Protein 3GAZ (pdb70)

Foldseek 3Di:
DWWFFWLAAAVRGGHIDIGHQDDAAAQWFKWQFFKWFDDLVLNCVSNVNNVVQQAHDRAGATWTWGFTQGHHHNDDPDDGGFTKTFDFDRGQNAHHRLDRMHIGRCLGIAGFQPPDDLFRRLCHPLLVQLCCFCPVPANQAAAFEEEEEACQDSNNVNNQLVNVVRHYQAEYEHDDVCQVVSVVLVHHYDHNVDALQVVLCVPVVSQAGQEYEYADEDVSQVSNLVRHGQQHEYEYAHHPDDDDCVSCVVSVYYYDYTHVCCCVNVVPPSNVNNCVVVQSVCVVVVSDTFFEAPDEAESVRVVVQVCQCVVHPVHDHGRTTGMYGHD/DWFFWLAAAVRGRHTDDDDQDDAAAQKFKWQFFKWFDDLVLNCVSNVNNVVQAAHDGAGATWTWGFGQGHHHNDDPDDGGFTKTFDFDRGLNAHHRLDRMHIGRCLRIAGFQPPDDLFRRLQHPLLVQLCCFCPVPQNQAAAFEEEEEACQDSNNVNNLLVNVVRHYQYEYEHDDVCQVVSVVLVHHYDHNVDQLQVVLCVPVVSQAGQEYEYADEDVVQVSNLVRHGQQHEYEYAHHPDDDDCVSCVVRVYYYDYTDVCCCVNVVPPSNVSNCVVVQSVCVVVVSDTAFEAPDEAESVRVVVQVCQCVVHPPDDHGRTTGMYRDD

Structure (mmCIF, N/CA/C/O backbone):
data_3GAZ
#
_entry.id   3GAZ
#
_cell.length_a   69.328
_cell.length_b   80.694
_cell.length_c   110.962
_cell.angle_alpha   90.00
_cell.angle_beta   90.00
_cell.angle_gamma   90.00
#
_symmetry.space_group_name_H-M   'P 21 21 21'
#
loop_
_entity.id
_entity.type
_entity.pdbx_description
1 polymer 'Alcohol dehydrogenase superfamily protein'
2 non-polymer 'CALCIUM ION'
3 water water
#
loop_
_atom_site.group_PDB
_atom_site.id
_atom_site.type_symbol
_atom_site.label_atom_id
_atom_site.label_alt_id
_atom_site.label_comp_id
_atom_site.label_asym_id
_atom_site.label_entity_id
_atom_site.label_seq_id
_atom_site.pdbx_PDB_ins_code
_atom_site.Cartn_x
_atom_site.Cartn_y
_atom_site.Cartn_z
_atom_site.occupancy
_atom_site.B_iso_or_equiv
_atom_site.auth_seq_id
_atom_site.auth_comp_id
_atom_site.auth_asym_id
_atom_site.auth_atom_id
_atom_site.pdbx_PDB_model_num
ATOM 1 N N . PRO A 1 6 ? 69.249 -46.691 -22.219 1.00 31.47 6 PRO A N 1
ATOM 2 C CA . PRO A 1 6 ? 70.643 -46.435 -22.645 1.00 30.15 6 PRO A CA 1
ATOM 3 C C . PRO A 1 6 ? 70.723 -45.391 -23.757 1.00 27.92 6 PRO A C 1
ATOM 4 O O . PRO A 1 6 ? 69.789 -45.219 -24.542 1.00 27.08 6 PRO A O 1
ATOM 8 N N . THR A 1 7 ? 71.855 -44.702 -23.818 1.00 25.79 7 THR A N 1
ATOM 9 C CA . THR A 1 7 ? 72.064 -43.656 -24.805 1.00 24.21 7 THR A CA 1
ATOM 10 C C . THR A 1 7 ? 73.221 -43.981 -25.739 1.00 20.67 7 THR A C 1
ATOM 11 O O . THR A 1 7 ? 73.820 -45.052 -25.661 1.00 19.90 7 THR A O 1
ATOM 23 N N . ILE A 1 9 ? 76.282 -41.712 -28.540 1.00 14.58 9 ILE A N 1
ATOM 24 C CA . ILE A 1 9 ? 76.817 -40.442 -29.005 1.00 14.53 9 ILE A CA 1
ATOM 25 C C . ILE A 1 9 ? 76.610 -40.415 -30.518 1.00 14.66 9 ILE A C 1
ATOM 26 O O . ILE A 1 9 ? 76.851 -41.411 -31.202 1.00 14.09 9 ILE A O 1
ATOM 31 N N . ALA A 1 10 ? 76.161 -39.280 -31.035 1.00 12.81 10 ALA A N 1
ATOM 32 C CA . ALA A 1 10 ? 75.948 -39.136 -32.465 1.00 14.81 10 ALA A CA 1
ATOM 33 C C . ALA A 1 10 ? 76.233 -37.700 -32.868 1.00 15.17 10 ALA A C 1
ATOM 34 O O . ALA A 1 10 ? 76.141 -36.781 -32.050 1.00 15.54 10 ALA A O 1
ATOM 36 N N . ALA A 1 11 ? 76.594 -37.513 -34.130 1.00 15.54 11 ALA A N 1
ATOM 37 C CA . ALA A 1 11 ? 76.867 -36.184 -34.649 1.00 15.41 11 ALA A CA 1
ATOM 38 C C . ALA A 1 11 ? 75.599 -35.752 -35.369 1.00 15.89 11 ALA A C 1
ATOM 39 O O . ALA A 1 11 ? 75.093 -36.459 -36.245 1.00 14.79 11 ALA A O 1
ATOM 41 N N . VAL A 1 12 ? 75.079 -34.595 -34.989 1.00 13.82 12 VAL A N 1
ATOM 42 C CA . VAL A 1 12 ? 73.864 -34.089 -35.594 1.00 13.60 12 VAL A CA 1
ATOM 43 C C . VAL A 1 12 ? 74.080 -32.763 -36.300 1.00 13.35 12 VAL A C 1
ATOM 44 O O . VAL A 1 12 ? 74.708 -31.857 -35.750 1.00 14.25 12 VAL A O 1
ATOM 48 N N . VAL A 1 13 ? 73.577 -32.656 -37.527 1.00 11.56 13 VAL A N 1
ATOM 49 C CA . VAL A 1 13 ? 73.661 -31.409 -38.263 1.00 13.48 13 VAL A CA 1
ATOM 50 C C . VAL A 1 13 ? 72.300 -30.797 -37.959 1.00 17.93 13 VAL A C 1
ATOM 51 O O . VAL A 1 13 ? 71.266 -31.326 -38.370 1.00 17.84 13 VAL A O 1
ATOM 55 N N . GLU A 1 14 ? 72.305 -29.703 -37.206 1.00 18.67 14 GLU A N 1
ATOM 56 C CA . GLU A 1 14 ? 71.074 -29.051 -36.782 1.00 20.92 14 GLU A CA 1
ATOM 57 C C . GLU A 1 14 ? 70.398 -28.174 -37.826 1.00 22.29 14 GLU A C 1
ATOM 58 O O . GLU A 1 14 ? 69.170 -28.152 -37.921 1.00 23.13 14 GLU A O 1
ATOM 64 N N . GLU A 1 15 ? 71.196 -27.449 -38.600 1.00 23.21 15 GLU A N 1
ATOM 65 C CA . GLU A 1 15 ? 70.663 -26.580 -39.638 1.00 25.01 15 GLU A CA 1
ATOM 66 C C . GLU A 1 15 ? 71.604 -26.525 -40.833 1.00 23.30 15 GLU A C 1
ATOM 67 O O . GLU A 1 15 ? 72.763 -26.933 -40.741 1.00 22.02 15 GLU A O 1
ATOM 73 N N . ALA A 1 16 ? 71.098 -26.017 -41.952 1.00 22.82 16 ALA A N 1
ATOM 74 C CA . ALA A 1 16 ? 71.889 -25.909 -43.170 1.00 22.89 16 ALA A CA 1
ATOM 75 C C . ALA A 1 16 ? 73.260 -25.305 -42.890 1.00 23.43 16 ALA A C 1
ATOM 76 O O . ALA A 1 16 ? 73.369 -24.264 -42.240 1.00 22.58 16 ALA A O 1
ATOM 78 N N . ASN A 1 17 ? 74.298 -25.977 -43.376 1.00 21.07 17 ASN A N 1
ATOM 79 C CA . ASN A 1 17 ? 75.677 -25.535 -43.213 1.00 21.43 17 ASN A CA 1
ATOM 80 C C . ASN A 1 17 ? 76.148 -25.457 -41.773 1.00 20.57 17 ASN A C 1
ATOM 81 O O . ASN A 1 17 ? 77.217 -24.917 -41.495 1.00 20.42 17 ASN A O 1
ATOM 86 N N . GLY A 1 18 ? 75.353 -25.995 -40.858 1.00 20.69 18 GLY A N 1
ATOM 87 C CA . GLY A 1 18 ? 75.730 -25.966 -39.459 1.00 20.05 18 GLY A CA 1
ATOM 88 C C . GLY A 1 18 ? 76.831 -26.964 -39.148 1.00 19.62 18 GLY A C 1
ATOM 89 O O . GLY A 1 18 ? 77.136 -27.834 -39.965 1.00 18.32 18 GLY A O 1
ATOM 90 N N . PRO A 1 19 ? 77.459 -26.855 -37.970 1.00 18.17 19 PRO A N 1
ATOM 91 C CA . PRO A 1 19 ? 78.530 -27.774 -37.583 1.00 17.82 19 PRO A CA 1
ATOM 92 C C . PRO A 1 19 ? 77.988 -29.147 -37.200 1.00 17.87 19 PRO A C 1
ATOM 93 O O . PRO A 1 19 ? 76.797 -29.305 -36.945 1.00 17.50 19 PRO A O 1
ATOM 97 N N . PHE A 1 20 ? 78.867 -30.139 -37.174 1.00 15.88 20 PHE A N 1
ATOM 98 C CA . PHE A 1 20 ? 78.473 -31.478 -36.771 1.00 16.11 20 PHE A CA 1
ATOM 99 C C . PHE A 1 20 ? 78.484 -31.433 -35.248 1.00 17.86 20 PHE A C 1
ATOM 100 O O . PHE A 1 20 ? 79.542 -31.371 -34.623 1.00 19.10 20 PHE A O 1
ATOM 108 N N . VAL A 1 21 ? 77.298 -31.439 -34.653 1.00 15.74 21 VAL A N 1
ATOM 109 C CA . VAL A 1 21 ? 77.179 -31.353 -33.205 1.00 15.46 21 VAL A CA 1
ATOM 110 C C . VAL A 1 21 ? 77.076 -32.702 -32.510 1.00 16.07 21 VAL A C 1
ATOM 111 O O . VAL A 1 21 ? 76.142 -33.460 -32.756 1.00 16.24 21 VAL A O 1
ATOM 115 N N . LEU A 1 22 ? 78.045 -33.000 -31.646 1.00 13.92 22 LEU A N 1
ATOM 116 C CA . LEU A 1 22 ? 78.023 -34.253 -30.906 1.00 15.58 22 LEU A CA 1
ATOM 117 C C . LEU A 1 22 ? 76.936 -34.152 -29.836 1.00 16.19 22 LEU A C 1
ATOM 118 O O . LEU A 1 22 ? 76.916 -33.204 -29.047 1.00 15.16 22 LEU A O 1
ATOM 123 N N . ARG A 1 23 ? 76.047 -35.137 -29.811 1.00 15.84 23 ARG A N 1
ATOM 124 C CA . ARG A 1 23 ? 74.931 -35.163 -28.864 1.00 17.65 23 ARG A CA 1
ATOM 125 C C . ARG A 1 23 ? 74.752 -36.549 -28.238 1.00 17.40 23 ARG A C 1
ATOM 126 O O . ARG A 1 23 ? 75.056 -37.561 -28.872 1.00 16.34 23 ARG A O 1
ATOM 134 N N . LYS A 1 24 ? 74.266 -36.596 -26.998 1.00 15.87 24 LYS A N 1
ATOM 135 C CA . LYS A 1 24 ? 73.995 -37.880 -26.358 1.00 15.85 24 LYS A CA 1
ATOM 136 C C . LYS A 1 24 ? 72.495 -38.069 -26.555 1.00 16.22 24 LYS A C 1
ATOM 137 O O . LYS A 1 24 ? 71.693 -37.306 -26.020 1.00 15.45 24 LYS A O 1
ATOM 143 N N . LEU A 1 25 ? 72.123 -39.076 -27.338 1.00 16.63 25 LEU A N 1
ATOM 144 C CA . LEU A 1 25 ? 70.719 -39.336 -27.647 1.00 17.55 25 LEU A CA 1
ATOM 145 C C . LEU A 1 25 ? 70.300 -40.748 -27.288 1.00 16.76 25 LEU A C 1
ATOM 146 O O . LEU A 1 25 ? 71.130 -41.599 -26.973 1.00 15.33 25 LEU A O 1
ATOM 151 N N . ALA A 1 26 ? 68.998 -40.993 -27.359 1.00 17.84 26 ALA A N 1
ATOM 152 C CA . ALA A 1 26 ? 68.463 -42.313 -27.065 1.00 19.57 26 ALA A CA 1
ATOM 153 C C . ALA A 1 26 ? 69.088 -43.317 -28.028 1.00 20.87 26 ALA A C 1
ATOM 154 O O . ALA A 1 26 ? 69.217 -43.051 -29.226 1.00 20.97 26 ALA A O 1
ATOM 156 N N . ARG A 1 27 ? 69.495 -44.465 -27.502 1.00 22.42 27 ARG A N 1
ATOM 157 C CA . ARG A 1 27 ? 70.083 -45.497 -28.341 1.00 24.23 27 ARG A CA 1
ATOM 158 C C . ARG A 1 27 ? 68.936 -46.218 -29.045 1.00 24.05 27 ARG A C 1
ATOM 159 O O . ARG A 1 27 ? 67.968 -46.619 -28.408 1.00 23.12 27 ARG A O 1
ATOM 167 N N . PRO A 1 28 ? 69.028 -46.379 -30.374 1.00 24.17 28 PRO A N 1
ATOM 168 C CA . PRO A 1 28 ? 67.986 -47.055 -31.149 1.00 24.43 28 PRO A CA 1
ATOM 169 C C . PRO A 1 28 ? 67.765 -48.487 -30.687 1.00 24.66 28 PRO A C 1
ATOM 170 O O . PRO A 1 28 ? 68.676 -49.134 -30.165 1.00 24.87 28 PRO A O 1
ATOM 174 N N . GLN A 1 29 ? 66.543 -48.968 -30.879 1.00 25.14 29 GLN A N 1
ATOM 175 C CA . GLN A 1 29 ? 66.175 -50.328 -30.515 1.00 26.56 29 GLN A CA 1
ATOM 176 C C . GLN A 1 29 ? 65.717 -51.027 -31.783 1.00 24.67 29 GLN A C 1
ATOM 177 O O . GLN A 1 29 ? 64.910 -50.487 -32.534 1.00 24.81 29 GLN A O 1
ATOM 183 N N . PRO A 1 30 ? 66.224 -52.244 -32.034 1.00 24.58 30 PRO A N 1
ATOM 184 C CA . PRO A 1 30 ? 65.869 -53.019 -33.224 1.00 24.66 30 PRO A CA 1
ATOM 185 C C . PRO A 1 30 ? 64.445 -53.560 -33.256 1.00 24.86 30 PRO A C 1
ATOM 186 O O . PRO A 1 30 ? 64.010 -54.257 -32.339 1.00 24.91 30 PRO A O 1
ATOM 190 N N . ALA A 1 31 ? 63.726 -53.230 -34.323 1.00 25.06 31 ALA A N 1
ATOM 191 C CA . ALA A 1 31 ? 62.357 -53.699 -34.513 1.00 26.02 31 ALA A CA 1
ATOM 192 C C . ALA A 1 31 ? 62.464 -55.055 -35.197 1.00 24.91 31 ALA A C 1
ATOM 193 O O . ALA A 1 31 ? 63.557 -55.475 -35.576 1.00 24.66 31 ALA A O 1
ATOM 195 N N . PRO A 1 32 ? 61.338 -55.767 -35.355 1.00 24.99 32 PRO A N 1
ATOM 196 C CA . PRO A 1 32 ? 61.435 -57.070 -36.018 1.00 24.14 32 PRO A CA 1
ATOM 197 C C . PRO A 1 32 ? 62.063 -56.881 -37.397 1.00 23.06 32 PRO A C 1
ATOM 198 O O . PRO A 1 32 ? 61.750 -55.921 -38.098 1.00 23.44 32 PRO A O 1
ATOM 202 N N . GLY A 1 33 ? 62.953 -57.785 -37.782 1.00 22.29 33 GLY A N 1
ATOM 203 C CA . GLY A 1 33 ? 63.586 -57.663 -39.081 1.00 22.36 33 GLY A CA 1
ATOM 204 C C . GLY A 1 33 ? 64.846 -56.813 -39.068 1.00 21.41 33 GLY A C 1
ATOM 205 O O . GLY A 1 33 ? 65.569 -56.778 -40.062 1.00 23.51 33 GLY A O 1
ATOM 206 N N . GLN A 1 34 ? 65.114 -56.132 -37.955 1.00 19.68 34 GLN A N 1
ATOM 207 C CA . GLN A 1 34 ? 66.307 -55.286 -37.833 1.00 19.97 34 GLN A CA 1
ATOM 208 C C . GLN A 1 34 ? 67.332 -55.860 -36.857 1.00 19.64 34 GLN A C 1
ATOM 209 O O . GLN A 1 34 ? 67.020 -56.724 -36.035 1.00 16.25 34 GLN A O 1
ATOM 215 N N . VAL A 1 35 ? 68.558 -55.353 -36.950 1.00 18.65 35 VAL A N 1
ATOM 216 C CA . VAL A 1 35 ? 69.628 -55.737 -36.038 1.00 19.18 35 VAL A CA 1
ATOM 217 C C . VAL A 1 35 ? 70.226 -54.417 -35.577 1.00 19.24 35 VAL A C 1
ATOM 218 O O . VAL A 1 35 ? 70.179 -53.427 -36.311 1.00 18.96 35 VAL A O 1
ATOM 222 N N . LEU A 1 36 ? 70.753 -54.385 -34.358 1.00 17.34 36 LEU A N 1
ATOM 223 C CA . LEU A 1 36 ? 71.364 -53.168 -33.848 1.00 16.52 36 LEU A CA 1
ATOM 224 C C . LEU A 1 36 ? 72.844 -53.266 -34.150 1.00 16.67 36 LEU A C 1
ATOM 225 O O . LEU A 1 36 ? 73.516 -54.195 -33.706 1.00 17.10 36 LEU A O 1
ATOM 230 N N . VAL A 1 37 ? 73.352 -52.310 -34.917 1.00 15.51 37 VAL A N 1
ATOM 231 C CA . VAL A 1 37 ? 74.754 -52.322 -35.277 1.00 13.99 37 VAL A CA 1
ATOM 232 C C . VAL A 1 37 ? 75.568 -51.341 -34.465 1.00 15.21 37 VAL A C 1
ATOM 233 O O . VAL A 1 37 ? 75.216 -50.168 -34.355 1.00 14.01 37 VAL A O 1
ATOM 237 N N . GLN A 1 38 ? 76.648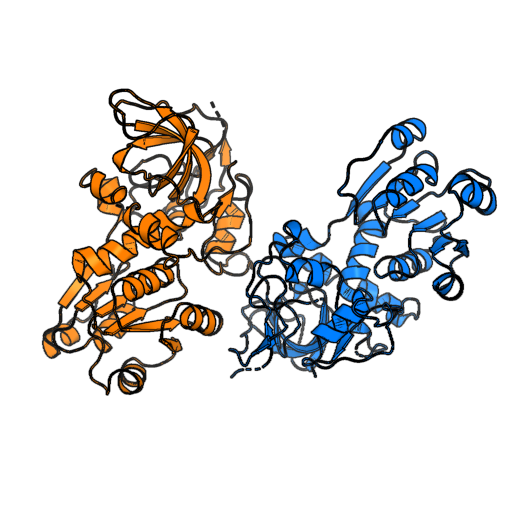 -51.833 -33.876 1.00 14.14 38 GLN A N 1
ATOM 238 C CA . GLN A 1 38 ? 77.542 -50.970 -33.129 1.00 16.55 38 GLN A CA 1
ATOM 239 C C . GLN A 1 38 ? 78.496 -50.544 -34.232 1.00 15.59 38 GLN A C 1
ATOM 240 O O . GLN A 1 38 ? 79.286 -51.351 -34.725 1.00 15.54 38 GLN A O 1
ATOM 246 N N . ILE A 1 39 ? 78.391 -49.285 -34.637 1.00 14.49 39 ILE A N 1
ATOM 247 C CA . ILE A 1 39 ? 79.201 -48.751 -35.722 1.00 14.44 39 ILE A CA 1
ATOM 248 C C . ILE A 1 39 ? 80.643 -48.460 -35.332 1.00 15.62 39 ILE A C 1
ATOM 249 O O . ILE A 1 39 ? 80.904 -47.694 -34.404 1.00 15.54 39 ILE A O 1
ATOM 254 N N . GLU A 1 40 ? 81.577 -49.073 -36.053 1.00 13.80 40 GLU A N 1
ATOM 255 C CA . GLU A 1 40 ? 82.996 -48.870 -35.785 1.00 15.74 40 GLU A CA 1
ATOM 256 C C . GLU A 1 40 ? 83.629 -47.907 -36.793 1.00 15.29 40 GLU A C 1
ATOM 257 O O . GLU A 1 40 ? 84.573 -47.188 -36.466 1.00 15.17 40 GLU A O 1
ATOM 263 N N . ALA A 1 41 ? 83.089 -47.881 -38.007 1.00 14.37 41 ALA A N 1
ATOM 264 C CA . ALA A 1 41 ? 83.580 -46.994 -39.055 1.00 14.65 41 ALA A CA 1
ATOM 265 C C . ALA A 1 41 ? 82.410 -46.506 -39.907 1.00 13.55 41 ALA A C 1
ATOM 266 O O . ALA A 1 41 ? 81.517 -47.283 -40.265 1.00 11.35 41 ALA A O 1
ATOM 268 N N . SER A 1 42 ? 82.422 -45.211 -40.215 1.00 11.11 42 SER A N 1
ATOM 269 C CA . SER A 1 42 ? 81.380 -44.580 -41.016 1.00 11.54 42 SER A CA 1
ATOM 270 C C . SER A 1 42 ? 82.013 -44.070 -42.315 1.00 11.67 42 SER A C 1
ATOM 271 O O . SER A 1 42 ? 82.953 -43.273 -42.286 1.00 11.00 42 SER A O 1
ATOM 274 N N . GLY A 1 43 ? 81.503 -44.539 -43.449 1.00 11.91 43 GLY A N 1
ATOM 275 C CA . GLY A 1 43 ? 82.044 -44.120 -44.732 1.00 12.54 43 GLY A CA 1
ATOM 276 C C . GLY A 1 43 ? 81.381 -42.854 -45.236 1.00 12.65 43 GLY A C 1
ATOM 277 O O . GLY A 1 43 ? 80.156 -42.771 -45.278 1.00 10.65 43 GLY A O 1
ATOM 278 N N . THR A 1 44 ? 82.186 -41.867 -45.625 1.00 12.27 44 THR A N 1
ATOM 279 C CA . THR A 1 44 ? 81.649 -40.605 -46.116 1.00 12.38 44 THR A CA 1
ATOM 280 C C . THR A 1 44 ? 81.396 -40.625 -47.615 1.00 13.27 44 THR A C 1
ATOM 281 O O . THR A 1 44 ? 81.902 -41.481 -48.336 1.00 13.01 44 THR A O 1
ATOM 285 N N . ASN A 1 45 ? 80.591 -39.675 -48.074 1.00 13.79 45 ASN A N 1
ATOM 286 C CA . ASN A 1 45 ? 80.294 -39.536 -49.494 1.00 14.49 45 ASN A CA 1
ATOM 287 C C . ASN A 1 45 ? 79.973 -38.073 -49.760 1.00 14.76 45 ASN A C 1
ATOM 288 O O . ASN A 1 45 ? 79.400 -37.391 -48.910 1.00 14.83 45 ASN A O 1
ATOM 293 N N . PRO A 1 46 ? 80.356 -37.565 -50.940 1.00 15.15 46 PRO A N 1
ATOM 294 C CA . PRO A 1 46 ? 80.097 -36.170 -51.299 1.00 15.57 46 PRO A CA 1
ATOM 295 C C . PRO A 1 46 ? 78.649 -35.738 -51.053 1.00 16.18 46 PRO A C 1
ATOM 296 O O . PRO A 1 46 ? 78.404 -34.618 -50.606 1.00 17.19 46 PRO A O 1
ATOM 300 N N . LEU A 1 47 ? 77.692 -36.621 -51.340 1.00 15.80 47 LEU A N 1
ATOM 301 C CA . LEU A 1 47 ? 76.281 -36.280 -51.146 1.00 14.34 47 LEU A CA 1
ATOM 302 C C . LEU A 1 47 ? 75.979 -35.795 -49.727 1.00 13.46 47 LEU A C 1
ATOM 303 O O . LEU A 1 47 ? 75.147 -34.910 -49.539 1.00 14.80 47 LEU A O 1
ATOM 308 N N . ASP A 1 48 ? 76.652 -36.372 -48.732 1.00 12.77 48 ASP A N 1
ATOM 309 C CA . ASP A 1 48 ? 76.441 -35.978 -47.337 1.00 12.49 48 ASP A CA 1
ATOM 310 C C . ASP A 1 48 ? 76.629 -34.467 -47.160 1.00 14.94 48 ASP A C 1
ATOM 311 O O . ASP A 1 48 ? 75.877 -33.816 -46.428 1.00 15.00 48 ASP A O 1
ATOM 316 N N . ALA A 1 49 ? 77.642 -33.921 -47.828 1.00 14.32 49 ALA A N 1
ATOM 317 C CA . ALA A 1 49 ? 77.933 -32.494 -47.744 1.00 14.88 49 ALA A CA 1
ATOM 318 C C . ALA A 1 49 ? 76.836 -31.683 -48.416 1.00 15.97 49 ALA A C 1
ATOM 319 O O . ALA A 1 49 ? 76.477 -30.607 -47.947 1.00 16.00 49 ALA A O 1
ATOM 321 N N . LYS A 1 50 ? 76.303 -32.198 -49.519 1.00 17.73 50 LYS A N 1
ATOM 322 C CA . LYS A 1 50 ? 75.235 -31.499 -50.214 1.00 18.13 50 LYS A CA 1
ATOM 323 C C . LYS A 1 50 ? 74.019 -31.464 -49.294 1.00 17.67 50 LYS A C 1
ATOM 324 O O . LYS A 1 50 ? 73.294 -30.467 -49.240 1.00 17.36 50 LYS A O 1
ATOM 330 N N . ILE A 1 51 ? 73.805 -32.556 -48.564 1.00 13.82 51 ILE A N 1
ATOM 331 C CA . ILE A 1 51 ? 72.690 -32.640 -47.631 1.00 13.14 51 ILE A CA 1
ATOM 332 C C . ILE A 1 51 ? 72.916 -31.689 -46.450 1.00 13.98 51 ILE A C 1
ATOM 333 O O . ILE A 1 51 ? 71.981 -31.048 -45.967 1.00 14.19 51 ILE A O 1
ATOM 338 N N . ARG A 1 52 ? 74.161 -31.603 -45.989 1.00 14.83 52 ARG A N 1
ATOM 339 C CA . ARG A 1 52 ? 74.510 -30.726 -44.874 1.00 15.01 52 ARG A CA 1
ATOM 340 C C . ARG A 1 52 ? 74.199 -29.278 -45.240 1.00 16.16 52 ARG A C 1
ATOM 341 O O . ARG A 1 52 ? 73.744 -28.495 -44.403 1.00 14.48 52 ARG A O 1
ATOM 349 N N . ALA A 1 53 ? 74.451 -28.930 -46.498 1.00 16.19 53 ALA A N 1
ATOM 350 C CA . ALA A 1 53 ? 74.202 -27.578 -46.987 1.00 16.63 53 ALA A CA 1
ATOM 351 C C . ALA A 1 53 ? 72.722 -27.360 -47.301 1.00 17.52 53 ALA A C 1
ATOM 352 O O . ALA A 1 53 ? 72.311 -26.254 -47.659 1.00 15.80 53 ALA A O 1
ATOM 354 N N . GLY A 1 54 ? 71.927 -28.417 -47.159 1.00 17.61 54 GLY A N 1
ATOM 355 C CA . GLY A 1 54 ? 70.505 -28.318 -47.430 1.00 16.90 54 GLY A CA 1
ATOM 356 C C . GLY A 1 54 ? 70.209 -28.099 -48.899 1.00 17.91 54 GLY A C 1
ATOM 357 O O . GLY A 1 54 ? 69.223 -27.449 -49.252 1.00 16.65 54 GLY A O 1
ATOM 358 N N . GLU A 1 55 ? 71.057 -28.650 -49.763 1.00 18.35 55 GLU A N 1
ATOM 359 C CA . GLU A 1 55 ? 70.876 -28.494 -51.198 1.00 20.78 55 GLU A CA 1
ATOM 360 C C . GLU A 1 55 ? 70.836 -29.833 -51.921 1.00 21.29 55 GLU A C 1
ATOM 361 O O . GLU A 1 55 ? 71.292 -29.943 -53.060 1.00 21.72 55 GLU A O 1
ATOM 367 N N . ALA A 1 56 ? 70.278 -30.845 -51.259 1.00 21.12 56 ALA A N 1
ATOM 368 C CA . ALA A 1 56 ? 70.174 -32.182 -51.837 1.00 20.16 56 ALA A CA 1
ATOM 369 C C . ALA A 1 56 ? 68.728 -32.680 -51.784 1.00 21.04 56 ALA A C 1
ATOM 370 O O . ALA A 1 56 ? 68.407 -33.611 -51.046 1.00 18.70 56 ALA A O 1
ATOM 372 N N . PRO A 1 57 ? 67.837 -32.062 -52.574 1.00 22.16 57 PRO A N 1
ATOM 373 C CA . PRO A 1 57 ? 66.421 -32.444 -52.612 1.00 21.77 57 PRO A CA 1
ATOM 374 C C . PRO A 1 57 ? 66.167 -33.917 -52.928 1.00 21.27 57 PRO A C 1
ATOM 375 O O . PRO A 1 57 ? 65.264 -34.526 -52.360 1.00 20.94 57 PRO A O 1
ATOM 379 N N . HIS A 1 58 ? 66.966 -34.486 -53.828 1.00 22.27 58 HIS A N 1
ATOM 380 C CA . HIS A 1 58 ? 66.808 -35.888 -54.206 1.00 23.11 58 HIS A CA 1
ATOM 381 C C . HIS A 1 58 ? 67.099 -36.839 -53.045 1.00 21.59 58 HIS A C 1
ATOM 382 O O . HIS A 1 58 ? 66.714 -38.009 -53.087 1.00 20.63 58 HIS A O 1
ATOM 389 N N . ALA A 1 59 ? 67.780 -36.339 -52.016 1.00 19.04 59 ALA A N 1
ATOM 390 C CA . ALA A 1 59 ? 68.127 -37.160 -50.859 1.00 16.54 59 ALA A CA 1
ATOM 391 C C . ALA A 1 59 ? 67.000 -37.252 -49.837 1.00 15.53 59 ALA A C 1
ATOM 392 O O . ALA A 1 59 ? 66.964 -38.176 -49.026 1.00 13.55 59 ALA A O 1
ATOM 394 N N . GLN A 1 60 ? 66.081 -36.293 -49.878 1.00 15.78 60 GLN A N 1
ATOM 395 C CA . GLN A 1 60 ? 64.957 -36.279 -48.951 1.00 15.45 60 GLN A CA 1
ATOM 396 C C . GLN A 1 60 ? 65.437 -36.482 -47.512 1.00 15.85 60 GLN A C 1
ATOM 397 O O . GLN A 1 60 ? 64.900 -37.308 -46.770 1.00 13.57 60 GLN A O 1
ATOM 403 N N . GLN A 1 61 ? 66.454 -35.717 -47.127 1.00 16.00 61 GLN A N 1
ATOM 404 C CA . GLN A 1 61 ? 67.012 -35.791 -45.780 1.00 14.94 61 GLN A CA 1
ATOM 405 C C . GLN A 1 61 ? 67.010 -34.399 -45.142 1.00 15.51 61 GLN A C 1
ATOM 406 O O . GLN A 1 61 ? 68.048 -33.729 -45.070 1.00 13.95 61 GLN A O 1
ATOM 412 N N . PRO A 1 62 ? 65.836 -33.938 -44.680 1.00 16.21 62 PRO A N 1
ATOM 413 C CA . PRO A 1 62 ? 65.767 -32.616 -44.055 1.00 17.33 62 PRO A CA 1
ATOM 414 C C . PRO A 1 62 ? 66.477 -32.601 -42.703 1.00 18.29 62 PRO A C 1
ATOM 415 O O . PRO A 1 62 ? 66.647 -33.644 -42.067 1.00 15.63 62 PRO A O 1
ATOM 419 N N . LEU A 1 63 ? 66.896 -31.413 -42.280 1.00 17.32 63 LEU A N 1
ATOM 420 C CA . LEU A 1 63 ? 67.591 -31.243 -41.010 1.00 17.04 63 LEU A CA 1
ATOM 421 C C . LEU A 1 63 ? 66.591 -30.774 -39.950 1.00 18.52 63 LEU A C 1
ATOM 422 O O . LEU A 1 63 ? 65.538 -30.226 -40.281 1.00 18.42 63 LEU A O 1
ATOM 427 N N . PRO A 1 64 ? 66.910 -30.973 -38.663 1.00 18.16 64 PRO A N 1
ATOM 428 C CA . PRO A 1 64 ? 68.133 -31.597 -38.151 1.00 17.67 64 PRO A CA 1
ATOM 429 C C . PRO A 1 64 ? 68.182 -33.084 -38.470 1.00 17.62 64 PRO A C 1
ATOM 430 O O . PRO A 1 64 ? 67.145 -33.721 -38.659 1.00 14.55 64 PRO A O 1
ATOM 434 N N . ALA A 1 65 ? 69.388 -33.638 -38.526 1.00 16.36 65 ALA A N 1
ATOM 435 C CA . ALA A 1 65 ? 69.523 -35.055 -38.819 1.00 14.46 65 ALA A CA 1
ATOM 436 C C . ALA A 1 65 ? 70.946 -35.564 -38.645 1.00 12.92 65 ALA A C 1
ATOM 437 O O . ALA A 1 65 ? 71.904 -34.793 -38.622 1.00 11.07 65 ALA A O 1
ATOM 439 N N . ILE A 1 66 ? 71.061 -36.879 -38.500 1.00 11.44 66 ILE A N 1
ATOM 440 C CA . ILE A 1 66 ? 72.348 -37.539 -38.378 1.00 11.05 66 ILE A CA 1
ATOM 441 C C . ILE A 1 66 ? 72.647 -37.973 -39.804 1.00 11.84 66 ILE A C 1
ATOM 442 O O . ILE A 1 66 ? 71.845 -38.686 -40.418 1.00 13.62 66 ILE A O 1
ATOM 447 N N . LEU A 1 67 ? 73.780 -37.528 -40.341 1.00 9.93 67 LEU A N 1
ATOM 448 C CA . LEU A 1 67 ? 74.146 -37.862 -41.715 1.00 11.37 67 LEU A CA 1
ATOM 449 C C . LEU A 1 67 ? 75.110 -39.048 -41.810 1.00 12.07 67 LEU A C 1
ATOM 450 O O . LEU A 1 67 ? 75.482 -39.637 -40.797 1.00 13.95 67 LEU A O 1
ATOM 455 N N . GLY A 1 68 ? 75.503 -39.398 -43.034 1.00 13.04 68 GLY A N 1
ATOM 456 C CA . GLY A 1 68 ? 76.396 -40.529 -43.242 1.00 11.79 68 GLY A CA 1
ATOM 457 C C . GLY A 1 68 ? 75.561 -41.679 -43.770 1.00 11.43 68 GLY A C 1
ATOM 458 O O . GLY A 1 68 ? 74.559 -42.035 -43.157 1.00 11.59 68 GLY A O 1
ATOM 467 N N . ASP A 1 70 ? 77.113 -44.855 -45.355 1.00 12.16 70 ASP A N 1
ATOM 468 C CA . ASP A 1 70 ? 77.803 -46.146 -45.262 1.00 10.42 70 ASP A CA 1
ATOM 469 C C . ASP A 1 70 ? 78.304 -46.472 -43.855 1.00 12.34 70 ASP A C 1
ATOM 470 O O . ASP A 1 70 ? 78.692 -45.580 -43.098 1.00 9.51 70 ASP A O 1
ATOM 475 N N . LEU A 1 71 ? 78.312 -47.759 -43.517 1.00 10.74 71 LEU A N 1
ATOM 476 C CA . LEU A 1 71 ? 78.821 -48.172 -42.222 1.00 12.33 71 LEU A CA 1
ATOM 477 C C . LEU A 1 71 ? 79.507 -49.526 -42.255 1.00 12.71 71 LEU A C 1
ATOM 478 O O . LEU A 1 71 ? 79.395 -50.285 -43.222 1.00 11.12 71 LEU A O 1
ATOM 483 N N . ALA A 1 72 ? 80.241 -49.795 -41.182 1.00 11.56 72 ALA A N 1
ATOM 484 C CA . ALA A 1 72 ? 80.936 -51.057 -40.983 1.00 12.04 72 ALA A CA 1
ATOM 485 C C . ALA A 1 72 ? 80.994 -51.176 -39.468 1.00 13.76 72 ALA A C 1
ATOM 486 O O . ALA A 1 72 ? 81.396 -50.234 -38.783 1.00 12.82 72 ALA A O 1
ATOM 488 N N . GLY A 1 73 ? 80.571 -52.314 -38.936 1.00 14.01 73 GLY A N 1
ATOM 489 C CA . GLY A 1 73 ? 80.598 -52.473 -37.494 1.00 13.36 73 GLY A CA 1
ATOM 490 C C . GLY A 1 73 ? 80.313 -53.890 -37.046 1.00 13.75 73 GLY A C 1
ATOM 491 O O . GLY A 1 73 ? 80.601 -54.850 -37.759 1.00 16.31 73 GLY A O 1
ATOM 492 N N . THR A 1 74 ? 79.735 -54.012 -35.858 1.00 13.96 74 THR A N 1
ATOM 493 C CA . THR A 1 74 ? 79.415 -55.309 -35.284 1.00 15.61 74 THR A CA 1
ATOM 494 C C . THR A 1 74 ? 77.976 -55.347 -34.782 1.00 15.50 74 THR A C 1
ATOM 495 O O . THR A 1 74 ? 77.459 -54.360 -34.259 1.00 16.81 74 THR A O 1
ATOM 499 N N . VAL A 1 75 ? 77.330 -56.492 -34.952 1.00 16.42 75 VAL A N 1
ATOM 500 C CA . VAL A 1 75 ? 75.959 -56.671 -34.491 1.00 16.38 75 VAL A CA 1
ATOM 501 C C . VAL A 1 75 ? 76.026 -56.882 -32.979 1.00 16.96 75 VAL A C 1
ATOM 502 O O . VAL A 1 75 ? 76.761 -57.749 -32.504 1.00 17.84 75 VAL A O 1
ATOM 506 N N . VAL A 1 76 ? 75.282 -56.081 -32.223 1.00 17.75 76 VAL A N 1
ATOM 507 C CA . VAL A 1 76 ? 75.285 -56.215 -30.768 1.00 17.38 76 VAL A CA 1
ATOM 508 C C . VAL A 1 76 ? 73.925 -56.624 -30.216 1.00 18.20 76 VAL A C 1
ATOM 509 O O . VAL A 1 76 ? 73.798 -56.952 -29.039 1.00 17.47 76 VAL A O 1
ATOM 513 N N . ALA A 1 77 ? 72.912 -56.603 -31.074 1.00 19.56 77 ALA A N 1
ATOM 514 C CA . ALA A 1 77 ? 71.562 -56.993 -30.688 1.00 20.73 77 ALA A CA 1
ATOM 515 C C . ALA A 1 77 ? 70.777 -57.314 -31.951 1.00 22.35 77 ALA A C 1
ATOM 516 O O . ALA A 1 77 ? 70.996 -56.710 -33.009 1.00 20.81 77 ALA A O 1
ATOM 518 N N . VAL A 1 78 ? 69.865 -58.271 -31.838 1.00 22.09 78 VAL A N 1
ATOM 519 C CA . VAL A 1 78 ? 69.057 -58.677 -32.973 1.00 23.24 78 VAL A CA 1
ATOM 520 C C . VAL A 1 78 ? 67.577 -58.568 -32.642 1.00 24.61 78 VAL A C 1
ATOM 521 O O . VAL A 1 78 ? 67.143 -58.949 -31.554 1.00 25.04 78 VAL A O 1
ATOM 525 N N . GLY A 1 79 ? 66.807 -58.030 -33.580 1.00 24.48 79 GLY A N 1
ATOM 526 C CA . GLY A 1 79 ? 65.382 -57.900 -33.356 1.00 26.28 79 GLY A CA 1
ATOM 527 C C . GLY A 1 79 ? 64.694 -59.224 -33.627 1.00 26.74 79 GLY A C 1
ATOM 528 O O . GLY A 1 79 ? 65.335 -60.179 -34.073 1.00 24.60 79 GLY A O 1
ATOM 529 N N . PRO A 1 80 ? 63.389 -59.324 -33.344 1.00 28.64 80 PRO A N 1
ATOM 530 C CA . PRO A 1 80 ? 62.654 -60.569 -33.586 1.00 31.03 80 PRO A CA 1
ATOM 531 C C . PRO A 1 80 ? 62.598 -60.862 -35.085 1.00 31.91 80 PRO A C 1
ATOM 532 O O . PRO A 1 80 ? 62.801 -59.965 -35.903 1.00 34.13 80 PRO A O 1
ATOM 536 N N . GLU A 1 81 ? 62.334 -62.115 -35.439 1.00 33.02 81 GLU A N 1
ATOM 537 C CA . GLU A 1 81 ? 62.222 -62.517 -36.838 1.00 33.70 81 GLU A CA 1
ATOM 538 C C . GLU A 1 81 ? 63.486 -62.355 -37.682 1.00 33.75 81 GLU A C 1
ATOM 539 O O . GLU A 1 81 ? 63.405 -62.259 -38.904 1.00 33.61 81 GLU A O 1
ATOM 545 N N . VAL A 1 82 ? 64.651 -62.323 -37.043 1.00 33.42 82 VAL A N 1
ATOM 546 C CA . VAL A 1 82 ? 65.907 -62.192 -37.779 1.00 32.11 82 VAL A CA 1
ATOM 547 C C . VAL A 1 82 ? 66.784 -63.418 -37.549 1.00 32.27 82 VAL A C 1
ATOM 548 O O . VAL A 1 82 ? 67.100 -63.756 -36.412 1.00 31.77 82 VAL A O 1
ATOM 552 N N . ASP A 1 83 ? 67.179 -64.079 -38.632 1.00 32.68 83 ASP A N 1
ATOM 553 C CA . ASP A 1 83 ? 68.016 -65.272 -38.527 1.00 34.38 83 ASP A CA 1
ATOM 554 C C . ASP A 1 83 ? 69.261 -65.194 -39.411 1.00 33.42 83 ASP A C 1
ATOM 555 O O . ASP A 1 83 ? 70.082 -66.111 -39.421 1.00 33.69 83 ASP A O 1
ATOM 560 N N . SER A 1 84 ? 69.398 -64.100 -40.152 1.00 31.45 84 SER A N 1
ATOM 561 C CA . SER A 1 84 ? 70.541 -63.923 -41.039 1.00 28.62 84 SER A CA 1
ATOM 562 C C . SER A 1 84 ? 71.793 -63.424 -40.316 1.00 26.77 84 SER A C 1
ATOM 563 O O . SER A 1 84 ? 72.897 -63.510 -40.851 1.00 26.09 84 SER A O 1
ATOM 566 N N . PHE A 1 85 ? 71.624 -62.903 -39.104 1.00 23.91 85 PHE A N 1
ATOM 567 C CA . PHE A 1 85 ? 72.759 -62.404 -38.332 1.00 22.45 85 PHE A CA 1
ATOM 568 C C . PHE A 1 85 ? 72.623 -62.712 -36.846 1.00 23.16 85 PHE A C 1
ATOM 569 O O . PHE A 1 85 ? 71.516 -62.756 -36.311 1.00 21.40 85 PHE A O 1
ATOM 577 N N . ARG A 1 86 ? 73.760 -62.934 -36.193 1.00 23.51 86 ARG A N 1
ATOM 578 C CA . ARG A 1 86 ? 73.799 -63.223 -34.763 1.00 24.78 86 ARG A CA 1
ATOM 579 C C . ARG A 1 86 ? 74.628 -62.153 -34.078 1.00 23.78 86 ARG A C 1
ATOM 580 O O . ARG A 1 86 ? 75.427 -61.467 -34.716 1.00 21.82 86 ARG A O 1
ATOM 588 N N . VAL A 1 87 ? 74.442 -62.017 -32.771 1.00 23.15 87 VAL A N 1
ATOM 589 C CA . VAL A 1 87 ? 75.205 -61.044 -32.007 1.00 22.09 87 VAL A CA 1
ATOM 590 C C . VAL A 1 87 ? 76.684 -61.379 -32.169 1.00 21.43 87 VAL A C 1
ATOM 591 O O . VAL A 1 87 ? 77.087 -62.534 -32.013 1.00 19.67 87 VAL A O 1
ATOM 595 N N . GLY A 1 88 ? 77.483 -60.368 -32.500 1.00 19.70 88 GLY A N 1
ATOM 596 C CA . GLY A 1 88 ? 78.908 -60.574 -32.687 1.00 18.29 88 GLY A CA 1
ATOM 597 C C . GLY A 1 88 ? 79.355 -60.556 -34.142 1.00 17.51 88 GLY A C 1
ATOM 598 O O . GLY A 1 88 ? 80.544 -60.403 -34.419 1.00 18.74 88 GLY A O 1
ATOM 599 N N . ASP A 1 89 ? 78.419 -60.712 -35.075 1.00 16.15 89 ASP A N 1
ATOM 600 C CA . ASP A 1 89 ? 78.763 -60.711 -36.496 1.00 15.78 89 ASP A CA 1
ATOM 601 C C . ASP A 1 89 ? 79.258 -59.355 -36.986 1.00 16.05 89 ASP A C 1
ATOM 602 O O . ASP A 1 89 ? 78.632 -58.333 -36.726 1.00 15.82 89 ASP A O 1
ATOM 607 N N . ALA A 1 90 ? 80.383 -59.351 -37.693 1.00 14.98 90 ALA A N 1
ATOM 608 C CA . ALA A 1 90 ? 80.921 -58.113 -38.248 1.00 15.77 90 ALA A CA 1
ATOM 609 C C . ALA A 1 90 ? 80.174 -57.892 -39.563 1.00 14.45 90 ALA A C 1
ATOM 610 O O . ALA A 1 90 ? 80.063 -58.813 -40.376 1.00 15.88 90 ALA A O 1
ATOM 612 N N . VAL A 1 91 ? 79.663 -56.680 -39.775 1.00 14.56 91 VAL A N 1
ATOM 613 C CA . VAL A 1 91 ? 78.916 -56.378 -40.996 1.00 13.14 91 VAL A CA 1
ATOM 614 C C . VAL A 1 91 ? 79.236 -55.010 -41.597 1.00 13.06 91 VAL A C 1
ATOM 615 O O . VAL A 1 91 ? 79.929 -54.197 -40.987 1.00 12.52 91 VAL A O 1
ATOM 619 N N . PHE A 1 92 ? 78.731 -54.772 -42.806 1.00 12.35 92 PHE A N 1
ATOM 620 C CA . PHE A 1 92 ? 78.904 -53.488 -43.479 1.00 11.38 92 PHE A CA 1
ATOM 621 C C . PHE A 1 92 ? 77.744 -53.293 -44.450 1.00 12.35 92 PHE A C 1
ATOM 622 O O . PHE A 1 92 ? 77.088 -54.265 -44.836 1.00 12.19 92 PHE A O 1
ATOM 630 N N . GLY A 1 93 ? 77.464 -52.044 -44.813 1.00 10.83 93 GLY A N 1
ATOM 631 C CA . GLY A 1 93 ? 76.379 -51.797 -45.744 1.00 12.25 93 GLY A CA 1
ATOM 632 C C . GLY A 1 93 ? 75.973 -50.349 -45.924 1.00 12.24 93 GLY A C 1
ATOM 633 O O . GLY A 1 93 ? 76.450 -49.463 -45.220 1.00 11.68 93 GLY A O 1
ATOM 634 N N . LEU A 1 94 ? 75.099 -50.125 -46.903 1.00 12.51 94 LEU A N 1
ATOM 635 C CA . LEU A 1 94 ? 74.548 -48.808 -47.212 1.00 11.86 94 LEU A CA 1
ATOM 636 C C . LEU A 1 94 ? 73.237 -48.852 -46.448 1.00 12.85 94 LEU A C 1
ATOM 637 O O . LEU A 1 94 ? 72.311 -49.559 -46.844 1.00 12.07 94 LEU A O 1
ATOM 642 N N . THR A 1 95 ? 73.157 -48.093 -45.359 1.00 11.24 95 THR A N 1
ATOM 643 C CA . THR A 1 95 ? 71.987 -48.164 -44.499 1.00 11.91 95 THR A CA 1
ATOM 644 C C . THR A 1 95 ? 71.106 -46.945 -44.241 1.00 12.89 95 THR A C 1
ATOM 645 O O . THR A 1 95 ? 69.953 -47.104 -43.849 1.00 12.32 95 THR A O 1
ATOM 649 N N . GLY A 1 96 ? 71.625 -45.735 -44.421 1.00 12.02 96 GLY A N 1
ATOM 650 C CA . GLY A 1 96 ? 70.785 -44.579 -44.156 1.00 11.82 96 GLY A CA 1
ATOM 651 C C . GLY A 1 96 ? 71.390 -43.269 -44.609 1.00 12.76 96 GLY A C 1
ATOM 652 O O . GLY A 1 96 ? 72.105 -43.226 -45.608 1.00 11.58 96 GLY A O 1
ATOM 653 N N . GLY A 1 97 ? 71.100 -42.199 -43.876 1.00 10.98 97 GLY A N 1
ATOM 654 C CA . GLY A 1 97 ? 71.640 -40.901 -44.237 1.00 12.95 97 GLY A CA 1
ATOM 655 C C . GLY A 1 97 ? 70.768 -40.172 -45.242 1.00 11.32 97 GLY A C 1
ATOM 656 O O . GLY A 1 97 ? 71.018 -39.008 -45.563 1.00 13.20 97 GLY A O 1
ATOM 657 N N . VAL A 1 98 ? 69.743 -40.859 -45.735 1.00 11.96 98 VAL A N 1
ATOM 658 C CA . VAL A 1 98 ? 68.810 -40.284 -46.704 1.00 12.18 98 VAL A CA 1
ATOM 659 C C . VAL A 1 98 ? 67.372 -40.711 -46.402 1.00 13.74 98 VAL A C 1
ATOM 660 O O . VAL A 1 98 ? 67.137 -41.650 -45.641 1.00 15.48 98 VAL A O 1
ATOM 664 N N . GLY A 1 99 ? 66.413 -40.012 -47.006 1.00 13.95 99 GLY A N 1
ATOM 665 C CA . GLY A 1 99 ? 65.009 -40.338 -46.823 1.00 13.38 99 GLY A CA 1
ATOM 666 C C . GLY A 1 99 ? 64.511 -40.393 -45.391 1.00 14.76 99 GLY A C 1
ATOM 667 O O . GLY A 1 99 ? 63.549 -41.106 -45.096 1.00 12.37 99 GLY A O 1
ATOM 668 N N . GLY A 1 100 ? 65.154 -39.642 -44.500 1.00 12.34 100 GLY A N 1
ATOM 669 C CA . GLY A 1 100 ? 64.737 -39.636 -43.109 1.00 13.22 100 GLY A CA 1
ATOM 670 C C . GLY A 1 100 ? 65.359 -40.738 -42.262 1.00 14.33 100 GLY A C 1
ATOM 671 O O . GLY A 1 100 ? 65.133 -40.800 -41.051 1.00 14.40 100 GLY A O 1
ATOM 672 N N . LEU A 1 101 ? 66.135 -41.613 -42.891 1.00 13.12 101 LEU A N 1
ATOM 673 C CA . LEU A 1 101 ? 66.790 -42.704 -42.174 1.00 12.51 101 LEU A CA 1
ATOM 674 C C . LEU A 1 101 ? 67.972 -42.154 -41.380 1.00 14.06 101 LEU A C 1
ATOM 675 O O . LEU A 1 101 ? 68.714 -41.300 -41.879 1.00 14.71 101 LEU A O 1
ATOM 680 N N . GLN A 1 102 ? 68.142 -42.627 -40.147 1.00 11.16 102 GLN A N 1
ATOM 681 C CA . GLN A 1 102 ? 69.257 -42.165 -39.328 1.00 12.55 102 GLN A CA 1
ATOM 682 C C . GLN A 1 102 ? 70.579 -42.403 -40.055 1.00 12.42 102 GLN A C 1
ATOM 683 O O . GLN A 1 102 ? 70.796 -43.472 -40.624 1.00 11.70 102 GLN A O 1
ATOM 689 N N . GLY A 1 103 ? 71.463 -41.410 -40.016 1.00 13.13 103 GLY A N 1
ATOM 690 C CA . GLY A 1 103 ? 72.755 -41.538 -40.670 1.00 12.02 103 GLY A CA 1
ATOM 691 C C . GLY A 1 103 ? 73.716 -42.408 -39.882 1.00 12.36 103 GLY A C 1
ATOM 692 O O . GLY A 1 103 ? 73.392 -42.867 -38.781 1.00 9.85 103 GLY A O 1
ATOM 693 N N . THR A 1 104 ? 74.910 -42.631 -40.423 1.00 11.35 104 THR A N 1
ATOM 694 C CA . THR A 1 104 ? 75.875 -43.475 -39.732 1.00 13.21 104 THR A CA 1
ATOM 695 C C . THR A 1 104 ? 76.910 -42.745 -38.873 1.00 13.21 104 THR A C 1
ATOM 696 O O . THR A 1 104 ? 77.824 -43.378 -38.342 1.00 13.12 104 THR A O 1
ATOM 700 N N . HIS A 1 105 ? 76.778 -41.422 -38.741 1.00 11.81 105 HIS A N 1
ATOM 701 C CA . HIS A 1 105 ? 77.689 -40.652 -37.891 1.00 10.90 105 HIS A CA 1
ATOM 702 C C . HIS A 1 105 ? 77.157 -40.852 -36.470 1.00 12.52 105 HIS A C 1
ATOM 703 O O . HIS A 1 105 ? 76.755 -39.896 -35.800 1.00 12.53 105 HIS A O 1
ATOM 710 N N . ALA A 1 106 ? 77.132 -42.105 -36.030 1.00 12.80 106 ALA A N 1
ATOM 711 C CA . ALA A 1 106 ? 76.616 -42.449 -34.708 1.00 14.01 106 ALA A CA 1
ATOM 712 C C . ALA A 1 106 ? 77.241 -43.736 -34.205 1.00 13.12 106 ALA A C 1
ATOM 713 O O . ALA A 1 106 ? 77.716 -44.552 -34.990 1.00 13.60 106 ALA A O 1
ATOM 715 N N . GLN A 1 107 ? 77.228 -43.927 -32.892 1.00 13.23 107 GLN A N 1
ATOM 716 C CA . GLN A 1 107 ? 77.804 -45.134 -32.324 1.00 13.66 107 GLN A CA 1
ATOM 717 C C . GLN A 1 107 ? 76.950 -46.359 -32.629 1.00 13.68 107 GLN A C 1
ATOM 718 O O . GLN A 1 107 ? 77.471 -47.467 -32.700 1.00 11.98 107 GLN A O 1
ATOM 724 N N . PHE A 1 108 ? 75.644 -46.156 -32.816 1.00 12.38 108 PHE A N 1
ATOM 725 C CA . PHE A 1 108 ? 74.730 -47.264 -33.106 1.00 12.38 108 PHE A CA 1
ATOM 726 C C . PHE A 1 108 ? 73.698 -46.918 -34.179 1.00 14.27 108 PHE A C 1
ATOM 727 O O . PHE A 1 108 ? 73.420 -45.752 -34.440 1.00 12.38 108 PHE A O 1
ATOM 735 N N . ALA A 1 109 ? 73.127 -47.953 -34.783 1.00 13.25 109 ALA A N 1
ATOM 736 C CA . ALA A 1 109 ? 72.095 -47.784 -35.794 1.00 15.12 109 ALA A CA 1
ATOM 737 C C . ALA A 1 109 ? 71.274 -49.066 -35.899 1.00 15.50 109 ALA A C 1
ATOM 738 O O . ALA A 1 109 ? 71.830 -50.164 -35.967 1.00 15.66 109 ALA A O 1
ATOM 740 N N . ALA A 1 110 ? 69.954 -48.917 -35.883 1.00 15.82 110 ALA A N 1
ATOM 741 C CA . ALA A 1 110 ? 69.039 -50.049 -36.014 1.00 16.75 110 ALA A CA 1
ATOM 742 C C . ALA A 1 110 ? 68.830 -50.168 -37.521 1.00 18.17 110 ALA A C 1
ATOM 743 O O . ALA A 1 110 ? 68.284 -49.257 -38.148 1.00 18.12 110 ALA A O 1
ATOM 745 N N . VAL A 1 111 ? 69.264 -51.286 -38.095 1.00 18.07 111 VAL A N 1
ATOM 746 C CA . VAL A 1 111 ? 69.186 -51.484 -39.539 1.00 19.36 111 VAL A CA 1
ATOM 747 C C . VAL A 1 111 ? 68.461 -52.742 -39.998 1.00 19.03 111 VAL A C 1
ATOM 748 O O . VAL A 1 111 ? 68.602 -53.808 -39.397 1.00 17.60 111 VAL A O 1
ATOM 752 N N . ASP A 1 112 ? 67.705 -52.604 -41.087 1.00 18.13 112 ASP A N 1
ATOM 753 C CA . ASP A 1 112 ? 66.977 -53.724 -41.675 1.00 18.23 112 ASP A CA 1
ATOM 754 C C . ASP A 1 112 ? 68.043 -54.718 -42.128 1.00 17.30 112 ASP A C 1
ATOM 755 O O . ASP A 1 112 ? 68.925 -54.369 -42.918 1.00 16.27 112 ASP A O 1
ATOM 760 N N . ALA A 1 113 ? 67.953 -55.949 -41.630 1.00 16.11 113 ALA A N 1
ATOM 761 C CA . ALA A 1 113 ? 68.923 -56.995 -41.941 1.00 18.34 113 ALA A CA 1
ATOM 762 C C . ALA A 1 113 ? 69.222 -57.164 -43.429 1.00 17.15 113 ALA A C 1
ATOM 763 O O . ALA A 1 113 ? 70.349 -57.480 -43.807 1.00 18.27 113 ALA A O 1
ATOM 765 N N . ARG A 1 114 ? 68.218 -56.944 -44.267 1.00 18.73 114 ARG A N 1
ATOM 766 C CA . ARG A 1 114 ? 68.375 -57.093 -45.713 1.00 19.26 114 ARG A CA 1
ATOM 767 C C . ARG A 1 114 ? 69.409 -56.161 -46.340 1.00 18.35 114 ARG A C 1
ATOM 768 O O . ARG A 1 114 ? 69.949 -56.455 -47.410 1.00 17.88 114 ARG A O 1
ATOM 776 N N . LEU A 1 115 ? 69.678 -55.041 -45.677 1.00 16.87 115 LEU A N 1
ATOM 777 C CA . LEU A 1 115 ? 70.640 -54.063 -46.171 1.00 17.07 115 LEU A CA 1
ATOM 778 C C . LEU A 1 115 ? 72.081 -54.420 -45.808 1.00 19.28 115 LEU A C 1
ATOM 779 O O . LEU A 1 115 ? 73.028 -53.840 -46.347 1.00 19.68 115 LEU A O 1
ATOM 784 N N . LEU A 1 116 ? 72.240 -55.376 -44.900 1.00 18.69 116 LEU A N 1
ATOM 785 C CA . LEU A 1 116 ? 73.559 -55.783 -44.435 1.00 16.83 116 LEU A CA 1
ATOM 786 C C . LEU A 1 116 ? 74.134 -57.055 -45.035 1.00 16.51 116 LEU A C 1
ATOM 787 O O . LEU A 1 116 ? 73.411 -57.916 -45.534 1.00 13.46 116 LEU A O 1
ATOM 792 N N . ALA A 1 117 ? 75.457 -57.154 -44.960 1.00 16.16 117 ALA A N 1
ATOM 793 C CA . ALA A 1 117 ? 76.200 -58.310 -45.438 1.00 16.46 117 ALA A CA 1
ATOM 794 C C . ALA A 1 117 ? 77.416 -58.432 -44.528 1.00 17.07 117 ALA A C 1
ATOM 795 O O . ALA A 1 117 ? 77.936 -57.422 -44.038 1.00 15.85 117 ALA A O 1
ATOM 797 N N . SER A 1 118 ? 77.865 -59.660 -44.292 1.00 15.63 118 SER A N 1
ATOM 798 C CA . SER A 1 118 ? 79.024 -59.872 -43.440 1.00 17.31 118 SER A CA 1
ATOM 799 C C . SER A 1 118 ? 80.191 -59.069 -43.990 1.00 17.71 118 SER A C 1
ATOM 800 O O . SER A 1 118 ? 80.369 -58.968 -45.207 1.00 19.57 118 SER A O 1
ATOM 803 N N . LYS A 1 119 ? 80.979 -58.486 -43.095 1.00 18.26 119 LYS A N 1
ATOM 804 C CA . LYS A 1 119 ? 82.130 -57.700 -43.511 1.00 18.36 119 LYS A CA 1
ATOM 805 C C . LYS A 1 119 ? 83.208 -58.616 -44.078 1.00 18.78 119 LYS A C 1
ATOM 806 O O . LYS A 1 119 ? 83.478 -59.677 -43.523 1.00 19.30 119 LYS A O 1
ATOM 812 N N . PRO A 1 120 ? 83.821 -58.224 -45.207 1.00 18.68 120 PRO A N 1
ATOM 813 C CA . PRO A 1 120 ? 84.875 -59.041 -45.810 1.00 19.58 120 PRO A CA 1
ATOM 814 C C . PRO A 1 120 ? 85.973 -59.216 -44.766 1.00 19.86 120 PRO A C 1
ATOM 815 O O . PRO A 1 120 ? 86.447 -58.236 -44.186 1.00 20.25 120 PRO A O 1
ATOM 819 N N . ALA A 1 121 ? 86.369 -60.460 -44.525 1.00 19.57 121 ALA A N 1
ATOM 820 C CA . ALA A 1 121 ? 87.389 -60.761 -43.526 1.00 19.33 121 ALA A CA 1
ATOM 821 C C . ALA A 1 121 ? 88.715 -60.030 -43.706 1.00 18.89 121 ALA A C 1
ATOM 822 O O . ALA A 1 121 ? 89.352 -59.639 -42.726 1.00 19.70 121 ALA A O 1
ATOM 824 N N . ALA A 1 122 ? 89.126 -59.837 -44.954 1.00 18.30 122 ALA A N 1
ATOM 825 C CA . ALA A 1 122 ? 90.404 -59.193 -45.251 1.00 18.64 122 ALA A CA 1
ATOM 826 C C . ALA A 1 122 ? 90.462 -57.674 -45.086 1.00 19.09 122 ALA A C 1
ATOM 827 O O . ALA A 1 122 ? 91.542 -57.090 -45.138 1.00 18.76 122 ALA A O 1
ATOM 829 N N . LEU A 1 123 ? 89.316 -57.031 -44.887 1.00 18.22 123 LEU A N 1
ATOM 830 C CA . LEU A 1 123 ? 89.294 -55.577 -44.747 1.00 18.59 123 LEU A CA 1
ATOM 831 C C . LEU A 1 123 ? 89.157 -55.091 -43.309 1.00 19.07 123 LEU A C 1
ATOM 832 O O . LEU A 1 123 ? 88.536 -55.750 -42.474 1.00 20.94 123 LEU A O 1
ATOM 837 N N . THR A 1 124 ? 89.740 -53.928 -43.030 1.00 17.93 124 THR A N 1
ATOM 838 C CA . THR A 1 124 ? 89.629 -53.319 -41.713 1.00 18.09 124 THR A CA 1
ATOM 839 C C . THR A 1 124 ? 88.252 -52.652 -41.728 1.00 17.85 124 THR A C 1
ATOM 840 O O . THR A 1 124 ? 87.626 -52.553 -42.783 1.00 15.79 124 THR A O 1
ATOM 852 N N . ARG A 1 126 ? 87.541 -49.553 -41.438 1.00 14.57 126 ARG A N 1
ATOM 853 C CA . ARG A 1 126 ? 87.624 -48.347 -42.260 1.00 15.39 126 ARG A CA 1
ATOM 854 C C . ARG A 1 126 ? 87.480 -48.704 -43.738 1.00 16.15 126 ARG A C 1
ATOM 855 O O . ARG A 1 126 ? 86.689 -48.094 -44.456 1.00 14.74 126 ARG A O 1
ATOM 863 N N . GLN A 1 127 ? 88.241 -49.702 -44.185 1.00 15.60 127 GLN A N 1
ATOM 864 C CA . GLN A 1 127 ? 88.199 -50.136 -45.580 1.00 15.04 127 GLN A CA 1
ATOM 865 C C . GLN A 1 127 ? 86.808 -50.577 -46.029 1.00 15.13 127 GLN A C 1
ATOM 866 O O . GLN A 1 127 ? 86.358 -50.225 -47.117 1.00 15.05 127 GLN A O 1
ATOM 872 N N . ALA A 1 128 ? 86.141 -51.367 -45.196 1.00 13.37 128 ALA A N 1
ATOM 873 C CA . ALA A 1 128 ? 84.814 -51.866 -45.524 1.00 12.32 128 ALA A CA 1
ATOM 874 C C . ALA A 1 128 ? 83.757 -50.764 -45.522 1.00 13.75 128 ALA A C 1
ATOM 875 O O . ALA A 1 128 ? 82.826 -50.796 -46.323 1.00 12.19 128 ALA A O 1
ATOM 877 N N . SER A 1 129 ? 83.911 -49.787 -44.630 1.00 12.30 129 SER A N 1
ATOM 878 C CA . SER A 1 129 ? 82.942 -48.696 -44.520 1.00 13.84 129 SER A CA 1
ATOM 879 C C . SER A 1 129 ? 82.810 -47.789 -45.752 1.00 12.72 129 SER A C 1
ATOM 880 O O . SER A 1 129 ? 81.763 -47.176 -45.954 1.00 14.14 129 SER A O 1
ATOM 883 N N . VAL A 1 130 ? 83.850 -47.700 -46.574 1.00 13.41 130 VAL A N 1
ATOM 884 C CA . VAL A 1 130 ? 83.793 -46.831 -47.754 1.00 12.26 130 VAL A CA 1
ATOM 885 C C . VAL A 1 130 ? 83.389 -47.558 -49.030 1.00 13.85 130 VAL A C 1
ATOM 886 O O . VAL A 1 130 ? 83.380 -46.969 -50.108 1.00 13.05 130 VAL A O 1
ATOM 890 N N . LEU A 1 131 ? 83.027 -48.829 -48.903 1.00 13.70 131 LEU A N 1
ATOM 891 C CA . LEU A 1 131 ? 82.668 -49.642 -50.063 1.00 14.46 131 LEU A CA 1
ATOM 892 C C . LEU A 1 131 ? 81.192 -49.700 -50.510 1.00 13.48 131 LEU A C 1
ATOM 893 O O . LEU A 1 131 ? 80.896 -49.572 -51.696 1.00 13.20 131 LEU A O 1
ATOM 898 N N . PRO A 1 132 ? 80.250 -49.879 -49.568 1.00 13.48 132 PRO A N 1
ATOM 899 C CA . PRO A 1 132 ? 78.816 -49.971 -49.894 1.00 12.31 132 PRO A CA 1
ATOM 900 C C . PRO A 1 132 ? 78.217 -49.123 -51.027 1.00 11.74 132 PRO A C 1
ATOM 901 O O . PRO A 1 132 ? 77.932 -49.646 -52.100 1.00 10.57 132 PRO A O 1
ATOM 905 N N . LEU A 1 133 ? 78.023 -47.828 -50.803 1.00 12.12 133 LEU A N 1
ATOM 906 C CA . LEU A 1 133 ? 77.418 -46.977 -51.833 1.00 12.24 133 LEU A CA 1
ATOM 907 C C . LEU A 1 133 ? 78.081 -47.025 -53.200 1.00 12.20 133 LEU A C 1
ATOM 908 O O . LEU A 1 133 ? 77.414 -47.295 -54.203 1.00 12.29 133 LEU A O 1
ATOM 913 N N . VAL A 1 134 ? 79.382 -46.761 -53.255 1.00 11.57 134 VAL A N 1
ATOM 914 C CA . VAL A 1 134 ? 80.060 -46.766 -54.540 1.00 12.63 134 VAL A CA 1
ATOM 915 C C . VAL A 1 134 ? 80.060 -48.129 -55.220 1.00 12.41 134 VAL A C 1
ATOM 916 O O . VAL A 1 134 ? 79.956 -48.197 -56.440 1.00 13.01 134 VAL A O 1
ATOM 920 N N . PHE A 1 135 ? 80.162 -49.212 -54.450 1.00 12.61 135 PHE A N 1
ATOM 921 C CA . PHE A 1 135 ? 80.143 -50.544 -55.056 1.00 12.37 135 PHE A CA 1
ATOM 922 C C . PHE A 1 135 ? 78.772 -50.800 -55.677 1.00 11.98 135 PHE A C 1
ATOM 923 O O . PHE A 1 135 ? 78.658 -51.240 -56.824 1.00 11.12 135 PHE A O 1
ATOM 931 N N . ILE A 1 136 ? 77.730 -50.536 -54.897 1.00 12.05 136 ILE A N 1
ATOM 932 C CA . ILE A 1 136 ? 76.362 -50.724 -55.356 1.00 12.96 136 ILE A CA 1
ATOM 933 C C . ILE A 1 136 ? 76.092 -49.847 -56.580 1.00 13.50 136 ILE A C 1
ATOM 934 O O . ILE A 1 136 ? 75.442 -50.278 -57.531 1.00 13.76 136 ILE A O 1
ATOM 939 N N . THR A 1 137 ? 76.602 -48.620 -56.558 1.00 11.91 137 THR A N 1
ATOM 940 C CA . THR A 1 137 ? 76.403 -47.709 -57.674 1.00 14.10 137 THR A CA 1
ATOM 941 C C . THR A 1 137 ? 77.074 -48.286 -58.920 1.00 15.39 137 THR A C 1
ATOM 942 O O . THR A 1 137 ? 76.466 -48.356 -59.991 1.00 15.13 137 THR A O 1
ATOM 946 N N . ALA A 1 138 ? 78.321 -48.723 -58.767 1.00 14.80 138 ALA A N 1
ATOM 947 C CA . ALA A 1 138 ? 79.074 -49.306 -59.874 1.00 13.46 138 ALA A CA 1
ATOM 948 C C . ALA A 1 138 ? 78.401 -50.569 -60.404 1.00 13.57 138 ALA A C 1
ATOM 949 O O . ALA A 1 138 ? 78.332 -50.791 -61.618 1.00 14.50 138 ALA A O 1
ATOM 951 N N . TRP A 1 139 ? 77.904 -51.392 -59.489 1.00 13.72 139 TRP A N 1
ATOM 952 C CA . TRP A 1 139 ? 77.254 -52.648 -59.853 1.00 13.73 139 TRP A CA 1
ATOM 953 C C . TRP A 1 139 ? 75.927 -52.463 -60.589 1.00 15.11 139 TRP A C 1
ATOM 954 O O . TRP A 1 139 ? 75.649 -53.167 -61.566 1.00 14.41 139 TRP A O 1
ATOM 965 N N . GLU A 1 140 ? 75.103 -51.527 -60.130 1.00 14.11 140 GLU A N 1
ATOM 966 C CA . GLU A 1 140 ? 73.820 -51.315 -60.785 1.00 14.82 140 GLU A CA 1
ATOM 967 C C . GLU A 1 140 ? 74.015 -50.887 -62.230 1.00 14.90 140 GLU A C 1
ATOM 968 O O . GLU A 1 140 ? 73.222 -51.241 -63.097 1.00 13.28 140 GLU A O 1
ATOM 974 N N . GLY A 1 141 ? 75.079 -50.132 -62.486 1.00 13.84 141 GLY A N 1
ATOM 975 C CA . GLY A 1 141 ? 75.335 -49.670 -63.836 1.00 15.52 141 GLY A CA 1
ATOM 976 C C . GLY A 1 141 ? 75.956 -50.722 -64.730 1.00 16.12 141 GLY A C 1
ATOM 977 O O . GLY A 1 141 ? 75.480 -50.972 -65.843 1.00 15.38 141 GLY A O 1
ATOM 978 N N . LEU A 1 142 ? 77.015 -51.351 -64.234 1.00 16.61 142 LEU A N 1
ATOM 979 C CA . LEU A 1 142 ? 77.742 -52.365 -64.989 1.00 17.12 142 LEU A CA 1
ATOM 980 C C . LEU A 1 142 ? 77.034 -53.702 -65.154 1.00 18.13 142 LEU A C 1
ATOM 981 O O . LEU A 1 142 ? 77.147 -54.336 -66.203 1.00 16.76 142 LEU A O 1
ATOM 986 N N . VAL A 1 143 ? 76.323 -54.140 -64.121 1.00 16.60 143 VAL A N 1
ATOM 987 C CA . VAL A 1 143 ? 75.652 -55.433 -64.178 1.00 18.31 143 VAL A CA 1
ATOM 988 C C . VAL A 1 143 ? 74.144 -55.354 -64.392 1.00 19.02 143 VAL A C 1
ATOM 989 O O . VAL A 1 143 ? 73.637 -55.845 -65.400 1.00 18.62 143 VAL A O 1
ATOM 993 N N . ASP A 1 144 ? 73.427 -54.739 -63.456 1.00 19.14 144 ASP A N 1
ATOM 994 C CA . ASP A 1 144 ? 71.979 -54.627 -63.583 1.00 20.42 144 ASP A CA 1
ATOM 995 C C . ASP A 1 144 ? 71.536 -53.973 -64.896 1.00 20.49 144 ASP A C 1
ATOM 996 O O . ASP A 1 144 ? 70.699 -54.520 -65.613 1.00 19.41 144 ASP A O 1
ATOM 1001 N N . ARG A 1 145 ? 72.089 -52.808 -65.218 1.00 19.15 145 ARG A N 1
ATOM 1002 C CA . ARG A 1 145 ? 71.702 -52.128 -66.447 1.00 19.89 145 ARG A CA 1
ATOM 1003 C C . ARG A 1 145 ? 72.429 -52.610 -67.710 1.00 22.04 145 ARG A C 1
ATOM 1004 O O . ARG A 1 145 ? 71.789 -52.963 -68.699 1.00 22.23 145 ARG A O 1
ATOM 1012 N N . ALA A 1 146 ? 73.760 -52.640 -67.677 1.00 21.41 146 ALA A N 1
ATOM 1013 C CA . ALA A 1 146 ? 74.532 -53.030 -68.856 1.00 23.37 146 ALA A CA 1
ATOM 1014 C C . ALA A 1 146 ? 74.887 -54.503 -69.008 1.00 23.30 146 ALA A C 1
ATOM 1015 O O . ALA A 1 146 ? 75.264 -54.931 -70.099 1.00 23.05 146 ALA A O 1
ATOM 1017 N N . GLN A 1 147 ? 74.782 -55.274 -67.930 1.00 23.59 147 GLN A N 1
ATOM 1018 C CA . GLN A 1 147 ? 75.110 -56.694 -67.987 1.00 25.19 147 GLN A CA 1
ATOM 1019 C C . GLN A 1 147 ? 76.458 -56.907 -68.672 1.00 25.71 147 GLN A C 1
ATOM 1020 O O . GLN A 1 147 ? 76.569 -57.707 -69.604 1.00 27.24 147 GLN A O 1
ATOM 1026 N N . VAL A 1 148 ? 77.476 -56.185 -68.214 1.00 24.25 148 VAL A N 1
ATOM 1027 C CA . VAL A 1 148 ? 78.808 -56.295 -68.793 1.00 22.15 148 VAL A CA 1
ATOM 1028 C C . VAL A 1 148 ? 79.179 -57.763 -68.992 1.00 23.21 148 VAL A C 1
ATOM 1029 O O . VAL A 1 148 ? 79.043 -58.578 -68.076 1.00 23.12 148 VAL A O 1
ATOM 1033 N N . GLN A 1 149 ? 79.631 -58.090 -70.202 1.00 24.09 149 GLN A N 1
ATOM 1034 C CA . GLN A 1 149 ? 80.008 -59.455 -70.564 1.00 25.50 149 GLN A CA 1
ATOM 1035 C C . GLN A 1 149 ? 81.519 -59.645 -70.692 1.00 25.22 149 GLN A C 1
ATOM 1036 O O . GLN A 1 149 ? 82.266 -58.702 -70.965 1.00 23.16 149 GLN A O 1
ATOM 1042 N N . ASP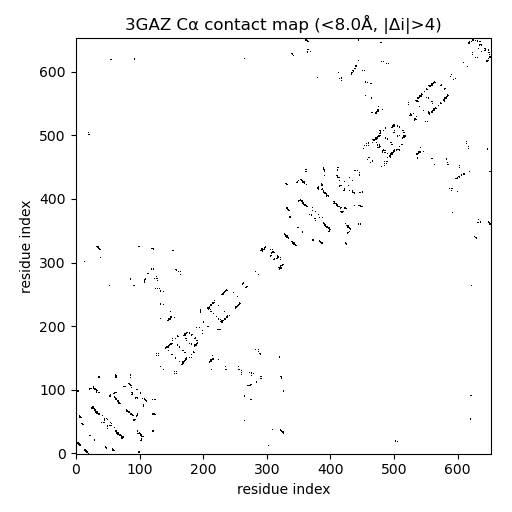 A 1 150 ? 81.955 -60.886 -70.515 1.00 24.08 150 ASP A N 1
ATOM 1043 C CA . ASP A 1 150 ? 83.364 -61.234 -70.634 1.00 25.15 150 ASP A CA 1
ATOM 1044 C C . ASP A 1 150 ? 83.856 -60.877 -72.039 1.00 22.96 150 ASP A C 1
ATOM 1045 O O . ASP A 1 150 ? 83.225 -61.231 -73.031 1.00 22.80 150 ASP A O 1
ATOM 1050 N N . GLY A 1 151 ? 84.970 -60.160 -72.122 1.00 21.65 151 GLY A N 1
ATOM 1051 C CA . GLY A 1 151 ? 85.506 -59.796 -73.421 1.00 20.57 151 GLY A CA 1
ATOM 1052 C C . GLY A 1 151 ? 85.102 -58.433 -73.960 1.00 20.16 151 GLY A C 1
ATOM 1053 O O . GLY A 1 151 ? 85.678 -57.964 -74.942 1.00 18.87 151 GLY A O 1
ATOM 1054 N N . GLN A 1 152 ? 84.117 -57.790 -73.341 1.00 18.98 152 GLN A N 1
ATOM 1055 C CA . GLN A 1 152 ? 83.692 -56.479 -73.814 1.00 18.79 152 GLN A CA 1
ATOM 1056 C C . GLN A 1 152 ? 84.688 -55.409 -73.404 1.00 18.46 152 GLN A C 1
ATOM 1057 O O . GLN A 1 152 ? 85.360 -55.530 -72.381 1.00 19.75 152 GLN A O 1
ATOM 1063 N N . THR A 1 153 ? 84.789 -54.365 -74.214 1.00 17.96 153 THR A N 1
ATOM 1064 C CA . THR A 1 153 ? 85.682 -53.263 -73.904 1.00 18.70 153 THR A CA 1
ATOM 1065 C C . THR A 1 153 ? 84.872 -52.302 -73.048 1.00 18.29 153 THR A C 1
ATOM 1066 O O . THR A 1 153 ? 83.754 -51.927 -73.412 1.00 18.19 153 THR A O 1
ATOM 1070 N N . VAL A 1 154 ? 85.433 -51.918 -71.907 1.00 15.63 154 VAL A N 1
ATOM 1071 C CA . VAL A 1 154 ? 84.749 -51.021 -70.985 1.00 15.55 154 VAL A CA 1
ATOM 1072 C C . VAL A 1 154 ? 85.589 -49.794 -70.674 1.00 14.56 154 VAL A C 1
ATOM 1073 O O . VAL A 1 154 ? 86.771 -49.904 -70.368 1.00 16.56 154 VAL A O 1
ATOM 1077 N N . LEU A 1 155 ? 84.964 -48.625 -70.758 1.00 13.71 155 LEU A N 1
ATOM 1078 C CA . LEU A 1 155 ? 85.639 -47.369 -70.465 1.00 13.54 155 LEU A CA 1
ATOM 1079 C C . LEU A 1 155 ? 85.015 -46.754 -69.217 1.00 14.35 155 LEU A C 1
ATOM 1080 O O . LEU A 1 155 ? 83.817 -46.456 -69.198 1.00 14.14 155 LEU A O 1
ATOM 1085 N N . ILE A 1 156 ? 85.819 -46.586 -68.173 1.00 13.87 156 ILE A N 1
ATOM 1086 C CA . ILE A 1 156 ? 85.339 -45.981 -66.939 1.00 15.43 156 ILE A CA 1
ATOM 1087 C C . ILE A 1 156 ? 85.833 -44.542 -66.897 1.00 14.87 156 ILE A C 1
ATOM 1088 O O . ILE A 1 156 ? 87.039 -44.301 -66.900 1.00 16.01 156 ILE A O 1
ATOM 1093 N N . GLN A 1 157 ? 84.901 -43.592 -66.872 1.00 15.08 157 GLN A N 1
ATOM 1094 C CA . GLN A 1 157 ? 85.237 -42.169 -66.815 1.00 17.02 157 GLN A CA 1
ATOM 1095 C C . GLN A 1 157 ? 85.405 -41.763 -65.353 1.00 17.75 157 GLN A C 1
ATOM 1096 O O . GLN A 1 157 ? 84.438 -41.769 -64.590 1.00 20.18 157 GLN A O 1
ATOM 1102 N N . GLY A 1 158 ? 86.629 -41.407 -64.970 1.00 17.30 158 GLY A N 1
ATOM 1103 C CA . GLY A 1 158 ? 86.904 -41.023 -63.595 1.00 16.18 158 GLY A CA 1
ATOM 1104 C C . GLY A 1 158 ? 87.310 -42.241 -62.782 1.00 15.95 158 GLY A C 1
ATOM 1105 O O . GLY A 1 158 ? 86.783 -42.482 -61.693 1.00 16.60 158 GLY A O 1
ATOM 1106 N N . GLY A 1 159 ? 88.265 -42.999 -63.317 1.00 14.76 159 GLY A N 1
ATOM 1107 C CA . GLY A 1 159 ? 88.733 -44.218 -62.679 1.00 14.19 159 GLY A CA 1
ATOM 1108 C C . GLY A 1 159 ? 89.342 -44.112 -61.292 1.00 14.36 159 GLY A C 1
ATOM 1109 O O . GLY A 1 159 ? 89.410 -45.105 -60.581 1.00 15.20 159 GLY A O 1
ATOM 1110 N N . GLY A 1 160 ? 89.801 -42.925 -60.911 1.00 14.70 160 GLY A N 1
ATOM 1111 C CA . GLY A 1 160 ? 90.385 -42.759 -59.592 1.00 14.42 160 GLY A CA 1
ATOM 1112 C C . GLY A 1 160 ? 89.350 -42.399 -58.536 1.00 15.52 160 GLY A C 1
ATOM 1113 O O . GLY A 1 160 ? 89.628 -42.486 -57.340 1.00 14.60 160 GLY A O 1
ATOM 1114 N N . GLY A 1 161 ? 88.153 -42.013 -58.981 1.00 16.05 161 GLY A N 1
ATOM 1115 C CA . GLY A 1 161 ? 87.088 -41.620 -58.065 1.00 15.68 161 GLY A CA 1
ATOM 1116 C C . GLY A 1 161 ? 86.372 -42.731 -57.308 1.00 16.34 161 GLY A C 1
ATOM 1117 O O . GLY A 1 161 ? 86.678 -43.918 -57.470 1.00 14.35 161 GLY A O 1
ATOM 1118 N N . GLY A 1 162 ? 85.400 -42.336 -56.488 1.00 14.58 162 GLY A N 1
ATOM 1119 C CA . GLY A 1 162 ? 84.647 -43.288 -55.684 1.00 14.79 162 GLY A CA 1
ATOM 1120 C C . GLY A 1 162 ? 84.020 -44.444 -56.447 1.00 15.16 162 GLY A C 1
ATOM 1121 O O . GLY A 1 162 ? 84.353 -45.608 -56.216 1.00 14.46 162 GLY A O 1
ATOM 1122 N N . VAL A 1 163 ? 83.097 -44.129 -57.348 1.00 13.09 163 VAL A N 1
ATOM 1123 C CA . VAL A 1 163 ? 82.434 -45.158 -58.148 1.00 14.29 163 VAL A CA 1
ATOM 1124 C C . VAL A 1 163 ? 83.413 -45.731 -59.172 1.00 13.31 163 VAL A C 1
ATOM 1125 O O . VAL A 1 163 ? 83.433 -46.932 -59.439 1.00 13.67 163 VAL A O 1
ATOM 1129 N N . GLY A 1 164 ? 84.228 -44.852 -59.737 1.00 14.45 164 GLY A N 1
ATOM 1130 C CA . GLY A 1 164 ? 85.183 -45.264 -60.749 1.00 14.60 164 GLY A CA 1
ATOM 1131 C C . GLY A 1 164 ? 86.133 -46.396 -60.402 1.00 13.42 164 GLY A C 1
ATOM 1132 O O . GLY A 1 164 ? 86.218 -47.381 -61.137 1.00 12.43 164 GLY A O 1
ATOM 1133 N N . HIS A 1 165 ? 86.848 -46.276 -59.287 1.00 13.55 165 HIS A N 1
ATOM 1134 C CA . HIS A 1 165 ? 87.809 -47.313 -58.930 1.00 13.51 165 HIS A CA 1
ATOM 1135 C C . HIS A 1 165 ? 87.171 -48.668 -58.656 1.00 12.79 165 HIS A C 1
ATOM 1136 O O . HIS A 1 165 ? 87.779 -49.702 -58.917 1.00 12.93 165 HIS A O 1
ATOM 1143 N N . VAL A 1 166 ? 85.944 -48.677 -58.149 1.00 12.73 166 VAL A N 1
ATOM 1144 C CA . VAL A 1 166 ? 85.287 -49.948 -57.892 1.00 13.80 166 VAL A CA 1
ATOM 1145 C C . VAL A 1 166 ? 84.681 -50.489 -59.189 1.00 13.72 166 VAL A C 1
ATOM 1146 O O . VAL A 1 166 ? 84.617 -51.703 -59.389 1.00 13.52 166 VAL A O 1
ATOM 1150 N N . ALA A 1 167 ? 84.255 -49.588 -60.070 1.00 12.24 167 ALA A N 1
ATOM 1151 C CA . ALA A 1 167 ? 83.689 -49.994 -61.353 1.00 13.23 167 ALA A CA 1
ATOM 1152 C C . ALA A 1 167 ? 84.782 -50.698 -62.165 1.00 13.06 167 ALA A C 1
ATOM 1153 O O . ALA A 1 167 ? 84.528 -51.695 -62.834 1.00 12.49 167 ALA A O 1
ATOM 1155 N N . ILE A 1 168 ? 86.002 -50.170 -62.098 1.00 14.54 168 ILE A N 1
ATOM 1156 C CA . ILE A 1 168 ? 87.133 -50.766 -62.811 1.00 14.30 168 ILE A CA 1
ATOM 1157 C C . ILE A 1 168 ? 87.355 -52.207 -62.360 1.00 15.03 168 ILE A C 1
ATOM 1158 O O . ILE A 1 168 ? 87.503 -53.113 -63.179 1.00 15.63 168 ILE A O 1
ATOM 1163 N N . GLN A 1 169 ? 87.379 -52.408 -61.046 1.00 14.59 169 GLN A N 1
ATOM 1164 C CA . GLN A 1 169 ? 87.625 -53.726 -60.483 1.00 14.59 169 GLN A CA 1
ATOM 1165 C C . GLN A 1 169 ? 86.504 -54.724 -60.740 1.00 15.02 169 GLN A C 1
ATOM 1166 O O . GLN A 1 169 ? 86.765 -55.913 -60.921 1.00 12.97 169 GLN A O 1
ATOM 1172 N N . ILE A 1 170 ? 85.261 -54.249 -60.753 1.00 14.19 170 ILE A N 1
ATOM 1173 C CA . ILE A 1 170 ? 84.130 -55.135 -61.021 1.00 14.23 170 ILE A CA 1
ATOM 1174 C C . ILE A 1 170 ? 84.225 -55.598 -62.474 1.00 15.67 170 ILE A C 1
ATOM 1175 O O . ILE A 1 170 ? 84.142 -56.793 -62.761 1.00 15.62 170 ILE A O 1
ATOM 1180 N N . ALA A 1 171 ? 84.415 -54.643 -63.380 1.00 14.91 171 ALA A N 1
ATOM 1181 C CA . ALA A 1 171 ? 84.518 -54.939 -64.806 1.00 15.23 171 ALA A CA 1
ATOM 1182 C C . ALA A 1 171 ? 85.643 -55.933 -65.097 1.00 16.49 171 ALA A C 1
ATOM 1183 O O . ALA A 1 171 ? 85.455 -56.882 -65.849 1.00 17.17 171 ALA A O 1
ATOM 1185 N N . LEU A 1 172 ? 86.811 -55.709 -64.503 1.00 16.95 172 LEU A N 1
ATOM 1186 C CA . LEU A 1 172 ? 87.949 -56.601 -64.713 1.00 18.96 172 LEU A CA 1
ATOM 1187 C C . LEU A 1 172 ? 87.631 -58.010 -64.234 1.00 19.77 172 LEU A C 1
ATOM 1188 O O . LEU A 1 172 ? 87.903 -58.988 -64.931 1.00 20.71 172 LEU A O 1
ATOM 1193 N N . ALA A 1 173 ? 87.047 -58.109 -63.045 1.00 19.71 173 ALA A N 1
ATOM 1194 C CA . ALA A 1 173 ? 86.692 -59.403 -62.482 1.00 21.27 173 ALA A CA 1
ATOM 1195 C C . ALA A 1 173 ? 85.718 -60.157 -63.382 1.00 21.45 173 ALA A C 1
ATOM 1196 O O . ALA A 1 173 ? 85.749 -61.383 -63.447 1.00 21.90 173 ALA A O 1
ATOM 1198 N N . ARG A 1 174 ? 84.860 -59.425 -64.086 1.00 21.22 174 ARG A N 1
ATOM 1199 C CA . ARG A 1 174 ? 83.882 -60.062 -64.959 1.00 23.41 174 ARG A CA 1
ATOM 1200 C C . ARG A 1 174 ? 84.398 -60.361 -66.367 1.00 22.93 174 ARG A C 1
ATOM 1201 O O . ARG A 1 174 ? 83.619 -60.686 -67.265 1.00 21.27 174 ARG A O 1
ATOM 1209 N N . GLY A 1 175 ? 85.712 -60.240 -66.548 1.00 22.77 175 GLY A N 1
ATOM 1210 C CA . GLY A 1 175 ? 86.334 -60.550 -67.825 1.00 23.88 175 GLY A CA 1
ATOM 1211 C C . GLY A 1 175 ? 86.428 -59.494 -68.911 1.00 23.65 175 GLY A C 1
ATOM 1212 O O . GLY A 1 175 ? 86.854 -59.796 -70.025 1.00 24.82 175 GLY A O 1
ATOM 1213 N N . ALA A 1 176 ? 86.058 -58.258 -68.606 1.00 23.47 176 ALA A N 1
ATOM 1214 C CA . ALA A 1 176 ? 86.111 -57.204 -69.612 1.00 22.43 176 ALA A CA 1
ATOM 1215 C C . ALA A 1 176 ? 87.500 -56.602 -69.770 1.00 22.58 176 ALA A C 1
ATOM 1216 O O . ALA A 1 176 ? 88.346 -56.724 -68.888 1.00 23.15 176 ALA A O 1
ATOM 1218 N N . ARG A 1 177 ? 87.734 -55.967 -70.913 1.00 22.52 177 ARG A N 1
ATOM 1219 C CA . ARG A 1 177 ? 88.999 -55.295 -71.168 1.00 23.57 177 ARG A CA 1
ATOM 1220 C C . ARG A 1 177 ? 88.707 -53.868 -70.739 1.00 21.87 177 ARG A C 1
ATOM 1221 O O . ARG A 1 177 ? 87.983 -53.141 -71.420 1.00 21.83 177 ARG A O 1
ATOM 1229 N N . VAL A 1 178 ? 89.270 -53.479 -69.601 1.00 19.46 178 VAL A N 1
ATOM 1230 C CA . VAL A 1 178 ? 89.015 -52.170 -69.022 1.00 18.60 178 VAL A CA 1
ATOM 1231 C C . VAL A 1 178 ? 90.009 -51.049 -69.298 1.00 18.69 178 VAL A C 1
ATOM 1232 O O . VAL A 1 178 ? 91.225 -51.239 -69.242 1.00 17.53 178 VAL A O 1
ATOM 1236 N N . PHE A 1 179 ? 89.450 -49.873 -69.573 1.00 16.80 179 PHE A N 1
ATOM 1237 C CA . PHE A 1 179 ? 90.194 -48.647 -69.844 1.00 17.11 179 PHE A CA 1
ATOM 1238 C C . PHE A 1 179 ? 89.571 -47.587 -68.938 1.00 16.36 179 PHE A C 1
ATOM 1239 O O . PHE A 1 179 ? 88.366 -47.627 -68.675 1.00 14.78 179 PHE A O 1
ATOM 1247 N N . ALA A 1 180 ? 90.369 -46.636 -68.464 1.00 15.83 180 ALA A N 1
ATOM 1248 C CA . ALA A 1 180 ? 89.819 -45.602 -67.596 1.00 15.83 180 ALA A CA 1
ATOM 1249 C C . ALA A 1 180 ? 90.519 -44.258 -67.735 1.00 16.69 180 ALA A C 1
ATOM 1250 O O . ALA A 1 180 ? 91.746 -44.193 -67.800 1.00 15.35 180 ALA A O 1
ATOM 1252 N N . THR A 1 181 ? 89.728 -43.188 -67.793 1.00 16.13 181 THR A N 1
ATOM 1253 C CA . THR A 1 181 ? 90.280 -41.848 -67.891 1.00 16.83 181 THR A CA 1
ATOM 1254 C C . THR A 1 181 ? 90.447 -41.342 -66.466 1.00 18.14 181 THR A C 1
ATOM 1255 O O . THR A 1 181 ? 89.609 -41.611 -65.600 1.00 18.38 181 THR A O 1
ATOM 1259 N N . ALA A 1 182 ? 91.535 -40.624 -66.219 1.00 17.92 182 ALA A N 1
ATOM 1260 C CA . ALA A 1 182 ? 91.799 -40.099 -64.890 1.00 21.19 182 ALA A CA 1
ATOM 1261 C C . ALA A 1 182 ? 92.788 -38.950 -64.966 1.00 22.88 182 ALA A C 1
ATOM 1262 O O . ALA A 1 182 ? 93.446 -38.747 -65.984 1.00 22.91 182 ALA A O 1
ATOM 1264 N N . ARG A 1 183 ? 92.886 -38.195 -63.882 1.00 25.23 183 ARG A N 1
ATOM 1265 C CA . ARG A 1 183 ? 93.802 -37.072 -63.839 1.00 28.79 183 ARG A CA 1
ATOM 1266 C C . ARG A 1 183 ? 95.171 -37.535 -63.375 1.00 29.32 183 ARG A C 1
ATOM 1267 O O . ARG A 1 183 ? 95.287 -38.506 -62.629 1.00 29.73 183 ARG A O 1
ATOM 1275 N N . GLY A 1 184 ? 96.197 -36.833 -63.846 1.00 29.00 184 GLY A N 1
ATOM 1276 C CA . GLY A 1 184 ? 97.578 -37.144 -63.523 1.00 30.51 184 GLY A CA 1
ATOM 1277 C C . GLY A 1 184 ? 97.863 -38.056 -62.349 1.00 29.23 184 GLY A C 1
ATOM 1278 O O . GLY A 1 184 ? 98.316 -39.181 -62.531 1.00 28.76 184 GLY A O 1
ATOM 1279 N N . SER A 1 185 ? 97.602 -37.563 -61.145 1.00 30.18 185 SER A N 1
ATOM 1280 C CA . SER A 1 185 ? 97.851 -38.314 -59.919 1.00 30.93 185 SER A CA 1
ATOM 1281 C C . SER A 1 185 ? 97.215 -39.703 -59.837 1.00 28.92 185 SER A C 1
ATOM 1282 O O . SER A 1 185 ? 97.732 -40.584 -59.150 1.00 30.55 185 SER A O 1
ATOM 1285 N N . ASP A 1 186 ? 96.103 -39.908 -60.534 1.00 26.75 186 ASP A N 1
ATOM 1286 C CA . ASP A 1 186 ? 95.421 -41.196 -60.486 1.00 22.99 186 ASP A CA 1
ATOM 1287 C C . ASP A 1 186 ? 95.775 -42.168 -61.611 1.00 23.08 186 ASP A C 1
ATOM 1288 O O . ASP A 1 186 ? 95.444 -43.353 -61.529 1.00 18.89 186 ASP A O 1
ATOM 1293 N N . LEU A 1 187 ? 96.445 -41.678 -62.653 1.00 21.63 187 LEU A N 1
ATOM 1294 C CA . LEU A 1 187 ? 96.817 -42.528 -63.785 1.00 21.36 187 LEU A CA 1
ATOM 1295 C C . LEU A 1 187 ? 97.608 -43.762 -63.362 1.00 22.13 187 LEU A C 1
ATOM 1296 O O . LEU A 1 187 ? 97.408 -44.856 -63.892 1.00 19.41 187 LEU A O 1
ATOM 1301 N N . GLU A 1 188 ? 98.510 -43.576 -62.407 1.00 21.32 188 GLU A N 1
ATOM 1302 C CA . GLU A 1 188 ? 99.338 -44.660 -61.912 1.00 21.89 188 GLU A CA 1
ATOM 1303 C C . GLU A 1 188 ? 98.493 -45.659 -61.127 1.00 20.98 188 GLU A C 1
ATOM 1304 O O . GLU A 1 188 ? 98.686 -46.873 -61.230 1.00 17.94 188 GLU A O 1
ATOM 1310 N N . TYR A 1 189 ? 97.562 -45.134 -60.339 1.00 19.04 189 TYR A N 1
ATOM 1311 C CA . TYR A 1 189 ? 96.676 -45.963 -59.536 1.00 18.60 189 TYR A CA 1
ATOM 1312 C C . TYR A 1 189 ? 95.810 -46.845 -60.437 1.00 17.58 189 TYR A C 1
ATOM 1313 O O . TYR A 1 189 ? 95.662 -48.043 -60.189 1.00 15.78 189 TYR A O 1
ATOM 1322 N N . VAL A 1 190 ? 95.241 -46.247 -61.481 1.00 16.38 190 VAL A N 1
ATOM 1323 C CA . VAL A 1 190 ? 94.394 -46.980 -62.423 1.00 18.85 190 VAL A CA 1
ATOM 1324 C C . VAL A 1 190 ? 95.183 -48.083 -63.122 1.00 19.43 190 VAL A C 1
ATOM 1325 O O . VAL A 1 190 ? 94.689 -49.201 -63.299 1.00 15.39 190 VAL A O 1
ATOM 1329 N N . ARG A 1 191 ? 96.413 -47.766 -63.512 1.00 19.82 191 ARG A N 1
ATOM 1330 C CA . ARG A 1 191 ? 97.274 -48.739 -64.176 1.00 23.33 191 ARG A CA 1
ATOM 1331 C C . ARG A 1 191 ? 97.474 -49.928 -63.239 1.00 24.55 191 ARG A C 1
ATOM 1332 O O . ARG A 1 191 ? 97.359 -51.082 -63.652 1.00 25.78 191 ARG A O 1
ATOM 1340 N N . ASP A 1 192 ? 97.764 -49.632 -61.973 1.00 26.40 192 ASP A N 1
ATOM 1341 C CA . ASP A 1 192 ? 97.977 -50.661 -60.956 1.00 27.67 192 ASP A CA 1
ATOM 1342 C C . ASP A 1 192 ? 96.808 -51.630 -60.834 1.00 26.67 192 ASP A C 1
ATOM 1343 O O . ASP A 1 192 ? 97.010 -52.832 -60.659 1.00 26.01 192 ASP A O 1
ATOM 1348 N N . LEU A 1 193 ? 95.587 -51.110 -60.914 1.00 24.22 193 LEU A N 1
ATOM 1349 C CA . LEU A 1 193 ? 94.399 -51.960 -60.815 1.00 22.90 193 LEU A CA 1
ATOM 1350 C C . LEU A 1 193 ? 94.318 -52.975 -61.950 1.00 21.44 193 LEU A C 1
ATOM 1351 O O . LEU A 1 193 ? 93.642 -53.993 -61.828 1.00 22.72 193 LEU A O 1
ATOM 1356 N N . GLY A 1 194 ? 95.008 -52.695 -63.053 1.00 21.08 194 GLY A N 1
ATOM 1357 C CA . GLY A 1 194 ? 94.988 -53.605 -64.184 1.00 21.25 194 GLY A CA 1
ATOM 1358 C C . GLY A 1 194 ? 94.227 -53.058 -65.379 1.00 21.99 194 GLY A C 1
ATOM 1359 O O . GLY A 1 194 ? 93.914 -53.788 -66.321 1.00 22.06 194 GLY A O 1
ATOM 1360 N N . ALA A 1 195 ? 93.919 -51.768 -65.337 1.00 20.68 195 ALA A N 1
ATOM 1361 C CA . ALA A 1 195 ? 93.196 -51.122 -66.422 1.00 20.32 195 ALA A CA 1
ATOM 1362 C C . ALA A 1 195 ? 94.159 -50.254 -67.217 1.00 20.55 195 ALA A C 1
ATOM 1363 O O . ALA A 1 195 ? 95.204 -49.849 -66.705 1.00 21.33 195 ALA A O 1
ATOM 1365 N N . THR A 1 196 ? 93.809 -49.977 -68.469 1.00 19.22 196 THR A N 1
ATOM 1366 C CA . THR A 1 196 ? 94.640 -49.140 -69.321 1.00 19.71 196 THR A CA 1
ATOM 1367 C C . THR A 1 196 ? 94.309 -47.686 -69.033 1.00 19.35 196 THR A C 1
ATOM 1368 O O . THR A 1 196 ? 93.204 -47.222 -69.316 1.00 21.49 196 THR A O 1
ATOM 1372 N N . PRO A 1 197 ? 95.265 -46.945 -68.456 1.00 19.33 197 PRO A N 1
ATOM 1373 C CA . PRO A 1 197 ? 95.057 -45.534 -68.129 1.00 19.15 197 PRO A CA 1
ATOM 1374 C C . PRO A 1 197 ? 94.976 -44.611 -69.337 1.00 19.97 197 PRO A C 1
ATOM 1375 O O . PRO A 1 197 ? 95.680 -44.795 -70.332 1.00 19.18 197 PRO A O 1
ATOM 1379 N N . ILE A 1 198 ? 94.113 -43.607 -69.227 1.00 18.51 198 ILE A N 1
ATOM 1380 C CA . ILE A 1 198 ? 93.918 -42.623 -70.277 1.00 18.83 198 ILE A CA 1
ATOM 1381 C C . ILE A 1 198 ? 93.833 -41.250 -69.628 1.00 20.06 198 ILE A C 1
ATOM 1382 O O . ILE A 1 198 ? 92.953 -40.999 -68.804 1.00 21.27 198 ILE A O 1
ATOM 1387 N N . ASP A 1 199 ? 94.758 -40.367 -69.987 1.00 20.89 199 ASP A N 1
ATOM 1388 C CA . ASP A 1 199 ? 94.767 -39.019 -69.435 1.00 23.03 199 ASP A CA 1
ATOM 1389 C C . ASP A 1 199 ? 93.414 -38.380 -69.747 1.00 23.62 199 ASP A C 1
ATOM 1390 O O . ASP A 1 199 ? 93.022 -38.272 -70.907 1.00 22.03 199 ASP A O 1
ATOM 1395 N N . ALA A 1 200 ? 92.706 -37.968 -68.698 1.00 25.19 200 ALA A N 1
ATOM 1396 C CA . ALA A 1 200 ? 91.378 -37.368 -68.825 1.00 26.10 200 ALA A CA 1
ATOM 1397 C C . ALA A 1 200 ? 91.299 -36.116 -69.692 1.00 27.16 200 ALA A C 1
ATOM 1398 O O . ALA A 1 200 ? 90.203 -35.638 -69.993 1.00 26.04 200 ALA A O 1
ATOM 1400 N N . SER A 1 201 ? 92.448 -35.582 -70.095 1.00 27.79 201 SER A N 1
ATOM 1401 C CA . SER A 1 201 ? 92.472 -34.384 -70.932 1.00 28.67 201 SER A CA 1
ATOM 1402 C C . SER A 1 201 ? 92.368 -34.727 -72.419 1.00 27.66 201 SER A C 1
ATOM 1403 O O . SER A 1 201 ? 92.103 -33.860 -73.246 1.00 27.34 201 SER A O 1
ATOM 1406 N N . ARG A 1 202 ? 92.576 -35.996 -72.753 1.00 27.00 202 ARG A N 1
ATOM 1407 C CA . ARG A 1 202 ? 92.516 -36.441 -74.140 1.00 25.76 202 ARG A CA 1
ATOM 1408 C C . ARG A 1 202 ? 91.077 -36.528 -74.644 1.00 24.59 202 ARG A C 1
ATOM 1409 O O . ARG A 1 202 ? 90.151 -36.731 -73.863 1.00 24.31 202 ARG A O 1
ATOM 1417 N N . GLU A 1 203 ? 90.896 -36.365 -75.952 1.00 23.72 203 GLU A N 1
ATOM 1418 C CA . GLU A 1 203 ? 89.570 -36.428 -76.559 1.00 22.82 203 GLU A CA 1
ATOM 1419 C C . GLU A 1 203 ? 89.155 -37.879 -76.799 1.00 22.03 203 GLU A C 1
ATOM 1420 O O . GLU A 1 203 ? 90.001 -38.749 -77.019 1.00 18.63 203 GLU A O 1
ATOM 1426 N N . PRO A 1 204 ? 87.840 -38.154 -76.763 1.00 20.62 204 PRO A N 1
ATOM 1427 C CA . PRO A 1 204 ? 87.318 -39.506 -76.975 1.00 21.26 204 PRO A CA 1
ATOM 1428 C C . PRO A 1 204 ? 87.760 -40.088 -78.314 1.00 22.69 204 PRO A C 1
ATOM 1429 O O . PRO A 1 204 ? 88.184 -41.240 -78.385 1.00 20.47 204 PRO A O 1
ATOM 1433 N N . GLU A 1 205 ? 87.661 -39.282 -79.371 1.00 24.02 205 GLU A N 1
ATOM 1434 C CA . GLU A 1 205 ? 88.048 -39.736 -80.701 1.00 27.07 205 GLU A CA 1
ATOM 1435 C C . GLU A 1 205 ? 89.504 -40.166 -80.732 1.00 25.82 205 GLU A C 1
ATOM 1436 O O . GLU A 1 205 ? 89.874 -41.074 -81.475 1.00 27.48 205 GLU A O 1
ATOM 1442 N N . ASP A 1 206 ? 90.327 -39.523 -79.914 1.00 25.38 206 ASP A N 1
ATOM 1443 C CA . ASP A 1 206 ? 91.741 -39.854 -79.871 1.00 22.54 206 ASP A CA 1
ATOM 1444 C C . ASP A 1 206 ? 92.022 -41.134 -79.086 1.00 21.30 206 ASP A C 1
ATOM 1445 O O . ASP A 1 206 ? 92.702 -42.026 -79.597 1.00 19.88 206 ASP A O 1
ATOM 1450 N N . TYR A 1 207 ? 91.513 -41.253 -77.859 1.00 19.31 207 TYR A N 1
ATOM 1451 C CA . TYR A 1 207 ? 91.780 -42.486 -77.126 1.00 18.46 207 TYR A CA 1
ATOM 1452 C C . TYR A 1 207 ? 91.001 -43.673 -77.684 1.00 16.95 207 TYR A C 1
ATOM 1453 O O . TYR A 1 207 ? 91.425 -44.817 -77.529 1.00 17.38 207 TYR A O 1
ATOM 1462 N N . ALA A 1 208 ? 89.881 -43.409 -78.354 1.00 15.77 208 ALA A N 1
ATOM 1463 C CA . ALA A 1 208 ? 89.099 -44.486 -78.963 1.00 15.51 208 ALA A CA 1
ATOM 1464 C C . ALA A 1 208 ? 89.897 -45.028 -80.152 1.00 14.39 208 ALA A C 1
ATOM 1465 O O . ALA A 1 208 ? 89.900 -46.234 -80.430 1.00 14.43 208 ALA A O 1
ATOM 1467 N N . ALA A 1 209 ? 90.578 -44.126 -80.853 1.00 15.79 209 ALA A N 1
ATOM 1468 C CA . ALA A 1 209 ? 91.389 -44.520 -82.001 1.00 15.94 209 ALA A CA 1
ATOM 1469 C C . ALA A 1 209 ? 92.577 -45.375 -81.554 1.00 16.88 209 ALA A C 1
ATOM 1470 O O . ALA A 1 209 ? 92.844 -46.423 -82.128 1.00 18.17 209 ALA A O 1
ATOM 1472 N N . GLU A 1 210 ? 93.283 -44.928 -80.520 1.00 18.33 210 GLU A N 1
ATOM 1473 C CA . GLU A 1 210 ? 94.449 -45.656 -80.025 1.00 18.46 210 GLU A CA 1
ATOM 1474 C C . GLU A 1 210 ? 94.138 -47.027 -79.440 1.00 19.09 210 GLU A C 1
ATOM 1475 O O . GLU A 1 210 ? 94.898 -47.973 -79.636 1.00 18.12 210 GLU A O 1
ATOM 1481 N N . HIS A 1 211 ? 93.017 -47.142 -78.736 1.00 19.13 211 HIS A N 1
ATOM 1482 C CA . HIS A 1 211 ? 92.682 -48.396 -78.069 1.00 19.25 211 HIS A CA 1
ATOM 1483 C C . HIS A 1 211 ? 91.590 -49.298 -78.632 1.00 18.23 211 HIS A C 1
ATOM 1484 O O . HIS A 1 211 ? 91.491 -50.457 -78.232 1.00 18.37 211 HIS A O 1
ATOM 1491 N N . THR A 1 212 ? 90.763 -48.791 -79.539 1.00 17.96 212 THR A N 1
ATOM 1492 C CA . THR A 1 212 ? 89.689 -49.618 -80.089 1.00 16.74 212 THR A CA 1
ATOM 1493 C C . THR A 1 212 ? 89.642 -49.556 -81.609 1.00 17.19 212 THR A C 1
ATOM 1494 O O . THR A 1 212 ? 88.594 -49.763 -82.219 1.00 17.33 212 THR A O 1
ATOM 1498 N N . ALA A 1 213 ? 90.789 -49.280 -82.216 1.00 17.44 213 ALA A N 1
ATOM 1499 C CA . ALA A 1 213 ? 90.867 -49.183 -83.666 1.00 17.60 213 ALA A CA 1
ATOM 1500 C C . ALA A 1 213 ? 89.831 -48.183 -84.165 1.00 16.87 213 ALA A C 1
ATOM 1501 O O . ALA A 1 213 ? 89.315 -48.310 -85.274 1.00 17.72 213 ALA A O 1
ATOM 1503 N N . GLY A 1 214 ? 89.524 -47.198 -83.327 1.00 17.19 214 GLY A N 1
ATOM 1504 C CA . GLY A 1 214 ? 88.568 -46.169 -83.693 1.00 17.60 214 GLY A CA 1
ATOM 1505 C C . GLY A 1 214 ? 87.105 -46.572 -83.661 1.00 19.11 214 GLY A C 1
ATOM 1506 O O . GLY A 1 214 ? 86.244 -45.789 -84.065 1.00 19.37 214 GLY A O 1
ATOM 1507 N N . GLN A 1 215 ? 86.818 -47.778 -83.179 1.00 19.10 215 GLN A N 1
ATOM 1508 C CA . GLN A 1 215 ? 85.445 -48.274 -83.107 1.00 20.30 215 GLN A CA 1
ATOM 1509 C C . GLN A 1 215 ? 84.672 -47.715 -81.912 1.00 20.32 215 GLN A C 1
ATOM 1510 O O . GLN A 1 215 ? 83.464 -47.472 -81.993 1.00 19.46 215 GLN A O 1
ATOM 1516 N N . GLY A 1 216 ? 85.374 -47.512 -80.804 1.00 17.64 216 GLY A N 1
ATOM 1517 C CA . GLY A 1 216 ? 84.720 -47.034 -79.602 1.00 14.79 216 GLY A CA 1
ATOM 1518 C C . GLY A 1 216 ? 84.652 -48.204 -78.640 1.00 12.80 216 GLY A C 1
ATOM 1519 O O . GLY A 1 216 ? 85.148 -49.288 -78.950 1.00 14.44 216 GLY A O 1
ATOM 1520 N N . PHE A 1 217 ? 84.028 -48.000 -77.485 1.00 13.47 217 PHE A N 1
ATOM 1521 C CA . PHE A 1 217 ? 83.923 -49.040 -76.462 1.00 14.67 217 PHE A CA 1
ATOM 1522 C C . PHE A 1 217 ? 82.511 -49.632 -76.354 1.00 14.28 217 PHE A C 1
ATOM 1523 O O . PHE A 1 217 ? 81.524 -48.919 -76.517 1.00 13.15 217 PHE A O 1
ATOM 1531 N N . ASP A 1 218 ? 82.421 -50.931 -76.065 1.00 14.69 218 ASP A N 1
ATOM 1532 C CA . ASP A 1 218 ? 81.119 -51.588 -75.923 1.00 15.51 218 ASP A CA 1
ATOM 1533 C C . ASP A 1 218 ? 80.307 -50.963 -74.788 1.00 15.56 218 ASP A C 1
ATOM 1534 O O . ASP A 1 218 ? 79.089 -50.791 -74.895 1.00 14.19 218 ASP A O 1
ATOM 1539 N N . LEU A 1 219 ? 80.994 -50.626 -73.699 1.00 14.09 219 LEU A N 1
ATOM 1540 C CA . LEU A 1 219 ? 80.337 -50.051 -72.529 1.00 15.35 219 LEU A CA 1
ATOM 1541 C C . LEU A 1 219 ? 81.103 -48.865 -71.945 1.00 14.43 219 LEU A C 1
ATOM 1542 O O . LEU A 1 219 ? 82.311 -48.944 -71.741 1.00 16.63 219 LEU A O 1
ATOM 1547 N N . VAL A 1 220 ? 80.400 -47.763 -71.691 1.00 14.49 220 VAL A N 1
ATOM 1548 C CA . VAL A 1 220 ? 81.025 -46.581 -71.098 1.00 12.26 220 VAL A CA 1
ATOM 1549 C C . VAL A 1 220 ? 80.307 -46.202 -69.803 1.00 12.92 220 VAL A C 1
ATOM 1550 O O . VAL A 1 220 ? 79.093 -45.997 -69.798 1.00 11.83 220 VAL A O 1
ATOM 1554 N N . TYR A 1 221 ? 81.051 -46.118 -68.704 1.00 13.41 221 TYR A N 1
ATOM 1555 C CA . TYR A 1 221 ? 80.443 -45.742 -67.435 1.00 14.00 221 TYR A CA 1
ATOM 1556 C C . TYR A 1 221 ? 80.887 -44.346 -67.016 1.00 14.84 221 TYR A C 1
ATOM 1557 O O . TYR A 1 221 ? 82.044 -44.128 -66.658 1.00 13.75 221 TYR A O 1
ATOM 1566 N N . ASP A 1 222 ? 79.952 -43.403 -67.068 1.00 16.06 222 ASP A N 1
ATOM 1567 C CA . ASP A 1 222 ? 80.217 -42.030 -66.678 1.00 15.93 222 ASP A CA 1
ATOM 1568 C C . ASP A 1 222 ? 79.987 -41.877 -65.180 1.00 17.70 222 ASP A C 1
ATOM 1569 O O . ASP A 1 222 ? 78.869 -42.056 -64.701 1.00 17.87 222 ASP A O 1
ATOM 1574 N N . THR A 1 223 ? 81.043 -41.556 -64.436 1.00 18.56 223 THR A N 1
ATOM 1575 C CA . THR A 1 223 ? 80.901 -41.369 -62.996 1.00 18.33 223 THR A CA 1
ATOM 1576 C C . THR A 1 223 ? 81.051 -39.897 -62.642 1.00 19.36 223 THR A C 1
ATOM 1577 O O . THR A 1 223 ? 81.015 -39.535 -61.466 1.00 18.80 223 THR A O 1
ATOM 1581 N N . LEU A 1 224 ? 81.217 -39.050 -63.654 1.00 18.54 224 LEU A N 1
ATOM 1582 C CA . LEU A 1 224 ? 81.406 -37.623 -63.419 1.00 19.96 224 LEU A CA 1
ATOM 1583 C C . LEU A 1 224 ? 80.220 -36.747 -63.826 1.00 19.62 224 LEU A C 1
ATOM 1584 O O . LEU A 1 224 ? 79.945 -35.736 -63.182 1.00 17.65 224 LEU A O 1
ATOM 1589 N N . GLY A 1 225 ? 79.527 -37.130 -64.894 1.00 19.33 225 GLY A N 1
ATOM 1590 C CA . GLY A 1 225 ? 78.378 -36.363 -65.341 1.00 19.55 225 GLY A CA 1
ATOM 1591 C C . GLY A 1 225 ? 78.720 -35.118 -66.138 1.00 21.22 225 GLY A C 1
ATOM 1592 O O . GLY A 1 225 ? 79.871 -34.908 -66.528 1.00 20.74 225 GLY A O 1
ATOM 1593 N N . GLY A 1 226 ? 77.708 -34.290 -66.379 1.00 21.96 226 GLY A N 1
ATOM 1594 C CA . GLY A 1 226 ? 77.912 -33.065 -67.129 1.00 22.00 226 GLY A CA 1
ATOM 1595 C C . GLY A 1 226 ? 78.548 -33.307 -68.484 1.00 20.51 226 GLY A C 1
ATOM 1596 O O . GLY A 1 226 ? 78.084 -34.154 -69.239 1.00 23.35 226 GLY A O 1
ATOM 1597 N N . PRO A 1 227 ? 79.615 -32.569 -68.823 1.00 20.82 227 PRO A N 1
ATOM 1598 C CA . PRO A 1 227 ? 80.301 -32.728 -70.111 1.00 19.42 227 PRO A CA 1
ATOM 1599 C C . PRO A 1 227 ? 80.898 -34.120 -70.297 1.00 18.26 227 PRO A C 1
ATOM 1600 O O . PRO A 1 227 ? 81.058 -34.591 -71.423 1.00 18.56 227 PRO A O 1
ATOM 1604 N N . VAL A 1 228 ? 81.235 -34.777 -69.192 1.00 17.47 228 VAL A N 1
ATOM 1605 C CA . VAL A 1 228 ? 81.822 -36.110 -69.267 1.00 17.01 228 VA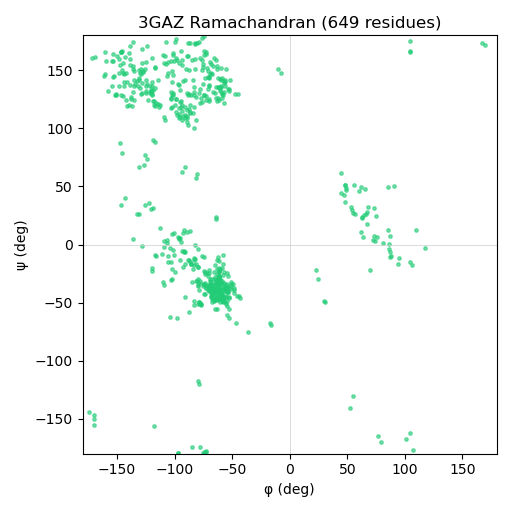L A CA 1
ATOM 1606 C C . VAL A 1 228 ? 80.818 -37.106 -69.854 1.00 16.77 228 VAL A C 1
ATOM 1607 O O . VAL A 1 228 ? 81.204 -38.087 -70.496 1.00 13.45 228 VAL A O 1
ATOM 1611 N N . LEU A 1 229 ? 79.530 -36.857 -69.630 1.00 15.44 229 LEU A N 1
ATOM 1612 C CA . LEU A 1 229 ? 78.504 -37.747 -70.166 1.00 16.52 229 LEU A CA 1
ATOM 1613 C C . LEU A 1 229 ? 78.454 -37.580 -71.683 1.00 17.33 229 LEU A C 1
ATOM 1614 O O . LEU A 1 229 ? 78.305 -38.556 -72.427 1.00 18.09 229 LEU A O 1
ATOM 1619 N N . ASP A 1 230 ? 78.584 -36.340 -72.145 1.00 17.82 230 ASP A N 1
ATOM 1620 C CA . ASP A 1 230 ? 78.581 -36.076 -73.583 1.00 18.22 230 ASP A CA 1
ATOM 1621 C C . ASP A 1 230 ? 79.786 -36.779 -74.211 1.00 17.45 230 ASP A C 1
ATOM 1622 O O . ASP A 1 230 ? 79.690 -37.361 -75.287 1.00 17.10 230 ASP A O 1
ATOM 1627 N N . ALA A 1 231 ? 80.926 -36.720 -73.530 1.00 17.81 231 ALA A N 1
ATOM 1628 C CA . ALA A 1 231 ? 82.136 -37.363 -74.028 1.00 16.78 231 ALA A CA 1
ATOM 1629 C C . ALA A 1 231 ? 81.919 -38.874 -74.094 1.00 16.04 231 ALA A C 1
ATOM 1630 O O . ALA A 1 231 ? 82.444 -39.551 -74.976 1.00 14.34 231 ALA A O 1
ATOM 1632 N N . SER A 1 232 ? 81.132 -39.393 -73.156 1.00 14.74 232 SER A N 1
ATOM 1633 C CA . SER A 1 232 ? 80.837 -40.820 -73.109 1.00 14.17 232 SER A CA 1
ATOM 1634 C C . SER A 1 232 ? 80.020 -41.226 -74.334 1.00 14.91 232 SER A C 1
ATOM 1635 O O . SER A 1 232 ? 80.220 -42.303 -74.896 1.00 14.26 232 SER A O 1
ATOM 1638 N N . PHE A 1 233 ? 79.090 -40.366 -74.737 1.00 15.76 233 PHE A N 1
ATOM 1639 C CA . PHE A 1 233 ? 78.269 -40.648 -75.909 1.00 15.94 233 PHE A CA 1
ATOM 1640 C C . PHE A 1 233 ? 79.190 -40.688 -77.125 1.00 17.10 233 PHE A C 1
ATOM 1641 O O . PHE A 1 233 ? 78.935 -41.402 -78.091 1.00 15.36 233 PHE A O 1
ATOM 1649 N N . SER A 1 234 ? 80.263 -39.908 -77.064 1.00 17.07 234 SER A N 1
ATOM 1650 C CA . SER A 1 234 ? 81.219 -39.836 -78.160 1.00 18.56 234 SER A CA 1
ATOM 1651 C C . SER A 1 234 ? 82.135 -41.064 -78.237 1.00 18.09 234 SER A C 1
ATOM 1652 O O . SER A 1 234 ? 82.512 -41.498 -79.327 1.00 18.97 234 SER A O 1
ATOM 1655 N N . ALA A 1 235 ? 82.468 -41.635 -77.084 1.00 16.75 235 ALA A N 1
ATOM 1656 C CA . ALA A 1 235 ? 83.356 -42.796 -77.018 1.00 14.20 235 ALA A CA 1
ATOM 1657 C C . ALA A 1 235 ? 82.694 -44.164 -77.197 1.00 14.14 235 ALA A C 1
ATOM 1658 O O . ALA A 1 235 ? 83.379 -45.152 -77.464 1.00 13.84 235 ALA A O 1
ATOM 1660 N N . VAL A 1 236 ? 81.373 -44.231 -77.047 1.00 14.45 236 VAL A N 1
ATOM 1661 C CA . VAL A 1 236 ? 80.665 -45.505 -77.164 1.00 14.15 236 VAL A CA 1
ATOM 1662 C C . VAL A 1 236 ? 80.630 -46.057 -78.593 1.00 16.54 236 VAL A C 1
ATOM 1663 O O . VAL A 1 236 ? 80.537 -45.305 -79.563 1.00 15.65 236 VAL A O 1
ATOM 1667 N N . LYS A 1 237 ? 80.718 -47.381 -78.703 1.00 17.38 237 LYS A N 1
ATOM 1668 C CA . LYS A 1 237 ? 80.697 -48.082 -79.986 1.00 19.83 237 LYS A CA 1
ATOM 1669 C C . 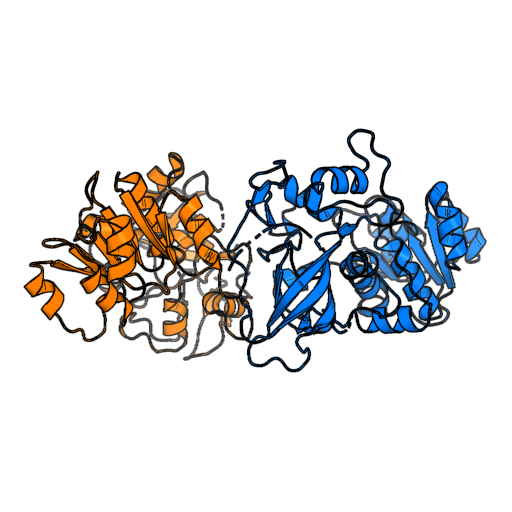LYS A 1 237 ? 79.266 -48.122 -80.516 1.00 18.95 237 LYS A C 1
ATOM 1670 O O . LYS A 1 237 ? 78.322 -47.964 -79.750 1.00 19.88 237 LYS A O 1
ATOM 1676 N N . ARG A 1 238 ? 79.109 -48.316 -81.824 1.00 18.50 238 ARG A N 1
ATOM 1677 C CA . ARG A 1 238 ? 77.780 -48.397 -82.426 1.00 18.34 238 ARG A CA 1
ATOM 1678 C C . ARG A 1 238 ? 77.050 -49.564 -81.776 1.00 16.65 238 ARG A C 1
ATOM 1679 O O . ARG A 1 238 ? 77.625 -50.636 -81.606 1.00 17.23 238 ARG A O 1
ATOM 1687 N N . PHE A 1 239 ? 75.787 -49.346 -81.419 1.00 16.64 239 PHE A N 1
ATOM 1688 C CA . PHE A 1 239 ? 74.968 -50.359 -80.752 1.00 17.55 239 PHE A CA 1
ATOM 1689 C C . PHE A 1 239 ? 75.443 -50.541 -79.306 1.00 17.94 239 PHE A C 1
ATOM 1690 O O . PHE A 1 239 ? 74.940 -51.403 -78.581 1.00 18.53 239 PHE A O 1
ATOM 1698 N N . GLY A 1 240 ? 76.412 -49.725 -78.898 1.00 17.11 240 GLY A N 1
ATOM 1699 C CA . GLY A 1 240 ? 76.949 -49.806 -77.546 1.00 17.54 240 GLY A CA 1
ATOM 1700 C C . GLY A 1 240 ? 76.027 -49.289 -76.453 1.00 16.32 240 GLY A C 1
ATOM 1701 O O . GLY A 1 240 ? 74.911 -48.843 -76.725 1.00 13.76 240 GLY A O 1
ATOM 1702 N N . HIS A 1 241 ? 76.505 -49.330 -75.210 1.00 16.44 241 HIS A N 1
ATOM 1703 C CA . HIS A 1 241 ? 75.712 -48.891 -74.064 1.00 14.63 241 HIS A CA 1
ATOM 1704 C C . HIS A 1 241 ? 76.483 -47.924 -73.172 1.00 14.87 241 HIS A C 1
ATOM 1705 O O . HIS A 1 241 ? 77.647 -48.151 -72.848 1.00 14.37 241 HIS A O 1
ATOM 1712 N N . VAL A 1 242 ? 75.821 -46.846 -72.774 1.00 13.40 242 VAL A N 1
ATOM 1713 C CA . VAL A 1 242 ? 76.422 -45.851 -71.894 1.00 13.90 242 VAL A CA 1
ATOM 1714 C C . VAL A 1 242 ? 75.581 -45.756 -70.619 1.00 15.05 242 VAL A C 1
ATOM 1715 O O . VAL A 1 242 ? 74.358 -45.677 -70.688 1.00 16.95 242 VAL A O 1
ATOM 1719 N N . VAL A 1 243 ? 76.225 -45.799 -69.458 1.00 15.60 243 VAL A N 1
ATOM 1720 C CA . VAL A 1 243 ? 75.485 -45.674 -68.204 1.00 16.06 243 VAL A CA 1
ATOM 1721 C C . VAL A 1 243 ? 76.098 -44.536 -67.391 1.00 15.81 243 VAL A C 1
ATOM 1722 O O . VAL A 1 243 ? 77.288 -44.237 -67.518 1.00 14.75 243 VAL A O 1
ATOM 1726 N N . SER A 1 244 ? 75.280 -43.889 -66.572 1.00 15.11 244 SER A N 1
ATOM 1727 C CA . SER A 1 244 ? 75.762 -42.792 -65.744 1.00 15.99 244 SER A CA 1
ATOM 1728 C C . SER A 1 244 ? 75.050 -42.776 -64.407 1.00 17.04 244 SER A C 1
ATOM 1729 O O . SER A 1 244 ? 73.883 -43.160 -64.311 1.00 16.41 244 SER A O 1
ATOM 1732 N N . CYS A 1 245 ? 75.762 -42.339 -63.373 1.00 18.42 245 CYS A N 1
ATOM 1733 C CA . CYS A 1 245 ? 75.180 -42.241 -62.043 1.00 19.08 245 CYS A CA 1
ATOM 1734 C C . CYS A 1 245 ? 75.076 -40.765 -61.655 1.00 19.21 245 CYS A C 1
ATOM 1735 O O . CYS A 1 245 ? 74.863 -40.426 -60.496 1.00 17.35 245 CYS A O 1
ATOM 1738 N N . LEU A 1 246 ? 75.224 -39.893 -62.650 1.00 21.72 246 LEU A N 1
ATOM 1739 C CA . LEU A 1 246 ? 75.129 -38.447 -62.456 1.00 24.18 246 LEU A CA 1
ATOM 1740 C C . LEU A 1 246 ? 74.522 -37.798 -63.694 1.00 26.51 246 LEU A C 1
ATOM 1741 O O . LEU A 1 246 ? 74.884 -36.677 -64.049 1.00 27.58 246 LEU A O 1
ATOM 1746 N N . GLY A 1 247 ? 73.607 -38.509 -64.349 1.00 25.77 247 GLY A N 1
ATOM 1747 C CA . GLY A 1 247 ? 72.977 -37.984 -65.551 1.00 26.91 247 GLY A CA 1
ATOM 1748 C C . GLY A 1 247 ? 71.707 -37.207 -65.267 1.00 28.36 247 GLY A C 1
ATOM 1749 O O . GLY A 1 247 ? 70.614 -37.617 -65.659 1.00 27.11 247 GLY A O 1
ATOM 1750 N N . TRP A 1 248 ? 71.856 -36.070 -64.596 1.00 29.58 248 TRP A N 1
ATOM 1751 C CA . TRP A 1 248 ? 70.715 -35.238 -64.234 1.00 31.04 248 TRP A CA 1
ATOM 1752 C C . TRP A 1 248 ? 70.499 -34.046 -65.154 1.00 30.22 248 TRP A C 1
ATOM 1753 O O . TRP A 1 248 ? 69.388 -33.528 -65.251 1.00 32.15 248 TRP A O 1
ATOM 1764 N N . GLY A 1 249 ? 71.558 -33.615 -65.830 1.00 28.45 249 GLY A N 1
ATOM 1765 C CA . GLY A 1 249 ? 71.445 -32.464 -66.709 1.00 27.20 249 GLY A CA 1
ATOM 1766 C C . GLY A 1 249 ? 70.802 -32.708 -68.060 1.00 27.05 249 GLY A C 1
ATOM 1767 O O . GLY A 1 249 ? 70.300 -33.796 -68.346 1.00 25.95 249 GLY A O 1
ATOM 1768 N N . THR A 1 250 ? 70.819 -31.672 -68.893 1.00 26.54 250 THR A N 1
ATOM 1769 C CA . THR A 1 250 ? 70.258 -31.734 -70.234 1.00 25.90 250 THR A CA 1
ATOM 1770 C C . THR A 1 250 ? 71.380 -32.060 -71.217 1.00 24.77 250 THR A C 1
ATOM 1771 O O . THR A 1 250 ? 72.457 -31.465 -71.161 1.00 24.25 250 THR A O 1
ATOM 1775 N N . HIS A 1 251 ? 71.136 -33.013 -72.108 1.00 21.76 251 HIS A N 1
ATOM 1776 C CA . HIS A 1 251 ? 72.156 -33.398 -73.070 1.00 22.69 251 HIS A CA 1
ATOM 1777 C C . HIS A 1 251 ? 71.638 -33.584 -74.487 1.00 22.11 251 HIS A C 1
ATOM 1778 O O . HIS A 1 251 ? 70.464 -33.880 -74.702 1.00 22.28 251 HIS A O 1
ATOM 1785 N N . LYS A 1 252 ? 72.529 -33.392 -75.454 1.00 21.94 252 LYS A N 1
ATOM 1786 C CA . LYS A 1 252 ? 72.189 -33.572 -76.858 1.00 22.31 252 LYS A CA 1
ATOM 1787 C C . LYS A 1 252 ? 72.205 -35.079 -77.088 1.00 19.65 252 LYS A C 1
ATOM 1788 O O . LYS A 1 252 ? 73.224 -35.732 -76.870 1.00 17.74 252 LYS A O 1
ATOM 1794 N N . LEU A 1 253 ? 71.079 -35.628 -77.529 1.00 18.38 253 LEU A N 1
ATOM 1795 C CA . LEU A 1 253 ? 70.979 -37.068 -77.741 1.00 19.39 253 LEU A CA 1
ATOM 1796 C C . LEU A 1 253 ? 71.344 -37.571 -79.136 1.00 19.01 253 LEU A C 1
ATOM 1797 O O . LEU A 1 253 ? 71.423 -38.777 -79.356 1.00 19.87 253 LEU A O 1
ATOM 1802 N N . ALA A 1 254 ? 71.584 -36.657 -80.069 1.00 20.48 254 ALA A N 1
ATOM 1803 C CA . ALA A 1 254 ? 71.919 -37.031 -81.445 1.00 21.01 254 ALA A CA 1
ATOM 1804 C C . ALA A 1 254 ? 72.922 -38.185 -81.594 1.00 22.03 254 ALA A C 1
ATOM 1805 O O . ALA A 1 254 ? 72.714 -39.095 -82.399 1.00 21.95 254 ALA A O 1
ATOM 1807 N N . PRO A 1 255 ? 74.028 -38.160 -80.834 1.00 22.41 255 PRO A N 1
ATOM 1808 C CA . PRO A 1 255 ? 75.018 -39.239 -80.938 1.00 23.47 255 PRO A CA 1
ATOM 1809 C C . PRO A 1 255 ? 74.448 -40.644 -80.738 1.00 25.07 255 PRO A C 1
ATOM 1810 O O . PRO A 1 255 ? 74.909 -41.602 -81.362 1.00 24.00 255 PRO A O 1
ATOM 1814 N N . LEU A 1 256 ? 73.448 -40.767 -79.869 1.00 23.96 256 LEU A N 1
ATOM 1815 C CA . LEU A 1 256 ? 72.841 -42.064 -79.601 1.00 22.90 256 LEU A CA 1
ATOM 1816 C C . LEU A 1 256 ? 72.041 -42.590 -80.783 1.00 23.24 256 LEU A C 1
ATOM 1817 O O . LEU A 1 256 ? 71.919 -43.802 -80.962 1.00 24.14 256 LEU A O 1
ATOM 1822 N N . SER A 1 257 ? 71.482 -41.684 -81.581 1.00 22.42 257 SER A N 1
ATOM 1823 C CA . SER A 1 257 ? 70.733 -42.094 -82.760 1.00 21.41 257 SER A CA 1
ATOM 1824 C C . SER A 1 257 ? 71.722 -42.448 -83.863 1.00 21.55 257 SER A C 1
ATOM 1825 O O . SER A 1 257 ? 71.615 -43.501 -84.486 1.00 20.56 257 SER A O 1
ATOM 1828 N N . PHE A 1 258 ? 72.684 -41.558 -84.100 1.00 22.36 258 PHE A N 1
ATOM 1829 C CA . PHE A 1 258 ? 73.703 -41.786 -85.122 1.00 24.10 258 PHE A CA 1
ATOM 1830 C C . PHE A 1 258 ? 74.390 -43.121 -84.898 1.00 22.79 258 PHE A C 1
ATOM 1831 O O . PHE A 1 258 ? 74.678 -43.849 -85.849 1.00 22.54 258 PHE A O 1
ATOM 1839 N N . LYS A 1 259 ? 74.661 -43.438 -83.635 1.00 18.56 259 LYS A N 1
ATOM 1840 C CA . LYS A 1 259 ? 75.329 -44.694 -83.321 1.00 17.71 259 LYS A CA 1
ATOM 1841 C C . LYS A 1 259 ? 74.364 -45.800 -82.936 1.00 15.54 259 LYS A C 1
ATOM 1842 O O . LYS A 1 259 ? 74.799 -46.884 -82.548 1.00 16.35 259 LYS A O 1
ATOM 1848 N N . GLN A 1 260 ? 73.063 -45.530 -83.033 1.00 16.28 260 GLN A N 1
ATOM 1849 C CA . GLN A 1 260 ? 72.051 -46.533 -82.693 1.00 17.65 260 GLN A CA 1
ATOM 1850 C C . GLN A 1 260 ? 72.435 -47.160 -81.360 1.00 15.40 260 GLN A C 1
ATOM 1851 O O . GLN A 1 260 ? 72.330 -48.369 -81.173 1.00 17.01 260 GLN A O 1
ATOM 1857 N N . ALA A 1 261 ? 72.870 -46.313 -80.436 1.00 14.38 261 ALA A N 1
ATOM 1858 C CA . ALA A 1 261 ? 73.331 -46.752 -79.128 1.00 13.09 261 ALA A CA 1
ATOM 1859 C C . ALA A 1 261 ? 72.285 -46.624 -78.029 1.00 13.87 261 ALA A C 1
ATOM 1860 O O . ALA A 1 261 ? 71.187 -46.111 -78.249 1.00 12.88 261 ALA A O 1
ATOM 1862 N N . THR A 1 262 ? 72.654 -47.074 -76.834 1.00 13.74 262 THR A N 1
ATOM 1863 C CA . THR A 1 262 ? 71.751 -47.052 -75.694 1.00 14.24 262 THR A CA 1
ATOM 1864 C C . THR A 1 262 ? 72.347 -46.382 -74.451 1.00 14.95 262 THR A C 1
ATOM 1865 O O . THR A 1 262 ? 73.558 -46.423 -74.233 1.00 14.02 262 THR A O 1
ATOM 1869 N N . TYR A 1 263 ? 71.482 -45.762 -73.647 1.00 13.89 263 TYR A N 1
ATOM 1870 C CA . TYR A 1 263 ? 71.886 -45.088 -72.411 1.00 14.30 263 TYR A CA 1
ATOM 1871 C C . TYR A 1 263 ? 70.957 -45.493 -71.261 1.00 14.69 263 TYR A C 1
ATOM 1872 O O . TYR A 1 263 ? 69.753 -45.637 -71.454 1.00 13.90 263 TYR A O 1
ATOM 1881 N N . SER A 1 264 ? 71.519 -45.680 -70.069 1.00 15.14 264 SER A N 1
ATOM 1882 C CA . SER A 1 264 ? 70.721 -46.041 -68.894 1.00 14.12 264 SER A CA 1
ATOM 1883 C C . SER A 1 264 ? 71.165 -45.206 -67.705 1.00 14.52 264 SER A C 1
ATOM 1884 O O . SER A 1 264 ? 72.356 -44.948 -67.528 1.00 13.32 264 SER A O 1
ATOM 1887 N N . GLY A 1 265 ? 70.207 -44.783 -66.887 1.00 15.37 265 GLY A N 1
ATOM 1888 C CA . GLY A 1 265 ? 70.547 -43.993 -65.719 1.00 13.94 265 GLY A CA 1
ATOM 1889 C C . GLY A 1 265 ? 70.711 -44.871 -64.494 1.00 15.58 265 GLY A C 1
ATOM 1890 O O . GLY A 1 265 ? 70.198 -45.989 -64.456 1.00 15.91 265 GLY A O 1
ATOM 1891 N N . VAL A 1 266 ? 71.431 -44.372 -63.493 1.00 15.99 266 VAL A N 1
ATOM 1892 C CA . VAL A 1 266 ? 71.644 -45.116 -62.253 1.00 17.13 266 VAL A CA 1
ATOM 1893 C C . VAL A 1 266 ? 71.295 -44.208 -61.078 1.00 18.45 266 VAL A C 1
ATOM 1894 O O . VAL A 1 266 ? 71.768 -43.075 -61.006 1.00 19.55 266 VAL A O 1
ATOM 1898 N N . PHE A 1 267 ? 70.463 -44.702 -60.167 1.00 18.11 267 PHE A N 1
ATOM 1899 C CA . PHE A 1 267 ? 70.057 -43.930 -58.995 1.00 18.08 267 PHE A CA 1
ATOM 1900 C C . PHE A 1 267 ? 69.845 -44.914 -57.850 1.00 18.48 267 PHE A C 1
ATOM 1901 O O . PHE A 1 267 ? 68.742 -45.406 -57.622 1.00 18.06 267 PHE A O 1
ATOM 1909 N N . THR A 1 268 ? 70.922 -45.197 -57.133 1.00 18.92 268 THR A N 1
ATOM 1910 C CA . THR A 1 268 ? 70.905 -46.156 -56.032 1.00 20.38 268 THR A CA 1
ATOM 1911 C C . THR A 1 268 ? 69.998 -45.803 -54.859 1.00 18.89 268 THR A C 1
ATOM 1912 O O . THR A 1 268 ? 69.466 -46.690 -54.189 1.00 18.86 268 THR A O 1
ATOM 1916 N N . LEU A 1 269 ? 69.804 -44.516 -54.614 1.00 19.13 269 LEU A N 1
ATOM 1917 C CA . LEU A 1 269 ? 68.991 -44.086 -53.478 1.00 19.63 269 LEU A CA 1
ATOM 1918 C C . LEU A 1 269 ? 67.531 -44.515 -53.471 1.00 18.48 269 LEU A C 1
ATOM 1919 O O . LEU A 1 269 ? 66.937 -44.628 -52.391 1.00 15.19 269 LEU A O 1
ATOM 1924 N N . HIS A 1 270 ? 66.946 -44.737 -54.649 1.00 17.34 270 HIS A N 1
ATOM 1925 C CA . HIS A 1 270 ? 65.535 -45.117 -54.714 1.00 15.61 270 HIS A CA 1
ATOM 1926 C C . HIS A 1 270 ? 65.186 -46.244 -53.759 1.00 15.67 270 HIS A C 1
ATOM 1927 O O . HIS A 1 270 ? 64.150 -46.209 -53.096 1.00 15.33 270 HIS A O 1
ATOM 1934 N N . THR A 1 271 ? 66.056 -47.236 -53.679 1.00 15.58 271 THR A N 1
ATOM 1935 C CA . THR A 1 271 ? 65.812 -48.369 -52.796 1.00 17.14 271 THR A CA 1
ATOM 1936 C C . THR A 1 271 ? 65.563 -47.951 -51.359 1.00 16.81 271 THR A C 1
ATOM 1937 O O . THR A 1 271 ? 64.661 -48.465 -50.700 1.00 15.40 271 THR A O 1
ATOM 1941 N N . LEU A 1 272 ? 66.379 -47.024 -50.872 1.00 15.53 272 LEU A N 1
ATOM 1942 C CA . LEU A 1 272 ? 66.237 -46.542 -49.502 1.00 16.25 272 LEU A CA 1
ATOM 1943 C C . LEU A 1 272 ? 65.130 -45.515 -49.331 1.00 16.75 272 LEU A C 1
ATOM 1944 O O . LEU A 1 272 ? 64.529 -45.422 -48.271 1.00 17.20 272 LEU A O 1
ATOM 1949 N N . LEU A 1 273 ? 64.862 -44.741 -50.374 1.00 15.42 273 LEU A N 1
ATOM 1950 C CA . LEU A 1 273 ? 63.833 -43.697 -50.298 1.00 17.19 273 LEU A CA 1
ATOM 1951 C C . LEU A 1 273 ? 62.420 -44.242 -50.406 1.00 16.70 273 LEU A C 1
ATOM 1952 O O . LEU A 1 273 ? 61.485 -43.685 -49.843 1.00 16.97 273 LEU A O 1
ATOM 1957 N N . ALA A 1 274 ? 62.282 -45.332 -51.150 1.00 16.69 274 ALA A N 1
ATOM 1958 C CA . ALA A 1 274 ? 60.980 -45.951 -51.386 1.00 18.90 274 ALA A CA 1
ATOM 1959 C C . ALA A 1 274 ? 60.785 -47.310 -50.726 1.00 19.43 274 ALA A C 1
ATOM 1960 O O . ALA A 1 274 ? 59.684 -47.849 -50.734 1.00 20.20 274 ALA A O 1
ATOM 1962 N N . ASN A 1 275 ? 61.850 -47.865 -50.161 1.00 19.91 275 ASN A N 1
ATOM 1963 C CA . ASN A 1 275 ? 61.782 -49.168 -49.507 1.00 20.20 275 ASN A CA 1
ATOM 1964 C C . ASN A 1 275 ? 61.391 -50.311 -50.439 1.00 22.33 275 ASN A C 1
ATOM 1965 O O . ASN A 1 275 ? 60.479 -51.083 -50.140 1.00 22.02 275 ASN A O 1
ATOM 1970 N N . GLU A 1 276 ? 62.057 -50.403 -51.584 1.00 22.35 276 GLU A N 1
ATOM 1971 C CA . GLU A 1 276 ? 61.776 -51.491 -52.511 1.00 24.73 276 GLU A CA 1
ATOM 1972 C C . GLU A 1 276 ? 63.090 -52.067 -53.022 1.00 23.35 276 GLU A C 1
ATOM 1973 O O . GLU A 1 276 ? 64.025 -51.327 -53.338 1.00 23.14 276 GLU A O 1
ATOM 1979 N N . GLY A 1 277 ? 63.160 -53.394 -53.079 1.00 22.52 277 GLY A N 1
ATOM 1980 C CA . GLY A 1 277 ? 64.368 -54.055 -53.537 1.00 21.87 277 GLY A CA 1
ATOM 1981 C C . GLY A 1 277 ? 65.463 -54.020 -52.486 1.00 20.98 277 GLY A C 1
ATOM 1982 O O . GLY A 1 277 ? 66.646 -54.101 -52.815 1.00 21.14 277 GLY A O 1
ATOM 1983 N N . LEU A 1 278 ? 65.069 -53.900 -51.220 1.00 19.33 278 LEU A N 1
ATOM 1984 C CA . LEU A 1 278 ? 66.025 -53.847 -50.115 1.00 19.40 278 LEU A CA 1
ATOM 1985 C C . LEU A 1 278 ? 66.962 -55.046 -50.086 1.00 18.78 278 LEU A C 1
ATOM 1986 O O . LEU A 1 278 ? 68.147 -54.906 -49.794 1.00 17.35 278 LEU A O 1
ATOM 1991 N N . ALA A 1 279 ? 66.424 -56.225 -50.380 1.00 18.44 279 ALA A N 1
ATOM 1992 C CA . ALA A 1 279 ? 67.219 -57.449 -50.373 1.00 18.70 279 ALA A CA 1
ATOM 1993 C C . ALA A 1 279 ? 68.357 -57.426 -51.391 1.00 17.86 279 ALA A C 1
ATOM 1994 O O . ALA A 1 279 ? 69.408 -58.031 -51.172 1.00 19.47 279 ALA A O 1
ATOM 1996 N N . HIS A 1 280 ? 68.144 -56.735 -52.506 1.00 18.34 280 HIS A N 1
ATOM 1997 C CA . HIS A 1 280 ? 69.157 -56.649 -53.555 1.00 18.01 280 HIS A CA 1
ATOM 1998 C C . HIS A 1 280 ? 70.439 -55.992 -53.032 1.00 18.96 280 HIS A C 1
ATOM 1999 O O . HIS A 1 280 ? 71.535 -56.283 -53.512 1.00 19.62 280 HIS A O 1
ATOM 2006 N N . PHE A 1 281 ? 70.302 -55.105 -52.049 1.00 16.88 281 PHE A N 1
ATOM 2007 C CA . PHE A 1 281 ? 71.464 -54.421 -51.486 1.00 16.93 281 PHE A CA 1
ATOM 2008 C C . PHE A 1 281 ? 72.422 -55.391 -50.809 1.00 16.99 281 PHE A C 1
ATOM 2009 O O . PHE A 1 281 ? 73.606 -55.428 -51.144 1.00 17.64 281 PHE A O 1
ATOM 2017 N N . GLY A 1 282 ? 71.913 -56.166 -49.857 1.00 16.87 282 GLY A N 1
ATOM 2018 C CA . GLY A 1 282 ? 72.756 -57.132 -49.173 1.00 17.29 282 GLY A CA 1
ATOM 2019 C C . GLY A 1 282 ? 73.336 -58.129 -50.161 1.00 17.48 282 GLY A C 1
ATOM 2020 O O . GLY A 1 282 ? 74.464 -58.600 -50.007 1.00 17.06 282 GLY A O 1
ATOM 2021 N N . GLU A 1 283 ? 72.560 -58.457 -51.187 1.00 19.49 283 GLU A N 1
ATOM 2022 C CA . GLU A 1 283 ? 73.017 -59.396 -52.199 1.00 19.35 283 GLU A CA 1
ATOM 2023 C C . GLU A 1 283 ? 74.220 -58.836 -52.951 1.00 18.11 283 GLU A C 1
ATOM 2024 O O . GLU A 1 283 ? 75.205 -59.541 -53.161 1.00 18.13 283 GLU A O 1
ATOM 2038 N N . LEU A 1 285 ? 76.298 -56.604 -51.888 1.00 13.72 285 LEU A N 1
ATOM 2039 C CA . LEU A 1 285 ? 77.432 -56.516 -50.970 1.00 15.36 285 LEU A CA 1
ATOM 2040 C C . LEU A 1 285 ? 78.080 -57.884 -50.756 1.00 16.28 285 LEU A C 1
ATOM 2041 O O . LEU A 1 285 ? 79.245 -57.978 -50.366 1.00 14.87 285 LEU A O 1
ATOM 2046 N N . ARG A 1 286 ? 77.319 -58.940 -51.022 1.00 15.67 286 ARG A N 1
ATOM 2047 C CA . ARG A 1 286 ? 77.830 -60.301 -50.909 1.00 18.48 286 ARG A CA 1
ATOM 2048 C C . ARG A 1 286 ? 78.745 -60.537 -52.108 1.00 18.02 286 ARG A C 1
ATOM 2049 O O . ARG A 1 286 ? 79.747 -61.248 -52.018 1.00 18.81 286 ARG A O 1
ATOM 2057 N N . GLU A 1 287 ? 78.387 -59.925 -53.231 1.00 17.99 287 GLU A N 1
ATOM 2058 C CA . GLU A 1 287 ? 79.184 -60.023 -54.447 1.00 20.05 287 GLU A CA 1
ATOM 2059 C C . GLU A 1 287 ? 80.514 -59.337 -54.167 1.00 18.88 287 GLU A C 1
ATOM 2060 O O . GLU A 1 287 ? 81.571 -59.835 -54.537 1.00 18.67 287 GLU A O 1
ATOM 2066 N N . ALA A 1 288 ? 80.443 -58.184 -53.508 1.00 17.13 288 ALA A N 1
ATOM 2067 C CA . ALA A 1 288 ? 81.636 -57.416 -53.172 1.00 16.17 288 ALA A CA 1
ATOM 2068 C C . ALA A 1 288 ? 82.568 -58.237 -52.279 1.00 16.76 288 ALA A C 1
ATOM 2069 O O . ALA A 1 288 ? 83.776 -58.280 -52.505 1.00 16.00 288 ALA A O 1
ATOM 2071 N N . ASP A 1 289 ? 81.992 -58.895 -51.275 1.00 16.36 289 ASP A N 1
ATOM 2072 C CA . ASP A 1 289 ? 82.749 -59.728 -50.342 1.00 18.10 289 ASP A CA 1
ATOM 2073 C C . ASP A 1 289 ? 83.449 -60.865 -51.093 1.00 17.57 289 ASP A C 1
ATOM 2074 O O . ASP A 1 289 ? 84.605 -61.182 -50.819 1.00 16.28 289 ASP A O 1
ATOM 2079 N N . ALA A 1 290 ? 82.744 -61.468 -52.045 1.00 17.83 290 ALA A N 1
ATOM 2080 C CA . ALA A 1 290 ? 83.306 -62.557 -52.841 1.00 18.35 290 ALA A CA 1
ATOM 2081 C C . ALA A 1 290 ? 84.506 -62.077 -53.658 1.00 18.00 290 ALA A C 1
ATOM 2082 O O . ALA A 1 290 ? 85.456 -62.832 -53.877 1.00 17.41 290 ALA A O 1
ATOM 2084 N N . LEU A 1 291 ? 84.459 -60.824 -54.109 1.00 15.71 291 LEU A N 1
ATOM 2085 C CA . LEU A 1 291 ? 85.551 -60.250 -54.891 1.00 17.13 291 LEU A CA 1
ATOM 2086 C C . LEU A 1 291 ? 86.735 -59.899 -54.002 1.00 15.64 291 LEU A C 1
ATOM 2087 O O . LEU A 1 291 ? 87.887 -60.027 -54.415 1.00 17.63 291 LEU A O 1
ATOM 2092 N N . VAL A 1 292 ? 86.455 -59.447 -52.784 1.00 16.67 292 VAL A N 1
ATOM 2093 C CA . VAL A 1 292 ? 87.526 -59.119 -51.849 1.00 18.01 292 VAL A CA 1
ATOM 2094 C C . VAL A 1 292 ? 88.246 -60.423 -51.513 1.00 19.87 292 VAL A C 1
ATOM 2095 O O . VAL A 1 292 ? 89.475 -60.498 -51.521 1.00 19.01 292 VAL A O 1
ATOM 2099 N N . GLN A 1 293 ? 87.452 -61.451 -51.238 1.00 18.76 293 GLN A N 1
ATOM 2100 C CA . GLN A 1 293 ? 87.954 -62.769 -50.882 1.00 23.88 293 GLN A CA 1
ATOM 2101 C C . GLN A 1 293 ? 88.936 -63.331 -51.914 1.00 24.19 293 GLN A C 1
ATOM 2102 O O . GLN A 1 293 ? 89.912 -63.992 -51.555 1.00 24.86 293 GLN A O 1
ATOM 2108 N N . THR A 1 294 ? 88.686 -63.064 -53.193 1.00 24.35 294 THR A N 1
ATOM 2109 C CA . THR A 1 294 ? 89.570 -63.553 -54.247 1.00 24.43 294 THR A CA 1
ATOM 2110 C C . THR A 1 294 ? 90.651 -62.539 -54.626 1.00 23.70 294 THR A C 1
ATOM 2111 O O . THR A 1 294 ? 91.365 -62.717 -55.614 1.00 24.20 294 THR A O 1
ATOM 2115 N N . GLY A 1 295 ? 90.770 -61.481 -53.832 1.00 22.89 295 GLY A N 1
ATOM 2116 C CA . GLY A 1 295 ? 91.772 -60.461 -54.093 1.00 21.98 295 GLY A CA 1
ATOM 2117 C C . GLY A 1 295 ? 91.549 -59.669 -55.370 1.00 22.30 295 GLY A C 1
ATOM 2118 O O . GLY A 1 295 ? 92.497 -59.150 -55.957 1.00 22.91 295 GLY A O 1
ATOM 2119 N N . LYS A 1 296 ? 90.297 -59.566 -55.802 1.00 21.16 296 LYS A N 1
ATOM 2120 C CA . LYS A 1 296 ? 89.982 -58.830 -57.018 1.00 21.92 296 LYS A CA 1
ATOM 2121 C C . LYS A 1 296 ? 89.311 -57.494 -56.730 1.00 20.95 296 LYS A C 1
ATOM 2122 O O . LYS A 1 296 ? 88.962 -56.754 -57.652 1.00 21.35 296 LYS A O 1
ATOM 2128 N N . LEU A 1 297 ? 89.137 -57.185 -55.450 1.00 18.89 297 LEU A N 1
ATOM 2129 C CA . LEU A 1 297 ? 88.512 -55.932 -55.045 1.00 19.00 297 LEU A CA 1
ATOM 2130 C C . LEU A 1 297 ? 89.163 -55.342 -53.806 1.00 18.11 297 LEU A C 1
ATOM 2131 O O . LEU A 1 297 ? 89.249 -55.994 -52.764 1.00 18.13 297 LEU A O 1
ATOM 2136 N N . ALA A 1 298 ? 89.608 -54.099 -53.929 1.00 18.22 298 ALA A N 1
ATOM 2137 C CA . ALA A 1 298 ? 90.240 -53.384 -52.830 1.00 18.76 298 ALA A CA 1
ATOM 2138 C C . ALA A 1 298 ? 89.781 -51.933 -52.881 1.00 19.92 298 ALA A C 1
ATOM 2139 O O . ALA A 1 298 ? 90.009 -51.231 -53.867 1.00 18.07 298 ALA A O 1
ATOM 2141 N N . PRO A 1 299 ? 89.113 -51.463 -51.820 1.00 18.95 299 PRO A N 1
ATOM 2142 C CA . PRO A 1 299 ? 88.653 -50.074 -51.821 1.00 18.29 299 PRO A CA 1
ATOM 2143 C C . PRO A 1 299 ? 89.840 -49.120 -51.730 1.00 18.84 299 PRO A C 1
ATOM 2144 O O . PRO A 1 299 ? 90.858 -49.445 -51.117 1.00 17.71 299 PRO A O 1
ATOM 2148 N N . ARG A 1 300 ? 89.719 -47.957 -52.361 1.00 17.57 300 ARG A N 1
ATOM 2149 C CA . ARG A 1 300 ? 90.779 -46.965 -52.298 1.00 16.09 300 ARG A CA 1
ATOM 2150 C C . ARG A 1 300 ? 90.452 -46.136 -51.063 1.00 15.07 300 ARG A C 1
ATOM 2151 O O . ARG A 1 300 ? 89.472 -45.390 -51.043 1.00 15.33 300 ARG A O 1
ATOM 2159 N N . LEU A 1 301 ? 91.275 -46.278 -50.031 1.00 13.83 301 LEU A N 1
ATOM 2160 C CA . LEU A 1 301 ? 91.056 -45.585 -48.772 1.00 14.49 301 LEU A CA 1
ATOM 2161 C C . LEU A 1 301 ? 92.133 -44.554 -48.451 1.00 14.64 301 LEU A C 1
ATOM 2162 O O . LEU A 1 301 ? 93.313 -44.892 -48.359 1.00 11.90 301 LEU A O 1
ATOM 2167 N N . ASP A 1 302 ? 91.725 -43.297 -48.289 1.00 13.90 302 ASP A N 1
ATOM 2168 C CA . ASP A 1 302 ? 92.672 -42.234 -47.950 1.00 14.85 302 ASP A CA 1
ATOM 2169 C C . ASP A 1 302 ? 93.200 -42.599 -46.554 1.00 16.48 302 ASP A C 1
ATOM 2170 O O . ASP A 1 302 ? 92.418 -42.892 -45.647 1.00 18.43 302 ASP A O 1
ATOM 2175 N N . PRO A 1 303 ? 94.534 -42.599 -46.374 1.00 17.96 303 PRO A N 1
ATOM 2176 C CA . PRO A 1 303 ? 95.211 -42.936 -45.111 1.00 17.43 303 PRO A CA 1
ATOM 2177 C C . PRO A 1 303 ? 94.813 -42.104 -43.899 1.00 17.23 303 PRO A C 1
ATOM 2178 O O . PRO A 1 303 ? 94.972 -42.547 -42.765 1.00 18.35 303 PRO A O 1
ATOM 2182 N N . ARG A 1 304 ? 94.310 -40.898 -44.135 1.00 18.14 304 ARG A N 1
ATOM 2183 C CA . ARG A 1 304 ? 93.905 -40.017 -43.046 1.00 17.87 304 ARG A CA 1
ATOM 2184 C C . ARG A 1 304 ? 92.777 -40.593 -42.191 1.00 18.81 304 ARG A C 1
ATOM 2185 O O . ARG A 1 304 ? 91.879 -41.262 -42.703 1.00 19.45 304 ARG A O 1
ATOM 2193 N N . THR A 1 305 ? 92.834 -40.331 -40.886 1.00 17.87 305 THR A N 1
ATOM 2194 C CA . THR A 1 305 ? 91.808 -40.809 -39.963 1.00 16.21 305 THR A CA 1
ATOM 2195 C C . THR A 1 305 ? 91.086 -39.635 -39.307 1.00 17.62 305 THR A C 1
ATOM 2196 O O . THR A 1 305 ? 91.649 -38.541 -39.169 1.00 15.09 305 THR A O 1
ATOM 2200 N N . PHE A 1 306 ? 89.833 -39.872 -38.915 1.00 15.52 306 PHE A N 1
ATOM 2201 C CA . PHE A 1 306 ? 88.993 -38.856 -38.291 1.00 15.11 306 PHE A CA 1
ATOM 2202 C C . PHE A 1 306 ? 88.074 -39.511 -37.263 1.00 15.69 306 PHE A C 1
ATOM 2203 O O . PHE A 1 306 ? 87.387 -40.487 -37.565 1.00 15.13 306 PHE A O 1
ATOM 2211 N N . SER A 1 307 ? 88.063 -38.977 -36.047 1.00 16.61 307 SER A N 1
ATOM 2212 C CA . SER A 1 307 ? 87.205 -39.518 -34.997 1.00 17.64 307 SER A CA 1
ATOM 2213 C C . SER A 1 307 ? 85.817 -38.926 -35.193 1.00 17.41 307 SER A C 1
ATOM 2214 O O . SER A 1 307 ? 85.632 -38.030 -36.010 1.00 17.98 307 SER A O 1
ATOM 2217 N N . ILE A 1 308 ? 84.845 -39.412 -34.430 1.00 19.04 308 ILE A N 1
ATOM 2218 C CA . ILE A 1 308 ? 83.486 -38.906 -34.545 1.00 19.94 308 ILE A CA 1
ATOM 2219 C C . ILE A 1 308 ? 83.451 -37.415 -34.209 1.00 19.67 308 ILE A C 1
ATOM 2220 O O . ILE A 1 308 ? 82.471 -36.728 -34.497 1.00 19.06 308 ILE A O 1
ATOM 2225 N N . ALA A 1 309 ? 84.530 -36.920 -33.605 1.00 18.87 309 ALA A N 1
ATOM 2226 C CA . ALA A 1 309 ? 84.620 -35.510 -33.232 1.00 17.14 309 ALA A CA 1
ATOM 2227 C C . ALA A 1 309 ? 85.268 -34.632 -34.307 1.00 17.19 309 ALA A C 1
ATOM 2228 O O . ALA A 1 309 ? 85.296 -33.406 -34.176 1.00 16.82 309 ALA A O 1
ATOM 2230 N N . GLU A 1 310 ? 85.762 -35.247 -35.380 1.00 15.74 310 GLU A N 1
ATOM 2231 C CA . GLU A 1 310 ? 86.432 -34.495 -36.444 1.00 16.08 310 GLU A CA 1
ATOM 2232 C C . GLU A 1 310 ? 85.749 -34.658 -37.803 1.00 17.48 310 GLU A C 1
ATOM 2233 O O . GLU A 1 310 ? 86.397 -34.584 -38.848 1.00 16.37 310 GLU A O 1
ATOM 2239 N N . ILE A 1 311 ? 84.436 -34.861 -37.787 1.00 15.87 311 ILE A N 1
ATOM 2240 C CA . ILE A 1 311 ? 83.685 -35.062 -39.019 1.00 14.94 311 ILE A CA 1
ATOM 2241 C C . ILE A 1 311 ? 83.727 -33.858 -39.953 1.00 15.13 311 ILE A C 1
ATOM 2242 O O . ILE A 1 311 ? 83.787 -34.023 -41.170 1.00 15.96 311 ILE A O 1
ATOM 2247 N N . GLY A 1 312 ? 83.705 -32.650 -39.397 1.00 16.96 312 GLY A N 1
ATOM 2248 C CA . GLY A 1 312 ? 83.781 -31.467 -40.239 1.00 15.94 312 GLY A CA 1
ATOM 2249 C C . GLY A 1 312 ? 85.071 -31.482 -41.044 1.00 16.39 312 GLY A C 1
ATOM 2250 O O . GLY A 1 312 ? 85.082 -31.165 -42.239 1.00 16.20 312 GLY A O 1
ATOM 2251 N N . SER A 1 313 ? 86.166 -31.858 -40.389 1.00 16.56 313 SER A N 1
ATOM 2252 C CA . SER A 1 313 ? 87.468 -31.933 -41.049 1.00 18.28 313 SER A CA 1
ATOM 2253 C C . SER A 1 313 ? 87.471 -33.063 -42.073 1.00 17.11 313 SER A C 1
ATOM 2254 O O . SER A 1 313 ? 88.103 -32.959 -43.122 1.00 17.05 313 SER A O 1
ATOM 2257 N N . ALA A 1 314 ? 86.765 -34.147 -41.765 1.00 17.94 314 ALA A N 1
ATOM 2258 C CA . ALA A 1 314 ? 86.703 -35.277 -42.686 1.00 16.09 314 ALA A CA 1
ATOM 2259 C C . ALA A 1 314 ? 86.104 -34.843 -44.022 1.00 17.72 314 ALA A C 1
ATOM 2260 O O . ALA A 1 314 ? 86.623 -35.194 -45.085 1.00 17.82 314 ALA A O 1
ATOM 2262 N N . TYR A 1 315 ? 85.017 -34.073 -43.979 1.00 15.47 315 TYR A N 1
ATOM 2263 C CA . TYR A 1 315 ? 84.397 -33.623 -45.218 1.00 15.60 315 TYR A CA 1
ATOM 2264 C C . TYR A 1 315 ? 85.196 -32.539 -45.931 1.00 17.12 315 TYR A C 1
ATOM 2265 O O . TYR A 1 315 ? 85.086 -32.395 -47.146 1.00 16.70 315 TYR A O 1
ATOM 2274 N N . ASP A 1 316 ? 85.993 -31.773 -45.190 1.00 17.03 316 ASP A N 1
ATOM 2275 C CA . ASP A 1 316 ? 86.821 -30.761 -45.839 1.00 19.12 316 ASP A CA 1
ATOM 2276 C C . ASP A 1 316 ? 87.761 -31.530 -46.752 1.00 18.48 316 ASP A C 1
ATOM 2277 O O . ASP A 1 316 ? 88.146 -31.052 -47.819 1.00 18.38 316 ASP A O 1
ATOM 2282 N N . ALA A 1 317 ? 88.128 -32.729 -46.313 1.00 17.30 317 ALA A N 1
ATOM 2283 C CA . ALA A 1 317 ? 89.023 -33.589 -47.076 1.00 18.43 317 ALA A CA 1
ATOM 2284 C C . ALA A 1 317 ? 88.281 -34.206 -48.261 1.00 19.86 317 ALA A C 1
ATOM 2285 O O . ALA A 1 317 ? 88.812 -34.281 -49.373 1.00 18.28 317 ALA A O 1
ATOM 2287 N N . VAL A 1 318 ? 87.053 -34.656 -48.022 1.00 19.70 318 VAL A N 1
ATOM 2288 C CA . VAL A 1 318 ? 86.249 -35.246 -49.089 1.00 19.70 318 VAL A CA 1
ATOM 2289 C C . VAL A 1 318 ? 86.087 -34.253 -50.240 1.00 22.27 318 VAL A C 1
ATOM 2290 O O . VAL A 1 318 ? 86.118 -34.629 -51.416 1.00 22.70 318 VAL A O 1
ATOM 2294 N N . LEU A 1 319 ? 85.921 -32.982 -49.892 1.00 22.83 319 LEU A N 1
ATOM 2295 C CA . LEU A 1 319 ? 85.726 -31.938 -50.890 1.00 25.78 319 LEU A CA 1
ATOM 2296 C C . LEU A 1 319 ? 86.986 -31.128 -51.176 1.00 26.66 319 LEU A C 1
ATOM 2297 O O . LEU A 1 319 ? 87.015 -30.332 -52.111 1.00 27.32 319 LEU A O 1
ATOM 2302 N N . GLY A 1 320 ? 88.026 -31.334 -50.377 1.00 28.23 320 GLY A N 1
ATOM 2303 C CA . GLY A 1 320 ? 89.249 -30.579 -50.572 1.00 29.85 320 GLY A CA 1
ATOM 2304 C C . GLY A 1 320 ? 88.976 -29.111 -50.298 1.00 31.99 320 GLY A C 1
ATOM 2305 O O . GLY A 1 320 ? 89.350 -28.238 -51.081 1.00 31.65 320 GLY A O 1
ATOM 2306 N N . ARG A 1 321 ? 88.308 -28.844 -49.180 1.00 33.23 321 ARG A N 1
ATOM 2307 C CA . ARG A 1 321 ? 87.965 -27.485 -48.782 1.00 35.41 321 ARG A CA 1
ATOM 2308 C C . ARG A 1 321 ? 88.920 -26.979 -47.709 1.00 36.50 321 ARG A C 1
ATOM 2309 O O . ARG A 1 321 ? 89.643 -27.752 -47.088 1.00 36.05 321 ARG A O 1
ATOM 2317 N N . ASN A 1 322 ? 88.911 -25.670 -47.494 1.00 37.82 322 ASN A N 1
ATOM 2318 C CA . ASN A 1 322 ? 89.748 -25.048 -46.476 1.00 38.70 322 ASN A CA 1
ATOM 2319 C C . ASN A 1 322 ? 91.209 -25.487 -46.486 1.00 38.80 322 ASN A C 1
ATOM 2320 O O . ASN A 1 322 ? 91.753 -25.880 -45.455 1.00 39.32 322 ASN A O 1
ATOM 2325 N N . ASP A 1 323 ? 91.834 -25.416 -47.657 1.00 39.27 323 ASP A N 1
ATOM 2326 C CA . ASP A 1 323 ? 93.242 -25.771 -47.824 1.00 40.32 323 ASP A CA 1
ATOM 2327 C C . ASP A 1 323 ? 93.601 -27.254 -47.695 1.00 38.82 323 ASP A C 1
ATOM 2328 O O . ASP A 1 323 ? 94.641 -27.679 -48.200 1.00 39.83 323 ASP A O 1
ATOM 2333 N N . VAL A 1 324 ? 92.765 -28.042 -47.026 1.00 36.41 324 VAL A N 1
ATOM 2334 C CA . VAL A 1 324 ? 93.062 -29.461 -46.862 1.00 33.90 324 VAL A CA 1
ATOM 2335 C C . VAL A 1 324 ? 93.072 -30.184 -48.208 1.00 31.38 324 VAL A C 1
ATOM 2336 O O . VAL A 1 324 ? 92.198 -29.972 -49.044 1.00 30.30 324 VAL A O 1
ATOM 2340 N N . PRO A 1 325 ? 94.076 -31.046 -48.435 1.00 29.14 325 PRO A N 1
ATOM 2341 C CA . PRO A 1 325 ? 94.184 -31.794 -49.693 1.00 28.61 325 PRO A CA 1
ATOM 2342 C C . PRO A 1 325 ? 92.965 -32.675 -49.939 1.00 27.26 325 PRO A C 1
ATOM 2343 O O . PRO A 1 325 ? 92.430 -33.272 -49.008 1.00 27.00 325 PRO A O 1
ATOM 2347 N N . ARG A 1 326 ? 92.532 -32.752 -51.192 1.00 26.49 326 ARG A N 1
ATOM 2348 C CA . ARG A 1 326 ? 91.376 -33.562 -51.551 1.00 26.43 326 ARG A CA 1
ATOM 2349 C C . ARG A 1 326 ? 91.641 -35.040 -51.267 1.00 24.55 326 ARG A C 1
ATOM 2350 O O . ARG A 1 326 ? 92.782 -35.504 -51.329 1.00 23.70 326 ARG A O 1
ATOM 2358 N N . GLN A 1 327 ? 90.579 -35.779 -50.965 1.00 20.57 327 GLN A N 1
ATOM 2359 C CA . GLN A 1 327 ? 90.714 -37.198 -50.683 1.00 19.03 327 GLN A CA 1
ATOM 2360 C C . GLN A 1 327 ? 91.361 -37.941 -51.843 1.00 19.05 327 GLN A C 1
ATOM 2361 O O . GLN A 1 327 ? 91.102 -37.646 -53.009 1.00 18.89 327 GLN A O 1
ATOM 2367 N N . ARG A 1 328 ? 92.220 -38.894 -51.506 1.00 19.62 328 ARG A N 1
ATOM 2368 C CA . ARG A 1 328 ? 92.880 -39.736 -52.496 1.00 21.99 328 ARG A CA 1
ATOM 2369 C C . ARG A 1 328 ? 92.326 -41.092 -52.105 1.00 20.05 328 ARG A C 1
ATOM 2370 O O . ARG A 1 328 ? 92.900 -41.821 -51.298 1.00 18.94 328 ARG A O 1
ATOM 2378 N N . GLY A 1 329 ? 91.181 -41.409 -52.693 1.00 18.66 329 GLY A N 1
ATOM 2379 C CA . GLY A 1 329 ? 90.478 -42.620 -52.343 1.00 16.07 329 GLY A CA 1
ATOM 2380 C C . GLY A 1 329 ? 89.358 -42.032 -51.500 1.00 15.78 329 GLY A C 1
ATOM 2381 O O . GLY A 1 329 ? 89.125 -40.827 -51.571 1.00 17.32 329 GLY A O 1
ATOM 2382 N N . LYS A 1 330 ? 88.675 -42.832 -50.693 1.00 13.58 330 LYS A N 1
ATOM 2383 C CA . LYS A 1 330 ? 87.585 -42.289 -49.895 1.00 12.33 330 LYS A CA 1
ATOM 2384 C C . LYS A 1 330 ? 87.966 -42.046 -48.434 1.00 13.33 330 LYS A C 1
ATOM 2385 O O . LYS A 1 330 ? 88.976 -42.555 -47.948 1.00 11.56 330 LYS A O 1
ATOM 2391 N N . ILE A 1 331 ? 87.151 -41.247 -47.750 1.00 12.30 331 ILE A N 1
ATOM 2392 C CA . ILE A 1 331 ? 87.379 -40.897 -46.355 1.00 13.42 331 ILE A CA 1
ATOM 2393 C C . ILE A 1 331 ? 86.460 -41.682 -45.429 1.00 15.48 331 ILE A C 1
ATOM 2394 O O . ILE A 1 331 ? 85.248 -41.745 -45.650 1.00 15.71 331 ILE A O 1
ATOM 2399 N N . ALA A 1 332 ? 87.044 -42.268 -44.388 1.00 14.14 332 ALA A N 1
ATOM 2400 C CA . ALA A 1 332 ? 86.287 -43.035 -43.413 1.00 14.21 332 ALA A CA 1
ATOM 2401 C C . ALA A 1 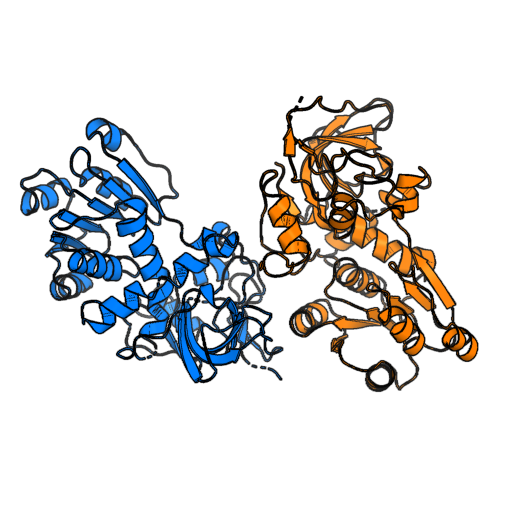332 ? 86.449 -42.407 -42.032 1.00 15.07 332 ALA A C 1
ATOM 2402 O O . ALA A 1 332 ? 87.532 -41.947 -41.660 1.00 13.98 332 ALA A O 1
ATOM 2404 N N . ILE A 1 333 ? 85.354 -42.379 -41.286 1.00 14.22 333 ILE A N 1
ATOM 2405 C CA . ILE A 1 333 ? 85.359 -41.832 -39.942 1.00 14.90 333 ILE A CA 1
ATOM 2406 C C . ILE A 1 333 ? 85.410 -43.007 -38.984 1.00 14.91 333 ILE A C 1
ATOM 2407 O O . ILE A 1 333 ? 84.634 -43.947 -39.122 1.00 12.44 333 ILE A O 1
ATOM 2412 N N . THR A 1 334 ? 86.326 -42.961 -38.020 1.00 15.30 334 THR A N 1
ATOM 2413 C CA . THR A 1 334 ? 86.417 -44.034 -37.043 1.00 16.59 334 THR A CA 1
ATOM 2414 C C . THR A 1 334 ? 85.524 -43.674 -35.867 1.00 17.37 334 THR A C 1
ATOM 2415 O O . THR A 1 334 ? 85.831 -42.760 -35.101 1.00 18.04 334 THR A O 1
ATOM 2419 N N . VAL A 1 335 ? 84.415 -44.392 -35.736 1.00 18.55 335 VAL A N 1
ATOM 2420 C CA . VAL A 1 335 ? 83.464 -44.156 -34.655 1.00 19.65 335 VAL A CA 1
ATOM 2421 C C . VAL A 1 335 ? 83.913 -44.874 -33.388 1.00 22.24 335 VAL A C 1
ATOM 2422 O O . VAL A 1 335 ? 83.937 -44.289 -32.310 1.00 23.40 335 VAL A O 1
ATOM 2426 N N . GLU A 1 336 ? 84.259 -46.149 -33.530 1.00 23.94 336 GLU A N 1
ATOM 2427 C CA . GLU A 1 336 ? 84.715 -46.950 -32.404 1.00 27.93 336 GLU A CA 1
ATOM 2428 C C . GLU A 1 336 ? 85.921 -47.772 -32.838 1.00 29.82 336 GLU A C 1
ATOM 2429 O O . GLU A 1 336 ? 87.051 -47.447 -32.407 1.00 32.36 336 GLU A O 1
ATOM 2431 N N . THR B 1 7 ? 36.659 -34.889 -66.518 1.00 23.94 7 THR B N 1
ATOM 2432 C CA . THR B 1 7 ? 37.134 -36.061 -65.717 1.00 24.89 7 THR B CA 1
ATOM 2433 C C . THR B 1 7 ? 38.414 -35.766 -64.929 1.00 23.08 7 THR B C 1
ATOM 2434 O O . THR B 1 7 ? 39.054 -34.733 -65.127 1.00 24.27 7 THR B O 1
ATOM 2446 N N . ILE B 1 9 ? 41.630 -38.044 -62.234 1.00 16.82 9 ILE B N 1
ATOM 2447 C CA . ILE B 1 9 ? 42.176 -39.317 -61.776 1.00 14.75 9 ILE B CA 1
ATOM 2448 C C . ILE B 1 9 ? 42.003 -39.331 -60.256 1.00 15.44 9 ILE B C 1
ATOM 2449 O O . ILE B 1 9 ? 42.253 -38.327 -59.591 1.00 13.78 9 ILE B O 1
ATOM 2454 N N . ALA B 1 10 ? 41.561 -40.458 -59.716 1.00 13.64 10 ALA B N 1
ATOM 2455 C CA . ALA B 1 10 ? 41.380 -40.590 -58.275 1.00 15.95 10 ALA B CA 1
ATOM 2456 C C . ALA B 1 10 ? 41.645 -42.034 -57.883 1.00 15.79 10 ALA B C 1
ATOM 2457 O O . ALA B 1 10 ? 41.608 -42.928 -58.726 1.00 16.96 10 ALA B O 1
ATOM 2459 N N . ALA B 1 11 ? 41.928 -42.257 -56.606 1.00 15.87 11 ALA B N 1
ATOM 2460 C CA . ALA B 1 11 ? 42.176 -43.605 -56.114 1.00 16.25 11 ALA B CA 1
ATOM 2461 C C . ALA B 1 11 ? 40.919 -44.051 -55.389 1.00 16.88 11 ALA B C 1
ATOM 2462 O O . ALA B 1 11 ? 40.450 -43.373 -54.477 1.00 18.13 11 ALA B O 1
ATOM 2464 N N . VAL B 1 12 ? 40.375 -45.191 -55.798 1.00 16.43 12 VAL B N 1
ATOM 2465 C CA . VAL B 1 12 ? 39.163 -45.714 -55.188 1.00 14.86 12 VAL B CA 1
ATOM 2466 C C . VAL B 1 12 ? 39.411 -47.053 -54.504 1.00 16.02 12 VAL B C 1
ATOM 2467 O O . VAL B 1 12 ? 40.071 -47.936 -55.060 1.00 15.95 12 VAL B O 1
ATOM 2471 N N . VAL B 1 13 ? 38.889 -47.193 -53.290 1.00 13.82 13 VAL B N 1
ATOM 2472 C CA . VAL B 1 13 ? 38.993 -48.445 -52.559 1.00 16.42 13 VAL B CA 1
ATOM 2473 C C . VAL B 1 13 ? 37.633 -49.046 -52.868 1.00 17.80 13 VAL B C 1
ATOM 2474 O O . VAL B 1 13 ? 36.603 -48.531 -52.430 1.00 17.72 13 VAL B O 1
ATOM 2478 N N . GLU B 1 14 ? 37.631 -50.119 -53.649 1.00 19.96 14 GLU B N 1
ATOM 2479 C CA . GLU B 1 14 ? 36.389 -50.751 -54.073 1.00 21.49 14 GLU B CA 1
ATOM 2480 C C . GLU B 1 14 ? 35.734 -51.670 -53.053 1.00 22.31 14 GLU B C 1
ATOM 2481 O O . GLU B 1 14 ? 34.509 -51.717 -52.959 1.00 23.81 14 GLU B O 1
ATOM 2487 N N . GLU B 1 15 ? 36.544 -52.389 -52.288 1.00 23.49 15 GLU B N 1
ATOM 2488 C CA . GLU B 1 15 ? 36.022 -53.306 -51.285 1.00 24.72 15 GLU B CA 1
ATOM 2489 C C . GLU B 1 15 ? 36.955 -53.322 -50.085 1.00 23.84 15 GLU B C 1
ATOM 2490 O O . GLU B 1 15 ? 38.082 -52.833 -50.164 1.00 21.93 15 GLU B O 1
ATOM 2496 N N . ALA B 1 16 ? 36.485 -53.894 -48.981 1.00 22.30 16 ALA B N 1
ATOM 2497 C CA . ALA B 1 16 ? 37.277 -53.965 -47.761 1.00 23.43 16 ALA B CA 1
ATOM 2498 C C . ALA B 1 16 ? 38.650 -54.578 -48.020 1.00 23.55 16 ALA B C 1
ATOM 2499 O O . ALA B 1 16 ? 38.764 -55.618 -48.670 1.00 23.81 16 ALA B O 1
ATOM 2501 N N . ASN B 1 17 ? 39.684 -53.913 -47.512 1.00 22.32 17 ASN B N 1
ATOM 2502 C CA . ASN B 1 17 ? 41.064 -54.363 -47.657 1.00 21.98 17 ASN B CA 1
ATOM 2503 C C . ASN B 1 17 ? 41.547 -54.383 -49.107 1.00 22.07 17 ASN B C 1
ATOM 2504 O O . ASN B 1 17 ? 42.647 -54.845 -49.393 1.00 21.51 17 ASN B O 1
ATOM 2509 N N . GLY B 1 18 ? 40.725 -53.871 -50.015 1.00 21.16 18 GLY B N 1
ATOM 2510 C CA . GLY B 1 18 ? 41.101 -53.848 -51.416 1.00 21.42 18 GLY B CA 1
ATOM 2511 C C . GLY B 1 18 ? 42.169 -52.814 -51.728 1.00 20.35 18 GLY B C 1
ATOM 2512 O O . GLY B 1 18 ? 42.449 -51.933 -50.913 1.00 20.15 18 GLY B O 1
ATOM 2513 N N . PRO B 1 19 ? 42.793 -52.900 -52.910 1.00 18.99 19 PRO B N 1
ATOM 2514 C CA . PRO B 1 19 ? 43.836 -51.947 -53.299 1.00 16.71 19 PRO B CA 1
ATOM 2515 C C . PRO B 1 19 ? 43.281 -50.570 -53.636 1.00 18.00 19 PRO B C 1
ATOM 2516 O O . PRO B 1 19 ? 42.076 -50.406 -53.846 1.00 17.34 19 PRO B O 1
ATOM 2520 N N . PHE B 1 20 ? 44.169 -49.582 -53.673 1.00 16.05 20 PHE B N 1
ATOM 2521 C CA . PHE B 1 20 ? 43.790 -48.224 -54.036 1.00 16.22 20 PHE B CA 1
ATOM 2522 C C . PHE B 1 20 ? 43.801 -48.218 -55.559 1.00 15.28 20 PHE B C 1
ATOM 2523 O O . PHE B 1 20 ? 44.856 -48.123 -56.179 1.00 17.77 20 PHE B O 1
ATOM 2531 N N . VAL B 1 21 ? 42.623 -48.335 -56.158 1.00 13.96 21 VAL B N 1
ATOM 2532 C CA . VAL B 1 21 ? 42.513 -48.389 -57.608 1.00 14.05 21 VAL B CA 1
ATOM 2533 C C . VAL B 1 21 ? 42.437 -47.027 -58.278 1.00 14.68 21 VAL B C 1
ATOM 2534 O O . VAL B 1 21 ? 41.516 -46.251 -58.015 1.00 12.96 21 VAL B O 1
ATOM 2538 N N . LEU B 1 22 ? 43.405 -46.741 -59.147 1.00 12.71 22 LEU B N 1
ATOM 2539 C CA . LEU B 1 22 ? 43.406 -45.476 -59.867 1.00 15.22 22 LEU B CA 1
ATOM 2540 C C . LEU B 1 22 ? 42.325 -45.571 -60.932 1.00 15.78 22 LEU B C 1
ATOM 2541 O O . LEU B 1 22 ? 42.293 -46.527 -61.707 1.00 17.04 22 LEU B O 1
ATOM 2546 N N . ARG B 1 23 ? 41.446 -44.578 -60.966 1.00 17.23 23 ARG B N 1
ATOM 2547 C CA . ARG B 1 23 ? 40.341 -44.563 -61.918 1.00 17.91 23 ARG B CA 1
ATOM 2548 C C . ARG B 1 23 ? 40.171 -43.183 -62.539 1.00 19.61 23 ARG B C 1
ATOM 2549 O O . ARG B 1 23 ? 40.503 -42.167 -61.919 1.00 17.42 23 ARG B O 1
ATOM 2557 N N . LYS B 1 24 ? 39.667 -43.150 -63.770 1.00 17.89 24 LYS B N 1
ATOM 2558 C CA . LYS B 1 24 ? 39.391 -41.884 -64.424 1.00 18.01 24 LYS B CA 1
ATOM 2559 C C . LYS B 1 24 ? 37.904 -41.703 -64.129 1.00 20.07 24 LYS B C 1
ATOM 2560 O O . LYS B 1 24 ? 37.074 -42.517 -64.545 1.00 18.87 24 LYS B O 1
ATOM 2566 N N . LEU B 1 25 ? 37.574 -40.643 -63.401 1.00 19.30 25 LEU B N 1
ATOM 2567 C CA . LEU B 1 25 ? 36.194 -40.389 -63.013 1.00 22.04 25 LEU B CA 1
ATOM 2568 C C . LEU B 1 25 ? 35.734 -38.986 -63.353 1.00 21.43 25 LEU B C 1
ATOM 2569 O O . LEU B 1 25 ? 36.537 -38.120 -63.692 1.00 17.99 25 LEU B O 1
ATOM 2574 N N . ALA B 1 26 ? 34.426 -38.773 -63.252 1.00 22.73 26 ALA B N 1
ATOM 2575 C CA . ALA B 1 26 ? 33.844 -37.469 -63.520 1.00 24.37 26 ALA B CA 1
ATOM 2576 C C . ALA B 1 26 ? 34.434 -36.480 -62.518 1.00 25.84 26 ALA B C 1
ATOM 2577 O O . ALA B 1 26 ? 34.546 -36.783 -61.329 1.00 25.48 26 ALA B O 1
ATOM 2579 N N . ARG B 1 27 ? 34.821 -35.307 -63.003 1.00 27.95 27 ARG B N 1
ATOM 2580 C CA . ARG B 1 27 ? 35.394 -34.283 -62.141 1.00 29.48 27 ARG B CA 1
ATOM 2581 C C . ARG B 1 27 ? 34.280 -33.521 -61.433 1.00 29.56 27 ARG B C 1
ATOM 2582 O O . ARG B 1 27 ? 33.358 -33.016 -62.071 1.00 29.66 27 ARG B O 1
ATOM 2590 N N . PRO B 1 28 ? 34.353 -33.432 -60.098 1.00 29.46 28 PRO B N 1
ATOM 2591 C CA . PRO B 1 28 ? 33.338 -32.726 -59.312 1.00 29.04 28 PRO B CA 1
ATOM 2592 C C . PRO B 1 28 ? 33.146 -31.283 -59.772 1.00 28.60 28 PRO B C 1
ATOM 2593 O O . PRO B 1 28 ? 34.070 -30.660 -60.296 1.00 27.93 28 PRO B O 1
ATOM 2597 N N . GLN B 1 29 ? 31.936 -30.767 -59.584 1.00 29.18 29 GLN B N 1
ATOM 2598 C CA . GLN B 1 29 ? 31.620 -29.392 -59.949 1.00 30.11 29 GLN B CA 1
ATOM 2599 C C . GLN B 1 29 ? 31.145 -28.682 -58.689 1.00 28.16 29 GLN B C 1
ATOM 2600 O O . GLN B 1 29 ? 30.274 -29.180 -57.976 1.00 27.72 29 GLN B O 1
ATOM 2606 N N . PRO B 1 30 ? 31.716 -27.505 -58.400 1.00 27.03 30 PRO B N 1
ATOM 2607 C CA . PRO B 1 30 ? 31.353 -26.730 -57.213 1.00 26.58 30 PRO B CA 1
ATOM 2608 C C . PRO B 1 30 ? 29.921 -26.211 -57.170 1.00 27.06 30 PRO B C 1
ATOM 2609 O O . PRO B 1 30 ? 29.458 -25.540 -58.093 1.00 26.40 30 PRO B O 1
ATOM 2613 N N . ALA B 1 31 ? 29.229 -26.533 -56.083 1.00 25.94 31 ALA B N 1
ATOM 2614 C CA . ALA B 1 31 ? 27.864 -26.079 -55.877 1.00 25.42 31 ALA B CA 1
ATOM 2615 C C . ALA B 1 31 ? 27.982 -24.728 -55.181 1.00 25.99 31 ALA B C 1
ATOM 2616 O O . ALA B 1 31 ? 29.084 -24.308 -54.824 1.00 23.85 31 ALA B O 1
ATOM 2618 N N . PRO B 1 32 ? 26.857 -24.022 -54.986 1.00 25.90 32 PRO B N 1
ATOM 2619 C CA . PRO B 1 32 ? 26.959 -22.725 -54.313 1.00 26.11 32 PRO B CA 1
ATOM 2620 C C . PRO B 1 32 ? 27.622 -22.902 -52.948 1.00 25.60 32 PRO B C 1
ATOM 2621 O O . PRO B 1 32 ? 27.356 -23.878 -52.247 1.00 26.17 32 PRO B O 1
ATOM 2625 N N . GLY B 1 33 ? 28.492 -21.969 -52.583 1.00 24.78 33 GLY B N 1
ATOM 2626 C CA . GLY B 1 33 ? 29.164 -22.058 -51.299 1.00 23.87 33 GLY B CA 1
ATOM 2627 C C . GLY B 1 33 ? 30.438 -22.882 -51.348 1.00 22.88 33 GLY B C 1
ATOM 2628 O O . GLY B 1 33 ? 31.220 -22.877 -50.396 1.00 21.21 33 GLY B O 1
ATOM 2629 N N . GLN B 1 34 ? 30.652 -23.587 -52.457 1.00 21.95 34 GLN B N 1
ATOM 2630 C CA . GLN B 1 34 ? 31.846 -24.420 -52.611 1.00 21.06 34 GLN B CA 1
ATOM 2631 C C . GLN B 1 34 ? 32.862 -23.861 -53.598 1.00 20.09 34 GLN B C 1
ATOM 2632 O O . GLN B 1 34 ? 32.551 -23.007 -54.430 1.00 17.47 34 GLN B O 1
ATOM 2638 N N . VAL B 1 35 ? 34.084 -24.373 -53.502 1.00 17.69 35 VAL B N 1
ATOM 2639 C CA . VAL B 1 35 ? 35.142 -23.996 -54.423 1.00 18.02 35 VAL B CA 1
ATOM 2640 C C . VAL B 1 35 ? 35.708 -25.313 -54.947 1.00 19.21 35 VAL B C 1
ATOM 2641 O O . VAL B 1 35 ? 35.558 -26.358 -54.305 1.00 18.78 35 VAL B O 1
ATOM 2645 N N . LEU B 1 36 ? 36.317 -25.281 -56.126 1.00 18.86 36 LEU B N 1
ATOM 2646 C CA . LEU B 1 36 ? 36.900 -26.493 -56.687 1.00 18.32 36 LEU B CA 1
ATOM 2647 C C . LEU B 1 36 ? 38.386 -26.430 -56.403 1.00 18.61 36 LEU B C 1
ATOM 2648 O O . LEU B 1 36 ? 39.078 -25.502 -56.833 1.00 18.66 36 LEU B O 1
ATOM 2653 N N . VAL B 1 37 ? 38.870 -27.418 -55.664 1.00 16.30 37 VAL B N 1
ATOM 2654 C CA . VAL B 1 37 ? 40.267 -27.471 -55.293 1.00 15.47 37 VAL B CA 1
ATOM 2655 C C . VAL B 1 37 ? 41.081 -28.470 -56.105 1.00 15.78 37 VAL B C 1
ATOM 2656 O O . VAL B 1 37 ? 40.722 -29.645 -56.206 1.00 13.23 37 VAL B O 1
ATOM 2660 N N . GLN B 1 38 ? 42.169 -27.991 -56.697 1.00 14.67 38 GLN B N 1
ATOM 2661 C CA . GLN B 1 38 ? 43.061 -28.874 -57.421 1.00 16.57 38 GLN B CA 1
ATOM 2662 C C . GLN B 1 38 ? 44.023 -29.321 -56.328 1.00 15.55 38 GLN B C 1
ATOM 2663 O O . GLN B 1 38 ? 44.877 -28.555 -55.878 1.00 15.00 38 GLN B O 1
ATOM 2669 N N . ILE B 1 39 ? 43.851 -30.558 -55.885 1.00 16.13 39 ILE B N 1
ATOM 2670 C CA . ILE B 1 39 ? 44.659 -31.118 -54.814 1.00 15.84 39 ILE B CA 1
ATOM 2671 C C . ILE B 1 39 ? 46.107 -31.388 -55.204 1.00 15.23 39 ILE B C 1
ATOM 2672 O O . ILE B 1 39 ? 46.377 -32.112 -56.159 1.00 16.80 39 ILE B O 1
ATOM 2677 N N . GLU B 1 40 ? 47.039 -30.802 -54.463 1.00 14.23 40 GLU B N 1
ATOM 2678 C CA . GLU B 1 40 ? 48.451 -31.019 -54.738 1.00 16.00 40 GLU B CA 1
ATOM 2679 C C . GLU B 1 40 ? 49.056 -31.998 -53.734 1.00 15.93 40 GLU B C 1
ATOM 2680 O O . GLU B 1 40 ? 49.978 -32.740 -54.061 1.00 16.69 40 GLU B O 1
ATOM 2686 N N . ALA B 1 41 ? 48.522 -32.013 -52.517 1.00 15.33 41 ALA B N 1
ATOM 2687 C CA . ALA B 1 41 ? 48.993 -32.946 -51.497 1.00 13.94 41 ALA B CA 1
ATOM 2688 C C . ALA B 1 41 ? 47.810 -33.461 -50.682 1.00 13.57 41 ALA B C 1
ATOM 2689 O O . ALA B 1 41 ? 46.886 -32.710 -50.351 1.00 12.99 41 ALA B O 1
ATOM 2691 N N . SER B 1 42 ? 47.846 -34.750 -50.366 1.00 12.93 42 SER B N 1
ATOM 2692 C CA . SER B 1 42 ? 46.787 -35.384 -49.591 1.00 12.10 42 SER B CA 1
ATOM 2693 C C . SER B 1 42 ? 47.377 -35.911 -48.285 1.00 12.05 42 SER B C 1
ATOM 2694 O O . SER B 1 42 ? 48.293 -36.739 -48.298 1.00 12.37 42 SER B O 1
ATOM 2697 N N . GLY B 1 43 ? 46.862 -35.412 -47.165 1.00 12.20 43 GLY B N 1
ATOM 2698 C CA . GLY B 1 43 ? 47.354 -35.836 -45.867 1.00 11.64 43 GLY B CA 1
ATOM 2699 C C . GLY B 1 43 ? 46.711 -37.131 -45.405 1.00 11.83 43 GLY B C 1
ATOM 2700 O O . GLY B 1 43 ? 45.490 -37.257 -45.395 1.00 12.34 43 GLY B O 1
ATOM 2701 N N . THR B 1 44 ? 47.537 -38.094 -45.010 1.00 11.21 44 THR B N 1
ATOM 2702 C CA . THR B 1 44 ? 47.036 -39.385 -44.550 1.00 12.02 44 THR B CA 1
ATOM 2703 C C . THR B 1 44 ? 46.768 -39.384 -43.047 1.00 11.22 44 THR B C 1
ATOM 2704 O O . THR B 1 44 ? 47.248 -38.516 -42.322 1.00 11.02 44 THR B O 1
ATOM 2708 N N . ASN B 1 45 ? 45.985 -40.361 -42.598 1.00 11.44 45 ASN B N 1
ATOM 2709 C CA . ASN B 1 45 ? 45.673 -40.532 -41.179 1.00 11.71 45 ASN B CA 1
ATOM 2710 C C . ASN B 1 45 ? 45.348 -42.005 -40.929 1.00 12.10 45 ASN B C 1
ATOM 2711 O O . ASN B 1 45 ? 44.756 -42.671 -41.776 1.00 11.28 45 ASN B O 1
ATOM 2716 N N . PRO B 1 46 ? 45.740 -42.534 -39.762 1.00 13.72 46 PRO B N 1
ATOM 2717 C CA . PRO B 1 46 ? 45.480 -43.936 -39.426 1.00 14.49 46 PRO B CA 1
ATOM 2718 C C . PRO B 1 46 ? 44.035 -44.378 -39.664 1.00 15.60 46 PRO B C 1
ATOM 2719 O O . PRO B 1 46 ? 43.790 -45.511 -40.086 1.00 16.02 46 PRO B O 1
ATOM 2723 N N . LEU B 1 47 ? 43.080 -43.492 -39.396 1.00 14.29 47 LEU B N 1
ATOM 2724 C CA . LEU B 1 47 ? 41.671 -43.842 -39.576 1.00 16.45 47 LEU B CA 1
ATOM 2725 C C . LEU B 1 47 ? 41.359 -44.291 -41.003 1.00 16.23 47 LEU B C 1
ATOM 2726 O O . LEU B 1 47 ? 40.506 -45.156 -41.210 1.00 17.11 47 LEU B O 1
ATOM 2731 N N . ASP B 1 48 ? 42.046 -43.703 -41.983 1.00 15.69 48 ASP B N 1
ATOM 2732 C CA . ASP B 1 48 ? 41.830 -44.066 -43.382 1.00 14.30 48 ASP B CA 1
ATOM 2733 C C . ASP B 1 48 ? 42.038 -45.569 -43.567 1.00 14.45 48 ASP B C 1
ATOM 2734 O O . ASP B 1 48 ? 41.301 -46.224 -44.306 1.00 14.46 48 ASP B O 1
ATOM 2739 N N . ALA B 1 49 ? 43.043 -46.114 -42.889 1.00 16.02 49 ALA B N 1
ATOM 2740 C CA . ALA B 1 49 ? 43.343 -47.537 -42.987 1.00 14.89 49 ALA B CA 1
ATOM 2741 C C . ALA B 1 49 ? 42.208 -48.365 -42.394 1.00 16.75 49 ALA B C 1
ATOM 2742 O O . ALA B 1 49 ? 41.878 -49.431 -42.913 1.00 17.25 49 ALA B O 1
ATOM 2744 N N . LYS B 1 50 ? 41.616 -47.883 -41.305 1.00 16.22 50 LYS B N 1
ATOM 2745 C CA . LYS B 1 50 ? 40.502 -48.599 -40.696 1.00 17.75 50 LYS B CA 1
ATOM 2746 C C . LYS B 1 50 ? 39.321 -48.586 -41.663 1.00 16.07 50 LYS B C 1
ATOM 2747 O O . LYS B 1 50 ? 38.630 -49.592 -41.830 1.00 17.41 50 LYS B O 1
ATOM 2753 N N . ILE B 1 51 ? 39.094 -47.438 -42.295 1.00 14.72 51 ILE B N 1
ATOM 2754 C CA . ILE B 1 51 ? 38.000 -47.297 -43.246 1.00 13.49 51 ILE B CA 1
ATOM 2755 C C . ILE B 1 51 ? 38.225 -48.235 -44.432 1.00 16.64 51 ILE B C 1
ATOM 2756 O O . ILE B 1 51 ? 37.303 -48.923 -44.883 1.00 17.18 51 ILE B O 1
ATOM 2761 N N . ARG B 1 52 ? 39.453 -48.252 -44.936 1.00 14.17 52 ARG B N 1
ATOM 2762 C CA . ARG B 1 52 ? 39.805 -49.113 -46.053 1.00 16.48 52 ARG B CA 1
ATOM 2763 C C . ARG B 1 52 ? 39.495 -50.572 -45.713 1.00 17.63 52 ARG B C 1
ATOM 2764 O O . ARG B 1 52 ? 39.049 -51.339 -46.569 1.00 16.42 52 ARG B O 1
ATOM 2772 N N . ALA B 1 53 ? 39.735 -50.947 -44.459 1.00 18.60 53 ALA B N 1
ATOM 2773 C CA . ALA B 1 53 ? 39.501 -52.318 -44.008 1.00 19.29 53 ALA B CA 1
ATOM 2774 C C . ALA B 1 53 ? 38.037 -52.574 -43.649 1.00 20.65 53 ALA B C 1
ATOM 2775 O O . ALA B 1 53 ? 37.666 -53.686 -43.264 1.00 20.67 53 ALA B O 1
ATOM 2777 N N . GLY B 1 54 ? 37.210 -51.542 -43.778 1.00 19.67 54 GLY B N 1
ATOM 2778 C CA . GLY B 1 54 ? 35.800 -51.684 -43.456 1.00 19.63 54 GLY B CA 1
ATOM 2779 C C . GLY B 1 54 ? 35.548 -51.910 -41.978 1.00 20.66 54 GLY B C 1
ATOM 2780 O O . GLY B 1 54 ? 34.554 -52.532 -41.600 1.00 19.73 54 GLY B O 1
ATOM 2781 N N . GLU B 1 55 ? 36.442 -51.400 -41.135 1.00 21.27 55 GLU B N 1
ATOM 2782 C CA . GLU B 1 55 ? 36.310 -51.558 -39.690 1.00 22.85 55 GLU B CA 1
ATOM 2783 C C . GLU B 1 55 ? 36.257 -50.214 -38.967 1.00 22.30 55 GLU B C 1
ATOM 2784 O O . GLU B 1 55 ? 36.779 -50.076 -37.862 1.00 23.17 55 GLU B O 1
ATOM 2790 N N . ALA B 1 56 ? 35.630 -49.225 -39.594 1.00 20.31 56 ALA B N 1
ATOM 2791 C CA . ALA B 1 56 ? 35.506 -47.900 -38.995 1.00 20.33 56 ALA B CA 1
ATOM 2792 C C . ALA B 1 56 ? 34.058 -47.420 -39.065 1.00 20.02 56 ALA B C 1
ATOM 2793 O O . ALA B 1 56 ? 33.744 -46.452 -39.760 1.00 19.26 56 ALA B O 1
ATOM 2795 N N . PRO B 1 57 ? 33.157 -48.087 -38.327 1.00 20.84 57 PRO B N 1
ATOM 2796 C CA . PRO B 1 57 ? 31.738 -47.724 -38.311 1.00 21.02 57 PRO B CA 1
ATOM 2797 C C . PRO B 1 57 ? 31.482 -46.253 -37.984 1.00 20.62 57 PRO B C 1
ATOM 2798 O O . PRO B 1 57 ? 30.633 -45.618 -38.606 1.00 20.40 57 PRO B O 1
ATOM 2802 N N . HIS B 1 58 ? 32.227 -45.711 -37.024 1.00 21.43 58 HIS B N 1
ATOM 2803 C CA . HIS B 1 58 ? 32.053 -44.312 -36.628 1.00 22.94 58 HIS B CA 1
ATOM 2804 C C . HIS B 1 58 ? 32.334 -43.330 -37.769 1.00 21.17 58 HIS B C 1
ATOM 2805 O O . HIS B 1 58 ? 31.853 -42.195 -37.747 1.00 21.21 58 HIS B O 1
ATOM 2812 N N . ALA B 1 59 ? 33.110 -43.763 -38.761 1.00 18.67 59 ALA B N 1
ATOM 2813 C CA . ALA B 1 59 ? 33.462 -42.894 -39.883 1.00 16.58 59 ALA B CA 1
ATOM 2814 C C . ALA B 1 59 ? 32.365 -42.764 -40.932 1.00 15.49 59 ALA B C 1
ATOM 2815 O O . ALA B 1 59 ? 32.371 -41.823 -41.726 1.00 13.99 59 ALA B O 1
ATOM 2817 N N . GLN B 1 60 ? 31.433 -43.711 -40.936 1.00 13.36 60 GLN B N 1
ATOM 2818 C CA . GLN B 1 60 ? 30.322 -43.701 -41.882 1.00 14.20 60 GLN B CA 1
ATOM 2819 C C . GLN B 1 60 ? 30.791 -43.477 -43.319 1.00 13.99 60 GLN B C 1
ATOM 2820 O O . GLN B 1 60 ? 30.224 -42.667 -44.054 1.00 15.13 60 GLN B O 1
ATOM 2826 N N . GLN B 1 61 ? 31.831 -44.205 -43.712 1.00 13.93 61 GLN B N 1
ATOM 2827 C CA . GLN B 1 61 ? 32.384 -44.098 -45.058 1.00 13.29 61 GLN B CA 1
ATOM 2828 C C . GLN B 1 61 ? 32.395 -45.480 -45.713 1.00 15.81 61 GLN B C 1
ATOM 2829 O O . GLN B 1 61 ? 33.445 -46.115 -45.848 1.00 15.32 61 GLN B O 1
ATOM 2835 N N . PRO B 1 62 ? 31.216 -45.973 -46.117 1.00 17.13 62 PRO B N 1
ATOM 2836 C CA . PRO B 1 62 ? 31.135 -47.289 -4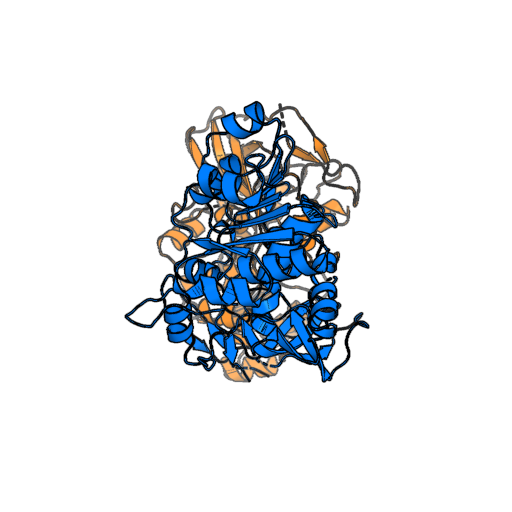6.756 1.00 17.27 62 PRO B CA 1
ATOM 2837 C C . PRO B 1 62 ? 31.829 -47.311 -48.116 1.00 17.26 62 PRO B C 1
ATOM 2838 O O . PRO B 1 62 ? 31.954 -46.280 -48.779 1.00 15.26 62 PRO B O 1
ATOM 2842 N N . LEU B 1 63 ? 32.278 -48.496 -48.516 1.00 16.46 63 LEU B N 1
ATOM 2843 C CA . LEU B 1 63 ? 32.967 -48.685 -49.787 1.00 16.41 63 LEU B CA 1
ATOM 2844 C C . LEU B 1 63 ? 31.969 -49.108 -50.867 1.00 17.56 63 LEU B C 1
ATOM 2845 O O . LEU B 1 63 ? 30.930 -49.698 -50.565 1.00 17.12 63 LEU B O 1
ATOM 2850 N N . PRO B 1 64 ? 32.275 -48.825 -52.142 1.00 16.48 64 PRO B N 1
ATOM 2851 C CA . PRO B 1 64 ? 33.476 -48.152 -52.646 1.00 16.24 64 PRO B CA 1
ATOM 2852 C C . PRO B 1 64 ? 33.506 -46.660 -52.337 1.00 15.23 64 PRO B C 1
ATOM 2853 O O . PRO B 1 64 ? 32.465 -46.017 -52.209 1.00 13.95 64 PRO B O 1
ATOM 2857 N N . ALA B 1 65 ? 34.706 -46.107 -52.223 1.00 14.48 65 ALA B N 1
ATOM 2858 C CA . ALA B 1 65 ? 34.829 -44.690 -51.930 1.00 14.09 65 ALA B CA 1
ATOM 2859 C C . ALA B 1 65 ? 36.258 -44.202 -52.092 1.00 13.24 65 ALA B C 1
ATOM 2860 O O . ALA B 1 65 ? 37.199 -44.989 -52.106 1.00 11.04 65 ALA B O 1
ATOM 2862 N N . ILE B 1 66 ? 36.398 -42.891 -52.227 1.00 12.03 66 ILE B N 1
ATOM 2863 C CA . ILE B 1 66 ? 37.700 -42.261 -52.349 1.00 12.94 66 ILE B CA 1
ATOM 2864 C C . ILE B 1 66 ? 38.019 -41.867 -50.917 1.00 13.40 66 ILE B C 1
ATOM 2865 O O . ILE B 1 66 ? 37.229 -41.176 -50.274 1.00 14.68 66 ILE B O 1
ATOM 2870 N N . LEU B 1 67 ? 39.155 -42.326 -50.404 1.00 12.05 67 LEU B N 1
ATOM 2871 C CA . LEU B 1 67 ? 39.517 -42.016 -49.028 1.00 12.21 67 LEU B CA 1
ATOM 2872 C C . LEU B 1 67 ? 40.470 -40.823 -48.923 1.00 12.01 67 LEU B C 1
ATOM 2873 O O . LEU B 1 67 ? 40.825 -40.212 -49.931 1.00 12.31 67 LEU B O 1
ATOM 2878 N N . GLY B 1 68 ? 40.866 -40.485 -47.698 1.00 10.59 68 GLY B N 1
ATOM 2879 C CA . GLY B 1 68 ? 41.754 -39.353 -47.488 1.00 11.39 68 GLY B CA 1
ATOM 2880 C C . GLY B 1 68 ? 40.914 -38.216 -46.942 1.00 12.83 68 GLY B C 1
ATOM 2881 O O . GLY B 1 68 ? 39.894 -37.869 -47.538 1.00 11.09 68 GLY B O 1
ATOM 2890 N N . ASP B 1 70 ? 42.473 -35.025 -45.288 1.00 10.74 70 ASP B N 1
ATOM 2891 C CA . ASP B 1 70 ? 43.136 -33.723 -45.358 1.00 11.56 70 ASP B CA 1
ATOM 2892 C C . ASP B 1 70 ? 43.632 -33.418 -46.768 1.00 11.33 70 ASP B C 1
ATOM 2893 O O . ASP B 1 70 ? 43.966 -34.323 -47.532 1.00 9.52 70 ASP B O 1
ATOM 2898 N N . LEU B 1 71 ? 43.694 -32.134 -47.099 1.00 11.64 71 LEU B N 1
ATOM 2899 C CA . LEU B 1 71 ? 44.195 -31.728 -48.399 1.00 11.29 71 LEU B CA 1
ATOM 2900 C C . LEU B 1 71 ? 44.925 -30.403 -48.320 1.00 12.63 71 LEU B C 1
ATOM 2901 O O . LEU B 1 71 ? 44.844 -29.684 -47.322 1.00 14.89 71 LEU B O 1
ATOM 2906 N N . ALA B 1 72 ? 45.661 -30.116 -49.385 1.00 11.68 72 ALA B N 1
ATOM 2907 C CA . ALA B 1 72 ? 46.389 -28.872 -49.557 1.00 13.97 72 ALA B CA 1
ATOM 2908 C C . ALA B 1 72 ? 46.394 -28.741 -51.071 1.00 14.57 72 ALA B C 1
ATOM 2909 O O . ALA B 1 72 ? 46.733 -29.694 -51.776 1.00 12.86 72 ALA B O 1
ATOM 2911 N N . GLY B 1 73 ? 45.978 -27.587 -51.575 1.00 14.77 73 GLY B N 1
ATOM 2912 C CA . GLY B 1 73 ? 45.950 -27.411 -53.014 1.00 14.96 73 GLY B CA 1
ATOM 2913 C C . GLY B 1 73 ? 45.692 -25.984 -53.453 1.00 16.15 73 GLY B C 1
ATOM 2914 O O . GLY B 1 73 ? 45.958 -25.034 -52.716 1.00 17.62 73 GLY B O 1
ATOM 2915 N N . THR B 1 74 ? 45.155 -25.844 -54.660 1.00 15.86 74 THR B N 1
ATOM 2916 C CA . THR B 1 74 ? 44.870 -24.540 -55.241 1.00 17.57 74 THR B CA 1
ATOM 2917 C C . THR B 1 74 ? 43.433 -24.456 -55.738 1.00 16.96 74 THR B C 1
ATOM 2918 O O . THR B 1 74 ? 42.909 -25.408 -56.318 1.00 17.89 74 THR B O 1
ATOM 2922 N N . VAL B 1 75 ? 42.790 -23.319 -55.506 1.00 17.09 75 VAL B N 1
ATOM 2923 C CA . VAL B 1 75 ? 41.423 -23.139 -55.974 1.00 16.61 75 VAL B CA 1
ATOM 2924 C C . VAL B 1 75 ? 41.517 -22.933 -57.481 1.00 16.64 75 VAL B C 1
ATOM 2925 O O . VAL B 1 75 ? 42.304 -22.104 -57.942 1.00 17.52 75 VAL B O 1
ATOM 2929 N N . VAL B 1 76 ? 40.741 -23.697 -58.246 1.00 16.43 76 VAL B N 1
ATOM 2930 C CA . VAL B 1 76 ? 40.758 -23.577 -59.702 1.00 18.87 76 VAL B CA 1
ATOM 2931 C C . VAL B 1 76 ? 39.411 -23.124 -60.252 1.00 20.63 76 VAL B C 1
ATOM 2932 O O . VAL B 1 76 ? 39.281 -22.823 -61.441 1.00 20.65 76 VAL B O 1
ATOM 2936 N N . ALA B 1 77 ? 38.412 -23.089 -59.378 1.00 20.11 77 ALA B N 1
ATOM 2937 C CA . ALA B 1 77 ? 37.071 -22.662 -59.748 1.00 21.88 77 ALA B CA 1
ATOM 2938 C C . ALA B 1 77 ? 36.322 -22.296 -58.473 1.00 23.22 77 ALA B C 1
ATOM 2939 O O . ALA B 1 77 ? 36.524 -22.911 -57.425 1.00 23.28 77 ALA B O 1
ATOM 2941 N N . VAL B 1 78 ? 35.464 -21.287 -58.566 1.00 24.76 78 VAL B N 1
ATOM 2942 C CA . VAL B 1 78 ? 34.689 -20.832 -57.418 1.00 25.55 78 VAL B CA 1
ATOM 2943 C C . VAL B 1 78 ? 33.212 -20.983 -57.742 1.00 27.57 78 VAL B C 1
ATOM 2944 O O . VAL B 1 78 ? 32.756 -20.548 -58.797 1.00 28.27 78 VAL B O 1
ATOM 2948 N N . GLY B 1 79 ? 32.466 -21.609 -56.840 1.00 27.41 79 GLY B N 1
ATOM 2949 C CA . GLY B 1 79 ? 31.047 -21.785 -57.075 1.00 28.77 79 GLY B CA 1
ATOM 2950 C C . GLY B 1 79 ? 30.289 -20.509 -56.768 1.00 29.90 79 GLY B C 1
ATOM 2951 O O . GLY B 1 79 ? 30.879 -19.539 -56.287 1.00 27.26 79 GLY B O 1
ATOM 2952 N N . PRO B 1 80 ? 28.979 -20.467 -57.051 1.00 31.37 80 PRO B N 1
ATOM 2953 C CA . PRO B 1 80 ? 28.197 -19.261 -56.769 1.00 32.76 80 PRO B CA 1
ATOM 2954 C C . PRO B 1 80 ? 28.156 -19.002 -55.266 1.00 34.38 80 PRO B C 1
ATOM 2955 O O . PRO B 1 80 ? 28.388 -19.911 -54.468 1.00 35.33 80 PRO B O 1
ATOM 2959 N N . GLU B 1 81 ? 27.872 -17.762 -54.885 1.00 35.28 81 GLU B N 1
ATOM 2960 C CA . GLU B 1 81 ? 27.767 -17.398 -53.476 1.00 36.73 81 GLU B CA 1
ATOM 2961 C C . GLU B 1 81 ? 29.054 -17.576 -52.670 1.00 36.57 81 GLU B C 1
ATOM 2962 O O . GLU B 1 81 ? 29.009 -17.735 -51.451 1.00 36.09 81 GLU B O 1
ATOM 2968 N N . VAL B 1 82 ? 30.197 -17.557 -53.346 1.00 36.16 82 VAL B N 1
ATOM 2969 C CA . VAL B 1 82 ? 31.478 -17.691 -52.661 1.00 36.05 82 VAL B CA 1
ATOM 2970 C C . VAL B 1 82 ? 32.311 -16.442 -52.915 1.00 35.57 82 VAL B C 1
ATOM 2971 O O . VAL B 1 82 ? 32.492 -16.029 -54.059 1.00 36.17 82 VAL B O 1
ATOM 2975 N N . ASP B 1 83 ? 32.815 -15.842 -51.843 1.00 35.53 83 ASP B N 1
ATOM 2976 C CA . ASP B 1 83 ? 33.620 -14.633 -51.961 1.00 36.11 83 ASP B CA 1
ATOM 2977 C C . ASP B 1 83 ? 34.854 -14.675 -51.062 1.00 34.42 83 ASP B C 1
ATOM 2978 O O . ASP B 1 83 ? 35.593 -13.694 -50.973 1.00 35.03 83 ASP B O 1
ATOM 2983 N N . SER B 1 84 ? 35.068 -15.808 -50.400 1.00 31.54 84 SER B N 1
ATOM 2984 C CA . SER B 1 84 ? 36.206 -15.976 -49.501 1.00 29.98 84 SER B CA 1
ATOM 2985 C C . SER B 1 84 ? 37.480 -16.434 -50.214 1.00 27.59 84 SER B C 1
ATOM 2986 O O . SER B 1 84 ? 38.580 -16.318 -49.670 1.00 25.61 84 SER B O 1
ATOM 2989 N N . PHE B 1 85 ? 37.333 -16.952 -51.429 1.00 24.63 85 PHE B N 1
ATOM 2990 C CA . PHE B 1 85 ? 38.485 -17.421 -52.187 1.00 23.42 85 PHE B CA 1
ATOM 2991 C C . PHE B 1 85 ? 38.408 -17.048 -53.661 1.00 23.43 85 PHE B C 1
ATOM 2992 O O . PHE B 1 85 ? 37.322 -16.852 -54.213 1.00 24.09 85 PHE B O 1
ATOM 3000 N N . ARG B 1 86 ? 39.573 -16.949 -54.291 1.00 21.99 86 ARG B N 1
ATOM 3001 C CA . ARG B 1 86 ? 39.663 -16.610 -55.706 1.00 22.06 86 ARG B CA 1
ATOM 3002 C C . ARG B 1 86 ? 40.466 -17.679 -56.430 1.00 21.29 86 ARG B C 1
ATOM 3003 O O . ARG B 1 86 ? 41.274 -18.382 -55.819 1.00 18.41 86 ARG B O 1
ATOM 3011 N N . VAL B 1 87 ? 40.252 -17.795 -57.735 1.00 19.41 87 VAL B N 1
ATOM 3012 C CA . VAL B 1 87 ? 40.996 -18.764 -58.518 1.00 20.48 87 VAL B CA 1
ATOM 3013 C C . VAL B 1 87 ? 42.478 -18.473 -58.330 1.00 20.81 87 VAL B C 1
ATOM 3014 O O . VAL B 1 87 ? 42.911 -17.327 -58.449 1.00 22.13 87 VAL B O 1
ATOM 3018 N N . GLY B 1 88 ? 43.250 -19.511 -58.024 1.00 19.87 88 GLY B N 1
ATOM 3019 C CA . GLY B 1 88 ? 44.675 -19.333 -57.825 1.00 20.19 88 GLY B CA 1
ATOM 3020 C C . GLY B 1 88 ? 45.107 -19.371 -56.370 1.00 21.20 88 GLY B C 1
ATOM 3021 O O . GLY B 1 88 ? 46.298 -19.509 -56.083 1.00 18.92 88 GLY B O 1
ATOM 3022 N N . ASP B 1 89 ? 44.156 -19.254 -55.446 1.00 18.50 89 ASP B N 1
ATOM 3023 C CA . ASP B 1 89 ? 44.493 -19.276 -54.026 1.00 20.27 89 ASP B CA 1
ATOM 3024 C C . ASP B 1 89 ? 44.929 -20.648 -53.518 1.00 19.21 89 ASP B C 1
ATOM 3025 O O . ASP B 1 89 ? 44.289 -21.661 -53.801 1.00 18.62 89 ASP B O 1
ATOM 3030 N N . ALA B 1 90 ? 46.022 -20.667 -52.762 1.00 17.54 90 ALA B N 1
ATOM 3031 C CA . ALA B 1 90 ? 46.527 -21.907 -52.182 1.00 17.31 90 ALA B CA 1
ATOM 3032 C C . ALA B 1 90 ? 45.765 -22.088 -50.875 1.00 16.44 90 ALA B C 1
ATOM 3033 O O . ALA B 1 90 ? 45.698 -21.167 -50.059 1.00 15.54 90 ALA B O 1
ATOM 3035 N N . VAL B 1 91 ? 45.184 -23.267 -50.678 1.00 14.23 91 VAL B N 1
ATOM 3036 C CA . VAL B 1 91 ? 44.417 -23.530 -49.469 1.00 13.19 91 VAL B CA 1
ATOM 3037 C C . VAL B 1 91 ? 44.717 -24.893 -48.857 1.00 12.58 91 VAL B C 1
ATOM 3038 O O . VAL B 1 91 ? 45.463 -25.697 -49.425 1.00 10.67 91 VAL B O 1
ATOM 3042 N N . PHE B 1 92 ? 44.131 -25.142 -47.689 1.00 13.05 92 PHE B N 1
ATOM 3043 C CA . PHE B 1 92 ? 44.285 -26.428 -47.017 1.00 12.39 92 PHE B CA 1
ATOM 3044 C C . PHE B 1 92 ? 43.148 -26.625 -46.020 1.00 14.16 92 PHE B C 1
ATOM 3045 O O . PHE B 1 92 ? 42.492 -25.658 -45.604 1.00 14.23 92 PHE B O 1
ATOM 3053 N N . GLY B 1 93 ? 42.890 -27.880 -45.668 1.00 12.17 93 GLY B N 1
ATOM 3054 C CA . GLY B 1 93 ? 41.836 -28.161 -44.713 1.00 14.49 93 GLY B CA 1
ATOM 3055 C C . GLY B 1 93 ? 41.414 -29.613 -44.620 1.00 12.74 93 GLY B C 1
ATOM 3056 O O . GLY B 1 93 ? 41.870 -30.457 -45.395 1.00 11.80 93 GLY B O 1
ATOM 3057 N N . LEU B 1 94 ? 40.553 -29.885 -43.642 1.00 12.12 94 LEU B N 1
ATOM 3058 C CA . LEU B 1 94 ? 39.978 -31.209 -43.391 1.00 13.39 94 LEU B CA 1
ATOM 3059 C C . LEU B 1 94 ? 38.649 -31.126 -44.133 1.00 15.07 94 LEU B C 1
ATOM 3060 O O . LEU B 1 94 ? 37.738 -30.408 -43.701 1.00 14.11 94 LEU B O 1
ATOM 3065 N N . THR B 1 95 ? 38.535 -31.861 -45.239 1.00 14.36 95 THR B N 1
ATOM 3066 C CA . THR B 1 95 ? 37.351 -31.760 -46.090 1.00 14.18 95 THR B CA 1
ATOM 3067 C C . THR B 1 95 ? 36.446 -32.961 -46.355 1.00 14.57 95 THR B C 1
ATOM 3068 O O . THR B 1 95 ? 35.298 -32.775 -46.768 1.00 12.92 95 THR B O 1
ATOM 3072 N N . GLY B 1 96 ? 36.937 -34.182 -46.159 1.00 10.58 96 GLY B N 1
ATOM 3073 C CA . GLY B 1 96 ? 36.081 -35.322 -46.433 1.00 12.02 96 GLY B CA 1
ATOM 3074 C C . GLY B 1 96 ? 36.667 -36.668 -46.065 1.00 12.06 96 GLY B C 1
ATOM 3075 O O . GLY B 1 96 ? 37.377 -36.785 -45.070 1.00 12.03 96 GLY B O 1
ATOM 3076 N N . GLY B 1 97 ? 36.370 -37.686 -46.870 1.00 11.84 97 GLY B N 1
ATOM 3077 C CA . GLY B 1 97 ? 36.878 -39.018 -46.588 1.00 12.78 97 GLY B CA 1
ATOM 3078 C C . GLY B 1 97 ? 36.056 -39.738 -45.529 1.00 13.30 97 GLY B C 1
ATOM 3079 O O . GLY B 1 97 ? 36.366 -40.872 -45.149 1.00 11.77 97 GLY B O 1
ATOM 3080 N N . VAL B 1 98 ? 35.009 -39.075 -45.044 1.00 13.60 98 VAL B N 1
ATOM 3081 C CA . VAL B 1 98 ? 34.117 -39.652 -44.035 1.00 13.97 98 VAL B CA 1
ATOM 3082 C C . VAL B 1 98 ? 32.678 -39.222 -44.317 1.00 15.33 98 VAL B C 1
ATOM 3083 O O . VAL B 1 98 ? 32.442 -38.251 -45.040 1.00 14.79 98 VAL B O 1
ATOM 3087 N N . GLY B 1 99 ? 31.722 -39.954 -43.750 1.00 15.49 99 GLY B N 1
ATOM 3088 C CA . GLY B 1 99 ? 30.318 -39.619 -43.925 1.00 15.09 99 GLY B CA 1
ATOM 3089 C C . GLY B 1 99 ? 29.837 -39.544 -45.360 1.00 15.03 99 GLY B C 1
ATOM 3090 O O . GLY B 1 99 ? 28.876 -38.832 -45.661 1.00 14.96 99 GLY B O 1
ATOM 3091 N N . GLY B 1 100 ? 30.500 -40.273 -46.251 1.00 13.53 100 GLY B N 1
ATOM 3092 C CA . GLY B 1 100 ? 30.097 -40.258 -47.645 1.00 14.41 100 GLY B CA 1
ATOM 3093 C C . GLY B 1 100 ? 30.717 -39.131 -48.451 1.00 14.68 100 GLY B C 1
ATOM 3094 O O . GLY B 1 100 ? 30.458 -38.997 -49.647 1.00 12.69 100 GLY B O 1
ATOM 3095 N N . LEU B 1 101 ? 31.538 -38.318 -47.800 1.00 13.39 101 LEU B N 1
ATOM 3096 C CA . LEU B 1 101 ? 32.201 -37.207 -48.476 1.00 14.17 101 LEU B CA 1
ATOM 3097 C C . LEU B 1 101 ? 33.384 -37.734 -49.287 1.00 14.06 101 LEU B C 1
ATOM 3098 O O . LEU B 1 101 ? 34.162 -38.550 -48.790 1.00 15.29 101 LEU B O 1
ATOM 3103 N N . GLN B 1 102 ? 33.515 -37.282 -50.531 1.00 12.12 102 GLN B N 1
ATOM 3104 C CA . GLN B 1 102 ? 34.635 -37.721 -51.360 1.00 12.83 102 GLN B CA 1
ATOM 3105 C C . GLN B 1 102 ? 35.940 -37.476 -50.613 1.00 11.75 102 GLN B C 1
ATOM 3106 O O . GLN B 1 102 ? 36.142 -36.403 -50.045 1.00 13.24 102 GLN B O 1
ATOM 3112 N N . GLY B 1 103 ? 36.821 -38.471 -50.621 1.00 13.80 103 GLY B N 1
ATOM 3113 C CA . GLY B 1 103 ? 38.106 -38.336 -49.961 1.00 12.91 103 GLY B CA 1
ATOM 3114 C C . GLY B 1 103 ? 39.049 -37.455 -50.757 1.00 13.84 103 GLY B C 1
ATOM 3115 O O . GLY B 1 103 ? 38.701 -36.978 -51.843 1.00 14.78 103 GLY B O 1
ATOM 3116 N N . THR B 1 104 ? 40.256 -37.259 -50.235 1.00 12.74 104 THR B N 1
ATOM 3117 C CA . THR B 1 104 ? 41.235 -36.402 -50.888 1.00 12.68 104 THR B CA 1
ATOM 3118 C C . THR B 1 104 ? 42.279 -37.101 -51.757 1.00 12.40 104 THR B C 1
ATOM 3119 O O . THR B 1 104 ? 43.215 -36.457 -52.237 1.00 13.70 104 THR B O 1
ATOM 3123 N N . HIS B 1 105 ? 42.128 -38.409 -51.949 1.00 13.01 105 HIS B N 1
ATOM 3124 C CA . HIS B 1 105 ? 43.038 -39.174 -52.805 1.00 13.54 105 HIS B CA 1
ATOM 3125 C C . HIS B 1 105 ? 42.546 -38.947 -54.231 1.00 13.22 105 HIS B C 1
ATOM 3126 O O . HIS B 1 105 ? 42.228 -39.897 -54.943 1.00 13.48 105 HIS B O 1
ATOM 3133 N N . ALA B 1 106 ? 42.473 -37.685 -54.636 1.00 12.39 106 ALA B N 1
ATOM 3134 C CA . ALA B 1 106 ? 41.981 -37.339 -55.962 1.00 13.28 106 ALA B CA 1
ATOM 3135 C C . ALA B 1 106 ? 42.634 -36.055 -56.447 1.00 12.60 106 ALA B C 1
ATOM 3136 O O . ALA B 1 106 ? 43.182 -35.294 -55.654 1.00 13.76 106 ALA B O 1
ATOM 3138 N N . GLN B 1 107 ? 42.576 -35.815 -57.753 1.00 15.40 107 GLN B N 1
ATOM 3139 C CA . GLN B 1 107 ? 43.167 -34.608 -58.325 1.00 14.51 107 GLN B CA 1
ATOM 3140 C C . GLN B 1 107 ? 42.315 -33.380 -58.029 1.00 14.16 107 GLN B C 1
ATOM 3141 O O . GLN B 1 107 ? 42.811 -32.261 -58.059 1.00 14.89 107 GLN B O 1
ATOM 3147 N N . PHE B 1 108 ? 41.031 -33.590 -57.753 1.00 14.66 108 PHE B N 1
ATOM 3148 C CA . PHE B 1 108 ? 40.131 -32.477 -57.464 1.00 15.83 108 PHE B CA 1
ATOM 3149 C C . PHE B 1 108 ? 39.078 -32.835 -56.428 1.00 16.03 108 PHE B C 1
ATOM 3150 O O . PHE B 1 108 ? 38.723 -34.001 -56.250 1.00 15.48 108 PHE B O 1
ATOM 3158 N N . ALA B 1 109 ? 38.567 -31.805 -55.764 1.00 15.03 109 ALA B N 1
ATOM 3159 C CA . ALA B 1 109 ? 37.519 -31.976 -54.775 1.00 16.22 109 ALA B CA 1
ATOM 3160 C C . ALA B 1 109 ? 36.729 -30.679 -54.670 1.00 15.51 109 ALA B C 1
ATOM 3161 O O . ALA B 1 109 ? 37.311 -29.590 -54.669 1.00 16.98 109 ALA B O 1
ATOM 3163 N N . ALA B 1 110 ? 35.405 -30.799 -54.617 1.00 14.64 110 ALA B N 1
ATOM 3164 C CA . ALA B 1 110 ? 34.523 -29.642 -54.468 1.00 15.52 110 ALA B CA 1
ATOM 3165 C C . ALA B 1 110 ? 34.356 -29.518 -52.958 1.00 15.79 110 ALA B C 1
ATOM 3166 O O . ALA B 1 110 ? 33.841 -30.431 -52.315 1.00 16.76 110 ALA B O 1
ATOM 3168 N N . VAL B 1 111 ? 34.786 -28.396 -52.394 1.00 15.62 111 VAL B N 1
ATOM 3169 C CA . VAL B 1 111 ? 34.732 -28.219 -50.950 1.00 16.41 111 VAL B CA 1
ATOM 3170 C C . VAL B 1 111 ? 33.972 -26.989 -50.479 1.00 18.34 111 VAL B C 1
ATOM 3171 O O . VAL B 1 1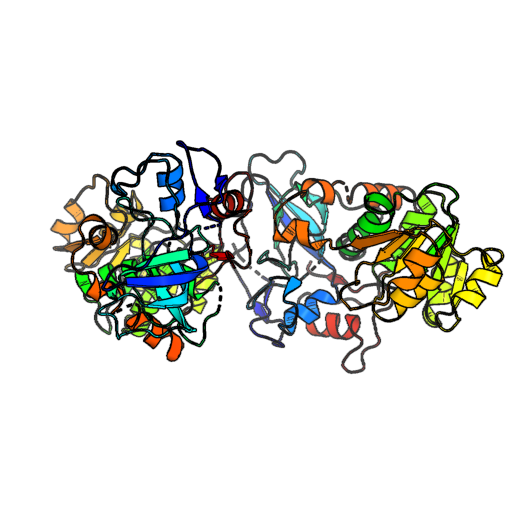11 ? 34.098 -25.906 -51.057 1.00 16.48 111 VAL B O 1
ATOM 3175 N N . ASP B 1 112 ? 33.186 -27.165 -49.420 1.00 18.61 112 ASP B N 1
ATOM 3176 C CA . ASP B 1 112 ? 32.448 -26.055 -48.839 1.00 19.21 112 ASP B CA 1
ATOM 3177 C C . ASP B 1 112 ? 33.543 -25.089 -48.393 1.00 19.53 112 ASP B C 1
ATOM 3178 O O . ASP B 1 112 ? 34.438 -25.470 -47.632 1.00 20.26 112 ASP B O 1
ATOM 3183 N N . ALA B 1 113 ? 33.477 -23.851 -48.869 1.00 17.31 113 ALA B N 1
ATOM 3184 C CA . ALA B 1 113 ? 34.480 -22.839 -48.543 1.00 18.70 113 ALA B CA 1
ATOM 3185 C C . ALA B 1 113 ? 34.777 -22.658 -47.052 1.00 18.32 113 ALA B C 1
ATOM 3186 O O . ALA B 1 113 ? 35.908 -22.335 -46.676 1.00 19.45 113 ALA B O 1
ATOM 3188 N N . ARG B 1 114 ? 33.772 -22.854 -46.206 1.00 16.78 114 ARG B N 1
ATOM 3189 C CA . ARG B 1 114 ? 33.953 -22.691 -44.763 1.00 18.28 114 ARG B CA 1
ATOM 3190 C C . ARG B 1 114 ? 34.980 -23.657 -44.159 1.00 19.49 114 ARG B C 1
ATOM 3191 O O . ARG B 1 114 ? 35.539 -23.396 -43.096 1.00 18.99 114 ARG B O 1
ATOM 3199 N N . LEU B 1 115 ? 35.226 -24.770 -44.840 1.00 19.35 115 LEU B N 1
ATOM 3200 C CA . LEU B 1 115 ? 36.179 -25.765 -44.365 1.00 18.91 115 LEU B CA 1
ATOM 3201 C C . LEU B 1 115 ? 37.627 -25.414 -44.709 1.00 20.32 115 LEU B C 1
ATOM 3202 O O . LEU B 1 115 ? 38.560 -26.024 -44.185 1.00 20.53 115 LEU B O 1
ATOM 3207 N N . LEU B 1 116 ? 37.811 -24.428 -45.581 1.00 18.36 116 LEU B N 1
ATOM 3208 C CA . LEU B 1 116 ? 39.145 -24.040 -46.025 1.00 17.29 116 LEU B CA 1
ATOM 3209 C C . LEU B 1 116 ? 39.723 -22.769 -45.421 1.00 18.81 116 LEU B C 1
ATOM 3210 O O . LEU B 1 116 ? 39.004 -21.894 -44.947 1.00 17.70 116 LEU B O 1
ATOM 3215 N N . ALA B 1 117 ? 41.048 -22.688 -45.467 1.00 18.99 117 ALA B N 1
ATOM 3216 C CA . ALA B 1 117 ? 41.795 -21.537 -44.991 1.00 17.60 117 ALA B CA 1
ATOM 3217 C C . ALA B 1 117 ? 42.985 -21.428 -45.938 1.00 18.01 117 ALA B C 1
ATOM 3218 O O . ALA B 1 117 ? 43.435 -22.439 -46.486 1.00 15.99 117 ALA B O 1
ATOM 3220 N N . SER B 1 118 ? 43.486 -20.217 -46.148 1.00 15.64 118 SER B N 1
ATOM 3221 C CA . SER B 1 118 ? 44.637 -20.040 -47.025 1.00 16.51 118 SER B CA 1
ATOM 3222 C C . SER B 1 118 ? 45.797 -20.832 -46.437 1.00 16.44 118 SER B C 1
ATOM 3223 O O . SER B 1 118 ? 45.960 -20.894 -45.216 1.00 16.94 118 SER B O 1
ATOM 3226 N N . LYS B 1 119 ? 46.600 -21.442 -47.300 1.00 17.15 119 LYS B N 1
ATOM 3227 C CA . LYS B 1 119 ? 47.743 -22.214 -46.833 1.00 17.53 119 LYS B CA 1
ATOM 3228 C C . LYS B 1 119 ? 48.796 -21.271 -46.284 1.00 18.44 119 LYS B C 1
ATOM 3229 O O . LYS B 1 119 ? 49.058 -20.218 -46.868 1.00 17.02 119 LYS B O 1
ATOM 3235 N N . PRO B 1 120 ? 49.398 -21.622 -45.137 1.00 17.91 120 PRO B N 1
ATOM 3236 C CA . PRO B 1 120 ? 50.432 -20.763 -44.556 1.00 18.84 120 PRO B CA 1
ATOM 3237 C C . PRO B 1 120 ? 51.554 -20.611 -45.577 1.00 19.69 120 PRO B C 1
ATOM 3238 O O . PRO B 1 120 ? 52.082 -21.603 -46.070 1.00 21.35 120 PRO B O 1
ATOM 3242 N N . ALA B 1 121 ? 51.906 -19.370 -45.894 1.00 20.08 121 ALA B N 1
ATOM 3243 C CA . ALA B 1 121 ? 52.949 -19.088 -46.871 1.00 19.06 121 ALA B CA 1
ATOM 3244 C C . ALA B 1 121 ? 54.258 -19.835 -46.622 1.00 19.74 121 ALA B C 1
ATOM 3245 O O . ALA B 1 121 ? 54.955 -20.212 -47.569 1.00 19.19 121 ALA B O 1
ATOM 3247 N N . ALA B 1 122 ? 54.588 -20.051 -45.354 1.00 18.38 122 ALA B N 1
ATOM 3248 C CA . ALA B 1 122 ? 55.829 -20.731 -44.984 1.00 20.71 122 ALA B CA 1
ATOM 3249 C C . ALA B 1 122 ? 55.844 -22.244 -45.210 1.00 19.75 122 ALA B C 1
ATOM 3250 O O . ALA B 1 122 ? 56.899 -22.866 -45.134 1.00 20.81 122 ALA B O 1
ATOM 3252 N N . LEU B 1 123 ? 54.691 -22.836 -45.502 1.00 20.89 123 LEU B N 1
ATOM 3253 C CA . LEU B 1 123 ? 54.627 -24.285 -45.691 1.00 19.13 123 LEU B CA 1
ATOM 3254 C C . LEU B 1 123 ? 54.485 -24.770 -47.128 1.00 18.87 123 LEU B C 1
ATOM 3255 O O . LEU B 1 123 ? 53.855 -24.117 -47.962 1.00 18.02 123 LEU B O 1
ATOM 3260 N N . THR B 1 124 ? 55.072 -25.931 -47.405 1.00 16.78 124 THR B N 1
ATOM 3261 C CA . THR B 1 124 ? 54.959 -26.540 -48.722 1.00 16.88 124 THR B CA 1
ATOM 3262 C C . THR B 1 124 ? 53.576 -27.189 -48.714 1.00 15.80 124 THR B C 1
ATOM 3263 O O . THR B 1 124 ? 52.926 -27.245 -47.671 1.00 15.63 124 THR B O 1
ATOM 3275 N N . ARG B 1 126 ? 52.927 -30.345 -49.104 1.00 14.67 126 ARG B N 1
ATOM 3276 C CA . ARG B 1 126 ? 53.055 -31.552 -48.286 1.00 14.81 126 ARG B CA 1
ATOM 3277 C C . ARG B 1 126 ? 52.904 -31.208 -46.799 1.00 14.41 126 ARG B C 1
ATOM 3278 O O . ARG B 1 126 ? 52.118 -31.834 -46.083 1.00 10.89 126 ARG B O 1
ATOM 3286 N N . GLN B 1 127 ? 53.646 -30.199 -46.349 1.00 12.68 127 GLN B N 1
ATOM 3287 C CA . GLN B 1 127 ? 53.601 -29.769 -44.957 1.00 13.74 127 GLN B CA 1
ATOM 3288 C C . GLN B 1 127 ? 52.210 -29.361 -44.496 1.00 13.90 127 GLN B C 1
ATOM 3289 O O . GLN B 1 127 ? 51.761 -29.764 -43.422 1.00 13.26 127 GLN B O 1
ATOM 3295 N N . ALA B 1 128 ? 51.538 -28.549 -45.304 1.00 12.90 128 ALA B N 1
ATOM 3296 C CA . ALA B 1 128 ? 50.204 -28.075 -44.968 1.00 11.49 128 ALA B CA 1
ATOM 3297 C C . ALA B 1 128 ? 49.151 -29.177 -44.998 1.00 11.45 128 ALA B C 1
ATOM 3298 O O . ALA B 1 128 ? 48.198 -29.145 -44.223 1.00 12.50 128 ALA B O 1
ATOM 3300 N N . SER B 1 129 ? 49.327 -30.158 -45.878 1.00 11.62 129 SER B N 1
ATOM 3301 C CA . SER B 1 129 ? 48.347 -31.235 -46.000 1.00 13.18 129 SER B CA 1
ATOM 3302 C C . SER B 1 129 ? 48.211 -32.146 -44.782 1.00 12.03 129 SER B C 1
ATOM 3303 O O . SER B 1 129 ? 47.170 -32.777 -44.596 1.00 13.45 129 SER B O 1
ATOM 3306 N N . VAL B 1 130 ? 49.242 -32.223 -43.949 1.00 13.33 130 VAL B N 1
ATOM 3307 C CA . VAL B 1 130 ? 49.165 -33.114 -42.793 1.00 13.13 130 VAL B CA 1
ATOM 3308 C C . VAL B 1 130 ? 48.712 -32.508 -41.476 1.00 13.42 130 VAL B C 1
ATOM 3309 O O . VAL B 1 130 ? 48.660 -33.211 -40.468 1.00 12.64 130 VAL B O 1
ATOM 3313 N N . LEU B 1 131 ? 48.366 -31.226 -41.452 1.00 15.66 131 LEU B N 1
ATOM 3314 C CA . LEU B 1 131 ? 47.939 -30.662 -40.178 1.00 18.40 131 LEU B CA 1
ATOM 3315 C C . LEU B 1 131 ? 46.460 -30.433 -39.894 1.00 14.72 131 LEU B C 1
ATOM 3316 O O . LEU B 1 131 ? 46.081 -30.364 -38.733 1.00 14.87 131 LEU B O 1
ATOM 3321 N N . PRO B 1 132 ? 45.601 -30.339 -40.927 1.00 13.63 132 PRO B N 1
ATOM 3322 C CA . PRO B 1 132 ? 44.183 -30.107 -40.623 1.00 12.81 132 PRO B CA 1
ATOM 3323 C C . PRO B 1 132 ? 43.522 -30.956 -39.532 1.00 12.64 132 PRO B C 1
ATOM 3324 O O . PRO B 1 132 ? 43.161 -30.435 -38.477 1.00 11.55 132 PRO B O 1
ATOM 3328 N N . LEU B 1 133 ? 43.357 -32.252 -39.772 1.00 12.07 133 LEU B N 1
ATOM 3329 C CA . LEU B 1 133 ? 42.702 -33.110 -38.783 1.00 11.83 133 LEU B CA 1
ATOM 3330 C C . LEU B 1 133 ? 43.356 -33.132 -37.409 1.00 11.31 133 LEU B C 1
ATOM 3331 O O . LEU B 1 133 ? 42.675 -32.989 -36.390 1.00 11.63 133 LEU B O 1
ATOM 3336 N N . VAL B 1 134 ? 44.668 -33.323 -37.369 1.00 11.36 134 VAL B N 1
ATOM 3337 C CA . VAL B 1 134 ? 45.343 -33.386 -36.084 1.00 12.05 134 VAL B CA 1
ATOM 3338 C C . VAL B 1 134 ? 45.369 -32.047 -35.357 1.00 11.78 134 VAL B C 1
ATOM 3339 O O . VAL B 1 134 ? 45.270 -32.020 -34.139 1.00 12.02 134 VAL B O 1
ATOM 3343 N N . PHE B 1 135 ? 45.488 -30.940 -36.089 1.00 12.16 135 PHE B N 1
ATOM 3344 C CA . PHE B 1 135 ? 45.490 -29.633 -35.436 1.00 12.53 135 PHE B CA 1
ATOM 3345 C C . PHE B 1 135 ? 44.113 -29.369 -34.834 1.00 13.90 135 PHE B C 1
ATOM 3346 O O . PHE B 1 135 ? 43.990 -28.940 -33.687 1.00 11.33 135 PHE B O 1
ATOM 3354 N N . ILE B 1 136 ? 43.076 -29.615 -35.627 1.00 13.65 136 ILE B N 1
ATOM 3355 C CA . ILE B 1 136 ? 41.712 -29.408 -35.163 1.00 13.84 136 ILE B CA 1
ATOM 3356 C C . ILE B 1 136 ? 41.423 -30.326 -33.980 1.00 13.94 136 ILE B C 1
ATOM 3357 O O . ILE B 1 136 ? 40.762 -29.921 -33.024 1.00 14.95 136 ILE B O 1
ATOM 3362 N N . THR B 1 137 ? 41.922 -31.559 -34.039 1.00 12.77 137 THR B N 1
ATOM 3363 C CA . THR B 1 137 ? 41.703 -32.508 -32.954 1.00 13.75 137 THR B CA 1
ATOM 3364 C C . THR B 1 137 ? 42.374 -32.021 -31.673 1.00 14.64 137 THR B C 1
ATOM 3365 O O . THR B 1 137 ? 41.808 -32.124 -30.582 1.00 15.01 137 THR B O 1
ATOM 3369 N N . ALA B 1 138 ? 43.589 -31.498 -31.807 1.00 14.61 138 ALA B N 1
ATOM 3370 C CA . ALA B 1 138 ? 44.331 -31.002 -30.654 1.00 13.02 138 ALA B CA 1
ATOM 3371 C C . ALA B 1 138 ? 43.670 -29.752 -30.085 1.00 14.23 138 ALA B C 1
ATOM 3372 O O . ALA B 1 138 ? 43.557 -29.587 -28.864 1.00 12.69 138 ALA B O 1
ATOM 3374 N N . TRP B 1 139 ? 43.230 -28.876 -30.980 1.00 13.50 139 TRP B N 1
ATOM 3375 C CA . TRP B 1 139 ? 42.592 -27.632 -30.582 1.00 13.89 139 TRP B CA 1
ATOM 3376 C C . TRP B 1 139 ? 41.277 -27.882 -29.851 1.00 15.07 139 TRP B C 1
ATOM 3377 O O . TRP B 1 139 ? 41.033 -27.313 -28.785 1.00 15.12 139 TRP B O 1
ATOM 3388 N N . GLU B 1 140 ? 40.431 -28.739 -30.413 1.00 15.22 140 GLU B N 1
ATOM 3389 C CA . GLU B 1 140 ? 39.150 -29.023 -29.778 1.00 14.92 140 GLU B CA 1
ATOM 3390 C C . GLU B 1 140 ? 39.326 -29.484 -28.338 1.00 13.94 140 GLU B C 1
ATOM 3391 O O . GLU B 1 140 ? 38.544 -29.116 -27.465 1.00 14.57 140 GLU B O 1
ATOM 3397 N N . GLY B 1 141 ? 40.357 -30.287 -28.095 1.00 13.10 141 GLY B N 1
ATOM 3398 C CA . GLY B 1 141 ? 40.601 -30.789 -26.755 1.00 13.61 141 GLY B CA 1
ATOM 3399 C C . GLY B 1 141 ? 41.258 -29.778 -25.837 1.00 14.46 141 GLY B C 1
ATOM 3400 O O . GLY B 1 141 ? 40.786 -29.544 -24.726 1.00 14.09 141 GLY B O 1
ATOM 3401 N N . LEU B 1 142 ? 42.343 -29.168 -26.307 1.00 14.48 142 LEU B N 1
ATOM 3402 C CA . LEU B 1 142 ? 43.080 -28.191 -25.511 1.00 16.18 142 LEU B CA 1
ATOM 3403 C C . LEU B 1 142 ? 42.323 -26.892 -25.267 1.00 16.40 142 LEU B C 1
ATOM 3404 O O . LEU B 1 142 ? 42.315 -26.376 -24.147 1.00 18.11 142 LEU B O 1
ATOM 3409 N N . VAL B 1 143 ? 41.689 -26.369 -26.312 1.00 15.65 143 VAL B N 1
ATOM 3410 C CA . VAL B 1 143 ? 40.973 -25.107 -26.209 1.00 15.24 143 VAL B CA 1
ATOM 3411 C C . VAL B 1 143 ? 39.466 -25.213 -25.998 1.00 17.06 143 VAL B C 1
ATOM 3412 O O . VAL B 1 143 ? 38.960 -24.782 -24.964 1.00 15.77 143 VAL B O 1
ATOM 3416 N N . ASP B 1 144 ? 38.744 -25.781 -26.963 1.00 17.94 144 ASP B N 1
ATOM 3417 C CA . ASP B 1 144 ? 37.295 -25.889 -26.826 1.00 19.88 144 ASP B CA 1
ATOM 3418 C C . ASP B 1 144 ? 36.835 -26.576 -25.543 1.00 20.09 144 ASP B C 1
ATOM 3419 O O . ASP B 1 144 ? 35.966 -26.063 -24.838 1.00 20.52 144 ASP B O 1
ATOM 3424 N N . ARG B 1 145 ? 37.416 -27.729 -25.230 1.00 18.40 145 ARG B N 1
ATOM 3425 C CA . ARG B 1 145 ? 37.014 -28.464 -24.036 1.00 19.04 145 ARG B CA 1
ATOM 3426 C C . ARG B 1 145 ? 37.740 -28.084 -22.748 1.00 19.81 145 ARG B C 1
ATOM 3427 O O . ARG B 1 145 ? 37.106 -27.694 -21.767 1.00 20.61 145 ARG B O 1
ATOM 3435 N N . ALA B 1 146 ? 39.063 -28.193 -22.745 1.00 18.21 146 ALA B N 1
ATOM 3436 C CA . ALA B 1 146 ? 39.841 -27.889 -21.551 1.00 19.22 146 ALA B CA 1
ATOM 3437 C C . ALA B 1 146 ? 40.155 -26.411 -21.353 1.00 18.73 146 ALA B C 1
ATOM 3438 O O . ALA B 1 146 ? 40.514 -25.998 -20.250 1.00 18.25 146 ALA B O 1
ATOM 3440 N N . GLN B 1 147 ? 40.029 -25.620 -22.415 1.00 20.87 147 GLN B N 1
ATOM 3441 C CA . GLN B 1 147 ? 40.313 -24.189 -22.333 1.00 22.29 147 GLN B CA 1
ATOM 3442 C C . GLN B 1 147 ? 41.613 -23.986 -21.559 1.00 22.63 147 GLN B C 1
ATOM 3443 O O . GLN B 1 147 ? 41.628 -23.360 -20.497 1.00 21.83 147 GLN B O 1
ATOM 3449 N N . VAL B 1 148 ? 42.698 -24.535 -22.100 1.00 21.13 148 VAL B N 1
ATOM 3450 C CA . VAL B 1 148 ? 44.011 -24.442 -21.478 1.00 20.66 148 VAL B CA 1
ATOM 3451 C C . VAL B 1 148 ? 44.378 -22.991 -21.167 1.00 22.90 148 VAL B C 1
ATOM 3452 O O . VAL B 1 148 ? 44.203 -22.104 -22.002 1.00 22.49 148 VAL B O 1
ATOM 3456 N N . GLN B 1 149 ? 44.879 -22.766 -19.956 1.00 23.48 149 GLN B N 1
ATOM 3457 C CA . GLN B 1 149 ? 45.271 -21.437 -19.502 1.00 25.70 149 GLN B CA 1
ATOM 3458 C C . GLN B 1 149 ? 46.782 -21.272 -19.384 1.00 25.80 149 GLN B C 1
ATOM 3459 O O . GLN B 1 149 ? 47.529 -22.243 -19.220 1.00 23.04 149 GLN B O 1
ATOM 3465 N N . ASP B 1 150 ? 47.217 -20.021 -19.460 1.00 25.68 150 ASP B N 1
ATOM 3466 C CA . ASP B 1 150 ? 48.623 -19.680 -19.337 1.00 26.65 150 ASP B CA 1
ATOM 3467 C C . ASP B 1 150 ? 49.077 -20.139 -17.952 1.00 23.94 150 ASP B C 1
ATOM 3468 O O . ASP B 1 150 ? 48.396 -19.884 -16.961 1.00 23.90 150 ASP B O 1
ATOM 3473 N N . GLY B 1 151 ? 50.205 -20.839 -17.886 1.00 21.73 151 GLY B N 1
ATOM 3474 C CA . GLY B 1 151 ? 50.709 -21.292 -16.601 1.00 18.85 151 GLY B CA 1
ATOM 3475 C C . GLY B 1 151 ? 50.312 -22.692 -16.170 1.00 19.19 151 GLY B C 1
ATOM 3476 O O . GLY B 1 151 ? 50.929 -23.257 -15.262 1.00 17.38 151 GLY B O 1
ATOM 3477 N N . GLN B 1 152 ? 49.288 -23.266 -16.795 1.00 15.97 152 GLN B N 1
ATOM 3478 C CA . GLN B 1 152 ? 48.876 -24.612 -16.419 1.00 17.89 152 GLN B CA 1
ATOM 3479 C C . GLN B 1 152 ? 49.907 -25.632 -16.876 1.00 16.95 152 GLN B C 1
ATOM 3480 O O . GLN B 1 152 ? 50.594 -25.431 -17.877 1.00 17.86 152 GLN B O 1
ATOM 3486 N N . THR B 1 153 ? 50.021 -26.722 -16.130 1.00 17.20 153 THR B N 1
ATOM 3487 C CA . THR B 1 153 ? 50.947 -27.780 -16.492 1.00 16.06 153 THR B CA 1
ATOM 3488 C C . THR B 1 153 ? 50.143 -28.703 -17.389 1.00 16.40 153 THR B C 1
ATOM 3489 O O . THR B 1 153 ? 49.019 -29.089 -17.049 1.00 14.79 153 THR B O 1
ATOM 3493 N N . VAL B 1 154 ? 50.716 -29.035 -18.539 1.00 15.82 154 VAL B N 1
ATOM 3494 C CA . VAL B 1 154 ? 50.048 -29.890 -19.505 1.00 14.11 154 VAL B CA 1
ATOM 3495 C C . VAL B 1 154 ? 50.877 -31.107 -19.882 1.00 15.54 154 VAL B C 1
ATOM 3496 O O . VAL B 1 154 ? 52.055 -30.991 -20.220 1.00 18.25 154 VAL B O 1
ATOM 3500 N N . LEU B 1 155 ? 50.253 -32.277 -19.816 1.00 14.48 155 LEU B N 1
ATOM 3501 C CA . LEU B 1 155 ? 50.915 -33.518 -20.187 1.00 13.90 155 LEU B CA 1
ATOM 3502 C C . LEU B 1 155 ? 50.255 -34.062 -21.446 1.00 12.99 155 LEU B C 1
ATOM 3503 O O . LEU B 1 155 ? 49.055 -34.330 -21.462 1.00 13.25 155 LEU B O 1
ATOM 3508 N N . ILE B 1 156 ? 51.042 -34.198 -22.505 1.00 12.15 156 ILE B N 1
ATOM 3509 C CA . ILE B 1 156 ? 50.548 -34.740 -23.762 1.00 13.10 156 ILE B CA 1
ATOM 3510 C C . ILE B 1 156 ? 51.052 -36.183 -23.829 1.00 12.72 156 ILE B C 1
ATOM 3511 O O . ILE B 1 156 ? 52.260 -36.412 -23.834 1.00 13.34 156 ILE B O 1
ATOM 3516 N N . GLN B 1 157 ? 50.135 -37.149 -23.851 1.00 13.70 157 GLN B N 1
ATOM 3517 C CA . GLN B 1 157 ? 50.511 -38.559 -23.944 1.00 14.95 157 GLN B CA 1
ATOM 3518 C C . GLN B 1 157 ? 50.738 -38.858 -25.429 1.00 14.59 157 GLN B C 1
ATOM 3519 O O . GLN B 1 157 ? 49.818 -38.729 -26.231 1.00 15.30 157 GLN B O 1
ATOM 3525 N N . GLY B 1 158 ? 51.958 -39.253 -25.791 1.00 15.04 158 GLY B N 1
ATOM 3526 C CA . GLY B 1 158 ? 52.267 -39.545 -27.186 1.00 14.32 158 GLY B CA 1
ATOM 3527 C C . GLY B 1 158 ? 52.650 -38.286 -27.950 1.00 12.61 158 GLY B C 1
ATOM 3528 O O . GLY B 1 158 ? 52.141 -38.023 -29.043 1.00 14.63 158 GLY B O 1
ATOM 3529 N N . GLY B 1 159 ? 53.567 -37.515 -27.374 1.00 13.27 159 GLY B N 1
ATOM 3530 C CA . GLY B 1 159 ? 54.005 -36.266 -27.970 1.00 9.75 159 GLY B CA 1
ATOM 3531 C C . GLY B 1 159 ? 54.600 -36.335 -29.362 1.00 11.99 159 GLY B C 1
ATOM 3532 O O . GLY B 1 159 ? 54.648 -35.322 -30.066 1.00 12.42 159 GLY B O 1
ATOM 3533 N N . GLY B 1 160 ? 55.064 -37.513 -29.765 1.00 10.79 160 GLY B N 1
ATOM 3534 C CA . GLY B 1 160 ? 55.650 -37.650 -31.086 1.00 12.98 160 GLY B CA 1
ATOM 3535 C C . GLY B 1 160 ? 54.632 -37.959 -32.171 1.00 14.73 160 GLY B C 1
ATOM 3536 O O . GLY B 1 160 ? 54.938 -37.845 -33.360 1.00 14.69 160 GLY B O 1
ATOM 3537 N N . GLY B 1 161 ? 53.423 -38.339 -31.761 1.00 15.33 161 GLY B N 1
ATOM 3538 C CA . GLY B 1 161 ? 52.373 -38.687 -32.707 1.00 16.18 161 GLY B CA 1
ATOM 3539 C C . GLY B 1 161 ? 51.685 -37.557 -33.460 1.00 15.40 161 GLY B C 1
ATOM 3540 O O . GLY B 1 161 ? 52.009 -36.379 -33.281 1.00 13.70 161 GLY B O 1
ATOM 3541 N N . GLY B 1 162 ? 50.716 -37.933 -34.297 1.00 13.53 162 GLY B N 1
ATOM 3542 C CA . GLY B 1 162 ? 49.979 -36.967 -35.098 1.00 11.73 162 GLY B CA 1
ATOM 3543 C C . GLY B 1 162 ? 49.336 -35.848 -34.298 1.00 13.12 162 GLY B C 1
ATOM 3544 O O . GLY B 1 162 ? 49.647 -34.672 -34.495 1.00 12.09 162 GLY B O 1
ATOM 3545 N N . VAL B 1 163 ? 48.432 -36.207 -33.394 1.00 11.35 163 VAL B N 1
ATOM 3546 C CA . VAL B 1 163 ? 47.761 -35.216 -32.563 1.00 12.35 163 VAL B CA 1
ATOM 3547 C C . VAL B 1 163 ? 48.703 -34.670 -31.486 1.00 14.02 163 VAL B C 1
ATOM 3548 O O . VAL B 1 163 ? 48.645 -33.493 -31.125 1.00 13.26 163 VAL B O 1
ATOM 3552 N N . GLY B 1 164 ? 49.577 -35.535 -30.987 1.00 12.36 164 GLY B N 1
ATOM 3553 C CA . GLY B 1 164 ? 50.507 -35.144 -29.945 1.00 13.24 164 GLY B CA 1
ATOM 3554 C C . GLY B 1 164 ? 51.485 -34.022 -30.253 1.00 13.30 164 GLY B C 1
ATOM 3555 O O . GLY B 1 164 ? 51.607 -33.085 -29.461 1.00 14.30 164 GLY B O 1
ATOM 3556 N N . HIS B 1 165 ? 52.183 -34.095 -31.384 1.00 13.96 165 HIS B N 1
ATOM 3557 C CA . HIS B 1 165 ? 53.154 -33.049 -31.693 1.00 13.32 165 HIS B CA 1
ATOM 3558 C C . HIS B 1 165 ? 52.515 -31.692 -31.916 1.00 14.58 165 HIS B C 1
ATOM 3559 O O . HIS B 1 165 ? 53.150 -30.669 -31.678 1.00 14.00 165 HIS B O 1
ATOM 3566 N N . VAL B 1 166 ? 51.262 -31.668 -32.364 1.00 13.27 166 VAL B N 1
ATOM 3567 C CA . VAL B 1 166 ? 50.596 -30.389 -32.573 1.00 14.79 166 VAL B CA 1
ATOM 3568 C C . VAL B 1 166 ? 49.975 -29.904 -31.261 1.00 13.80 166 VAL B C 1
ATOM 3569 O O . VAL B 1 166 ? 49.910 -28.700 -31.002 1.00 13.92 166 VAL B O 1
ATOM 3573 N N . ALA B 1 167 ? 49.540 -30.840 -30.425 1.00 12.12 167 ALA B N 1
ATOM 3574 C CA . ALA B 1 167 ? 48.956 -30.484 -29.130 1.00 12.25 167 ALA B CA 1
ATOM 3575 C C . ALA B 1 167 ? 50.045 -29.834 -28.271 1.00 11.44 167 ALA B C 1
ATOM 3576 O O . ALA B 1 167 ? 49.792 -28.889 -27.528 1.00 12.81 167 ALA B O 1
ATOM 3578 N N . ILE B 1 168 ? 51.263 -30.347 -28.385 1.00 12.82 168 ILE B N 1
ATOM 3579 C CA . ILE B 1 168 ? 52.397 -29.806 -27.641 1.00 13.93 168 ILE B CA 1
ATOM 3580 C C . ILE B 1 168 ? 52.663 -28.360 -28.052 1.00 14.67 168 ILE B C 1
ATOM 3581 O O . ILE B 1 168 ? 52.844 -27.484 -27.210 1.00 13.12 168 ILE B O 1
ATOM 3586 N N . GLN B 1 169 ? 52.681 -28.120 -29.359 1.00 16.28 169 GLN B N 1
ATOM 3587 C CA . GLN B 1 169 ? 52.952 -26.791 -29.888 1.00 16.56 169 GLN B CA 1
ATOM 3588 C C . GLN B 1 169 ? 51.842 -25.781 -29.610 1.00 17.12 169 GLN B C 1
ATOM 3589 O O . GLN B 1 169 ? 52.114 -24.598 -29.378 1.00 16.06 169 GLN B O 1
ATOM 3595 N N . ILE B 1 170 ? 50.593 -26.236 -29.629 1.00 16.17 170 ILE B N 1
ATOM 3596 C CA . ILE B 1 170 ? 49.480 -25.343 -29.338 1.00 15.81 170 ILE B CA 1
ATOM 3597 C C . ILE B 1 170 ? 49.544 -24.960 -27.863 1.00 15.41 170 ILE B C 1
ATOM 3598 O O . ILE B 1 170 ? 49.398 -23.793 -27.509 1.00 16.34 170 ILE B O 1
ATOM 3603 N N . ALA B 1 171 ? 49.770 -25.950 -27.008 1.00 15.21 171 ALA B N 1
ATOM 3604 C CA . ALA B 1 171 ? 49.840 -25.715 -25.566 1.00 15.30 171 ALA B CA 1
ATOM 3605 C C . ALA B 1 171 ? 50.971 -24.748 -25.219 1.00 15.02 171 ALA B C 1
ATOM 3606 O O . ALA B 1 171 ? 50.801 -23.843 -24.399 1.00 15.29 171 ALA B O 1
ATOM 3608 N N . LEU B 1 172 ? 52.129 -24.945 -25.839 1.00 15.66 172 LEU B N 1
ATOM 3609 C CA . LEU B 1 172 ? 53.266 -24.070 -25.589 1.00 17.33 172 LEU B CA 1
ATOM 3610 C C . LEU B 1 172 ? 52.940 -22.639 -25.999 1.00 17.16 172 LEU B C 1
ATOM 3611 O O . LEU B 1 172 ? 53.193 -21.694 -25.246 1.00 18.61 172 LEU B O 1
ATOM 3616 N N . ALA B 1 173 ? 52.367 -22.486 -27.188 1.00 17.60 173 ALA B N 1
ATOM 3617 C CA . ALA B 1 173 ? 52.003 -21.174 -27.718 1.00 17.49 173 ALA B CA 1
ATOM 3618 C C . ALA B 1 173 ? 50.983 -20.448 -26.849 1.00 18.89 173 ALA B C 1
ATOM 3619 O O . ALA B 1 173 ? 50.932 -19.215 -26.832 1.00 19.29 173 ALA B O 1
ATOM 3621 N N . ARG B 1 174 ? 50.166 -21.204 -26.126 1.00 18.45 174 ARG B N 1
ATOM 3622 C CA . ARG B 1 174 ? 49.161 -20.586 -25.277 1.00 19.87 174 ARG B CA 1
ATOM 3623 C C . ARG B 1 174 ? 49.662 -20.353 -23.852 1.00 18.99 174 ARG B C 1
ATOM 3624 O O . ARG B 1 174 ? 48.882 -20.054 -22.948 1.00 19.15 174 ARG B O 1
ATOM 3632 N N . GLY B 1 175 ? 50.976 -20.491 -23.673 1.00 18.78 175 GLY B N 1
ATOM 3633 C CA . GLY B 1 175 ? 51.607 -20.244 -22.385 1.00 19.81 175 GLY B CA 1
ATOM 3634 C C . GLY B 1 175 ? 51.673 -21.334 -21.328 1.00 19.60 175 GLY B C 1
ATOM 3635 O O . GLY B 1 175 ? 52.012 -21.054 -20.180 1.00 19.68 175 GLY B O 1
ATOM 3636 N N . ALA B 1 176 ? 51.370 -22.572 -21.690 1.00 19.95 176 ALA B N 1
ATOM 3637 C CA . ALA B 1 176 ? 51.405 -23.656 -20.709 1.00 19.20 176 ALA B CA 1
ATOM 3638 C C . ALA B 1 176 ? 52.802 -24.247 -20.527 1.00 18.20 176 ALA B C 1
ATOM 3639 O O . ALA B 1 176 ? 53.673 -24.077 -21.379 1.00 18.21 176 ALA B O 1
ATOM 3641 N N . ARG B 1 177 ? 53.017 -24.909 -19.390 1.00 19.47 177 ARG B N 1
ATOM 3642 C CA . ARG B 1 177 ? 54.283 -25.586 -19.112 1.00 19.60 177 ARG B CA 1
ATOM 3643 C C . ARG B 1 177 ? 53.976 -26.990 -19.610 1.00 18.34 177 ARG B C 1
ATOM 3644 O O . ARG B 1 177 ? 53.181 -27.707 -19.003 1.00 15.33 177 ARG B O 1
ATOM 3652 N N . VAL B 1 178 ? 54.608 -27.380 -20.709 1.00 16.49 178 VAL B N 1
ATOM 3653 C CA . VAL B 1 178 ? 54.315 -28.665 -21.321 1.00 15.97 178 VAL B CA 1
ATOM 3654 C C . VAL B 1 178 ? 55.279 -29.821 -21.116 1.00 15.97 178 VAL B C 1
ATOM 3655 O O . VAL B 1 178 ? 56.501 -29.661 -21.143 1.00 15.48 178 VAL B O 1
ATOM 3659 N N . PHE B 1 179 ? 54.690 -30.995 -20.915 1.00 15.53 179 PHE B N 1
ATOM 3660 C CA . PHE B 1 179 ? 55.420 -32.243 -20.721 1.00 15.16 179 PHE B CA 1
ATOM 3661 C C . PHE B 1 179 ? 54.800 -33.240 -21.701 1.00 14.48 179 PHE B C 1
ATOM 3662 O O . PHE B 1 179 ? 53.619 -33.136 -22.030 1.00 14.50 179 PHE B O 1
ATOM 3670 N N . ALA B 1 180 ? 55.580 -34.204 -22.169 1.00 14.16 180 ALA B N 1
ATOM 3671 C CA . ALA B 1 180 ? 55.039 -35.181 -23.100 1.00 13.71 180 ALA B CA 1
ATOM 3672 C C . ALA B 1 180 ? 55.726 -36.536 -23.012 1.00 14.41 180 ALA B C 1
ATOM 3673 O O . ALA B 1 180 ? 56.957 -36.623 -23.033 1.00 14.07 180 ALA B O 1
ATOM 3675 N N . THR B 1 181 ? 54.924 -37.594 -22.898 1.00 14.67 181 THR B N 1
ATOM 3676 C CA . THR B 1 181 ? 55.466 -38.943 -22.849 1.00 14.94 181 THR B CA 1
ATOM 3677 C C . THR B 1 181 ? 55.687 -39.365 -24.295 1.00 18.09 181 THR B C 1
ATOM 3678 O O . THR B 1 181 ? 54.837 -39.129 -25.157 1.00 18.76 181 THR B O 1
ATOM 3682 N N . ALA B 1 182 ? 56.835 -39.973 -24.563 1.00 18.53 182 ALA B N 1
ATOM 3683 C CA . ALA B 1 182 ? 57.156 -40.408 -25.915 1.00 20.74 182 ALA B CA 1
ATOM 3684 C C . ALA B 1 182 ? 58.130 -41.575 -25.861 1.00 20.27 182 ALA B C 1
ATOM 3685 O O . ALA B 1 182 ? 58.746 -41.831 -24.831 1.00 18.50 182 ALA B O 1
ATOM 3687 N N . ARG B 1 183 ? 58.263 -42.287 -26.971 1.00 24.65 183 ARG B N 1
ATOM 3688 C CA . ARG B 1 183 ? 59.176 -43.418 -27.017 1.00 27.66 183 ARG B CA 1
ATOM 3689 C C . ARG B 1 183 ? 60.555 -42.963 -27.457 1.00 27.41 183 ARG B C 1
ATOM 3690 O O . ARG B 1 183 ? 60.690 -41.979 -28.183 1.00 28.70 183 ARG B O 1
ATOM 3698 N N . GLY B 1 184 ? 61.566 -43.691 -26.995 1.00 27.37 184 GLY B N 1
ATOM 3699 C CA . GLY B 1 184 ? 62.952 -43.391 -27.301 1.00 27.43 184 GLY B CA 1
ATOM 3700 C C . GLY B 1 184 ? 63.231 -42.472 -28.471 1.00 26.18 184 GLY B C 1
ATOM 3701 O O . GLY B 1 184 ? 63.703 -41.353 -28.288 1.00 23.92 184 GLY B O 1
ATOM 3702 N N . SER B 1 185 ? 62.931 -42.946 -29.674 1.00 26.33 185 SER B N 1
ATOM 3703 C CA . SER B 1 185 ? 63.172 -42.187 -30.892 1.00 25.74 185 SER B CA 1
ATOM 3704 C C . SER B 1 185 ? 62.500 -40.812 -30.992 1.00 25.12 185 SER B C 1
ATOM 3705 O O . SER B 1 185 ? 62.898 -39.996 -31.818 1.00 26.35 185 SER B O 1
ATOM 3708 N N . ASP B 1 186 ? 61.495 -40.543 -30.162 1.00 23.32 186 ASP B N 1
ATOM 3709 C CA . ASP B 1 186 ? 60.806 -39.252 -30.229 1.00 19.73 186 ASP B CA 1
ATOM 3710 C C . ASP B 1 186 ? 61.127 -38.279 -29.094 1.00 19.13 186 ASP B C 1
ATOM 3711 O O . ASP B 1 186 ? 60.762 -37.104 -29.160 1.00 16.06 186 ASP B O 1
ATOM 3716 N N . LEU B 1 187 ? 61.820 -38.757 -28.064 1.00 17.26 187 LEU B N 1
ATOM 3717 C CA . LEU B 1 187 ? 62.151 -37.913 -26.920 1.00 18.33 187 LEU B CA 1
ATOM 3718 C C . LEU B 1 187 ? 62.900 -36.634 -27.292 1.00 17.95 187 LEU B C 1
ATOM 3719 O O . LEU B 1 187 ? 62.572 -35.554 -26.796 1.00 17.40 187 LEU B O 1
ATOM 3724 N N . GLU B 1 188 ? 63.900 -36.757 -28.165 1.00 18.21 188 GLU B N 1
ATOM 3725 C CA . GLU B 1 188 ? 64.686 -35.605 -28.605 1.00 18.08 188 GLU B CA 1
ATOM 3726 C C . GLU B 1 188 ? 63.793 -34.643 -29.386 1.00 17.27 188 GLU B C 1
ATOM 3727 O O . GLU B 1 188 ? 63.896 -33.426 -29.240 1.00 16.22 188 GLU B O 1
ATOM 3733 N N . TYR B 1 189 ? 62.912 -35.197 -30.214 1.00 16.68 189 TYR B N 1
ATOM 3734 C CA . TYR B 1 189 ? 61.997 -34.374 -30.994 1.00 15.46 189 TYR B CA 1
ATOM 3735 C C . TYR B 1 189 ? 61.145 -33.501 -30.070 1.00 16.44 189 TYR B C 1
ATOM 3736 O O . TYR B 1 189 ? 61.039 -32.288 -30.277 1.00 14.11 189 TYR B O 1
ATOM 3745 N N . VAL B 1 190 ? 60.544 -34.128 -29.057 1.00 15.82 190 VAL B N 1
ATOM 3746 C CA . VAL B 1 190 ? 59.694 -33.431 -28.089 1.00 17.11 190 VAL B CA 1
ATOM 3747 C C . VAL B 1 190 ? 60.470 -32.359 -27.329 1.00 16.45 190 VAL B C 1
ATOM 3748 O O . VAL B 1 190 ? 59.969 -31.253 -27.104 1.00 14.04 190 VAL B O 1
ATOM 3752 N N . ARG B 1 191 ? 61.690 -32.697 -26.929 1.00 16.04 191 ARG B N 1
ATOM 3753 C CA . ARG B 1 191 ? 62.545 -31.762 -26.212 1.00 17.53 191 ARG B CA 1
ATOM 3754 C C . ARG B 1 191 ? 62.775 -30.537 -27.092 1.00 17.54 191 ARG B C 1
ATOM 3755 O O . ARG B 1 191 ? 62.645 -29.399 -26.643 1.00 19.69 191 ARG B O 1
ATOM 3763 N N . ASP B 1 192 ? 63.108 -30.783 -28.355 1.00 18.28 192 ASP B N 1
ATOM 3764 C CA . ASP B 1 192 ? 63.377 -29.709 -29.300 1.00 19.20 192 ASP B CA 1
ATOM 3765 C C . ASP B 1 192 ? 62.178 -28.788 -29.524 1.00 19.30 192 ASP B C 1
ATOM 3766 O O . ASP B 1 192 ? 62.349 -27.610 -29.838 1.00 15.74 192 ASP B O 1
ATOM 3771 N N . LEU B 1 193 ? 60.967 -29.318 -29.362 1.00 17.10 193 LEU B N 1
ATOM 3772 C CA . LEU B 1 193 ? 59.766 -28.502 -29.528 1.00 16.72 193 LEU B CA 1
ATOM 3773 C C . LEU B 1 193 ? 59.632 -27.498 -28.392 1.00 16.83 193 LEU B C 1
ATOM 3774 O O . LEU B 1 193 ? 58.948 -26.487 -28.530 1.00 17.84 193 LEU B O 1
ATOM 3779 N N . GLY B 1 194 ? 60.279 -27.784 -27.267 1.00 17.16 194 GLY B N 1
ATOM 3780 C CA . GLY B 1 194 ? 60.208 -26.891 -26.122 1.00 17.23 194 GLY B CA 1
ATOM 3781 C C . GLY B 1 194 ? 59.568 -27.539 -24.905 1.00 18.69 194 GLY B C 1
ATOM 3782 O O . GLY B 1 194 ? 59.480 -26.932 -23.838 1.00 20.36 194 GLY B O 1
ATOM 3783 N N . ALA B 1 195 ? 59.118 -28.777 -25.060 1.00 17.54 195 ALA B N 1
ATOM 3784 C CA . ALA B 1 195 ? 58.480 -29.495 -23.965 1.00 18.65 195 ALA B CA 1
ATOM 3785 C C . ALA B 1 195 ? 59.467 -30.364 -23.194 1.00 18.39 195 ALA B C 1
ATOM 3786 O O . ALA B 1 195 ? 60.586 -30.606 -23.650 1.00 18.45 195 ALA B O 1
ATOM 3788 N N . THR B 1 196 ? 59.043 -30.825 -22.020 1.00 16.28 196 THR B N 1
ATOM 3789 C CA . THR B 1 196 ? 59.873 -31.694 -21.198 1.00 16.34 196 THR B CA 1
ATOM 3790 C C . THR B 1 196 ? 59.517 -33.142 -21.534 1.00 17.29 196 THR B C 1
ATOM 3791 O O . THR B 1 196 ? 58.396 -33.595 -21.280 1.00 16.19 196 THR B O 1
ATOM 3795 N N . PRO B 1 197 ? 60.473 -33.887 -22.107 1.00 15.73 197 PRO B N 1
ATOM 3796 C CA . PRO B 1 197 ? 60.255 -35.285 -22.483 1.00 16.91 197 PRO B CA 1
ATOM 3797 C C . PRO B 1 197 ? 60.219 -36.260 -21.310 1.00 15.93 197 PRO B C 1
ATOM 3798 O O . PRO B 1 197 ? 60.964 -36.118 -20.339 1.00 12.90 197 PRO B O 1
ATOM 3802 N N . ILE B 1 198 ? 59.346 -37.256 -21.430 1.00 14.71 198 ILE B N 1
ATOM 3803 C CA . ILE B 1 198 ? 59.174 -38.296 -20.423 1.00 15.15 198 ILE B CA 1
ATOM 3804 C C . ILE B 1 198 ? 59.107 -39.632 -21.160 1.00 16.42 198 ILE B C 1
ATOM 3805 O O . ILE B 1 198 ? 58.274 -39.814 -22.056 1.00 17.10 198 ILE B O 1
ATOM 3810 N N . ASP B 1 199 ? 59.978 -40.566 -20.799 1.00 15.42 199 ASP B N 1
ATOM 3811 C CA . ASP B 1 199 ? 59.963 -41.869 -21.454 1.00 17.29 199 ASP B CA 1
ATOM 3812 C C . ASP B 1 199 ? 58.607 -42.511 -21.167 1.00 17.15 199 ASP B C 1
ATOM 3813 O O . ASP B 1 199 ? 58.200 -42.624 -20.009 1.00 17.48 199 ASP B O 1
ATOM 3818 N N . ALA B 1 200 ? 57.911 -42.917 -22.226 1.00 17.18 200 ALA B N 1
ATOM 3819 C CA . ALA B 1 200 ? 56.578 -43.508 -22.110 1.00 18.40 200 ALA B CA 1
ATOM 3820 C C . ALA B 1 200 ? 56.485 -44.817 -21.338 1.00 18.83 200 ALA B C 1
ATOM 3821 O O . ALA B 1 200 ? 55.388 -45.271 -21.030 1.00 19.85 200 ALA B O 1
ATOM 3823 N N . SER B 1 201 ? 57.625 -45.422 -21.026 1.00 20.80 201 SER B N 1
ATOM 3824 C CA . SER B 1 201 ? 57.630 -46.676 -20.280 1.00 22.51 201 SER B CA 1
ATOM 3825 C C . SER B 1 201 ? 57.510 -46.414 -18.779 1.00 23.02 201 SER B C 1
ATOM 3826 O O . SER B 1 201 ? 57.275 -47.335 -17.996 1.00 24.41 201 SER B O 1
ATOM 3829 N N . ARG B 1 202 ? 57.669 -45.154 -18.384 1.00 22.94 202 ARG B N 1
ATOM 3830 C CA . ARG B 1 202 ? 57.595 -44.772 -16.977 1.00 22.37 202 ARG B CA 1
ATOM 3831 C C . ARG B 1 202 ? 56.180 -44.727 -16.409 1.00 21.90 202 ARG B C 1
ATOM 3832 O O . ARG B 1 202 ? 55.205 -44.545 -17.138 1.00 20.19 202 ARG B O 1
ATOM 3840 N N . GLU B 1 203 ? 56.083 -44.897 -15.092 1.00 21.49 203 GLU B N 1
ATOM 3841 C CA . GLU B 1 203 ? 54.798 -44.883 -14.401 1.00 21.30 203 GLU B CA 1
ATOM 3842 C C . GLU B 1 203 ? 54.382 -43.453 -14.080 1.00 20.86 203 GLU B C 1
ATOM 3843 O O . GLU B 1 203 ? 55.220 -42.624 -13.723 1.00 18.00 203 GLU B O 1
ATOM 3849 N N . PRO B 1 204 ? 53.078 -43.148 -14.201 1.00 19.94 204 PRO B N 1
ATOM 3850 C CA . PRO B 1 204 ? 52.563 -41.806 -13.920 1.00 19.87 204 PRO B CA 1
ATOM 3851 C C . PRO B 1 204 ? 52.975 -41.307 -12.539 1.00 20.90 204 PRO B C 1
ATOM 3852 O O . PRO B 1 204 ? 53.388 -40.157 -12.379 1.00 19.93 204 PRO B O 1
ATOM 3856 N N . GLU B 1 205 ? 52.849 -42.177 -11.542 1.00 21.48 205 GLU B N 1
ATOM 3857 C CA . GLU B 1 205 ? 53.213 -41.812 -10.183 1.00 24.14 205 GLU B CA 1
ATOM 3858 C C . GLU B 1 205 ? 54.661 -41.359 -10.125 1.00 22.81 205 GLU B C 1
ATOM 3859 O O . GLU B 1 205 ? 55.005 -40.481 -9.338 1.00 25.44 205 GLU B O 1
ATOM 3865 N N . ASP B 1 206 ? 55.510 -41.945 -10.966 1.00 21.63 206 ASP B N 1
ATOM 3866 C CA . ASP B 1 206 ? 56.918 -41.569 -10.974 1.00 20.72 206 ASP B CA 1
ATOM 3867 C C . ASP B 1 206 ? 57.221 -40.276 -11.733 1.00 18.68 206 ASP B C 1
ATOM 3868 O O . ASP B 1 206 ? 57.881 -39.392 -11.191 1.00 17.23 206 ASP B O 1
ATOM 3873 N N . TYR B 1 207 ? 56.762 -40.140 -12.976 1.00 17.82 207 TYR B N 1
ATOM 3874 C CA . TYR B 1 207 ? 57.066 -38.896 -13.673 1.00 16.08 207 TYR B CA 1
ATOM 3875 C C . TYR B 1 207 ? 56.295 -37.717 -13.084 1.00 15.80 207 TYR B C 1
ATOM 3876 O O . TYR B 1 207 ? 56.733 -36.572 -13.192 1.00 15.79 207 TYR B O 1
ATOM 3885 N N . ALA B 1 208 ? 55.163 -37.988 -12.439 1.00 15.74 208 ALA B N 1
ATOM 3886 C CA . ALA B 1 208 ? 54.398 -36.909 -11.813 1.00 15.45 208 ALA B CA 1
ATOM 3887 C C . ALA B 1 208 ? 55.189 -36.432 -10.591 1.00 16.19 208 ALA B C 1
ATOM 3888 O O . ALA B 1 208 ? 55.200 -35.248 -10.259 1.00 16.67 208 ALA B O 1
ATOM 3890 N N . ALA B 1 209 ? 55.855 -37.373 -9.928 1.00 16.92 209 ALA B N 1
ATOM 3891 C CA . ALA B 1 209 ? 56.656 -37.055 -8.754 1.00 17.05 209 ALA B CA 1
ATOM 3892 C C . ALA B 1 209 ? 57.838 -36.171 -9.151 1.00 18.90 209 ALA B C 1
ATOM 3893 O O . ALA B 1 209 ? 58.104 -35.140 -8.524 1.00 17.95 209 ALA B O 1
ATOM 3895 N N . GLU B 1 210 ? 58.538 -36.575 -10.206 1.00 17.53 210 GLU B N 1
ATOM 3896 C CA . GLU B 1 210 ? 59.703 -35.840 -10.675 1.00 17.90 210 GLU B CA 1
ATOM 3897 C C . GLU B 1 210 ? 59.378 -34.451 -11.222 1.00 17.88 210 GLU B C 1
ATOM 3898 O O . GLU B 1 210 ? 60.103 -33.493 -10.960 1.00 17.95 210 GLU B O 1
ATOM 3904 N N . HIS B 1 211 ? 58.279 -34.333 -11.961 1.00 16.75 211 HIS B N 1
ATOM 3905 C CA . HIS B 1 211 ? 57.941 -33.055 -12.581 1.00 16.32 211 HIS B CA 1
ATOM 3906 C C . HIS B 1 211 ? 56.846 -32.169 -11.977 1.00 16.52 211 HIS B C 1
ATOM 3907 O O . HIS B 1 211 ? 56.749 -30.995 -12.333 1.00 15.73 211 HIS B O 1
ATOM 3914 N N . THR B 1 212 ? 56.021 -32.705 -11.083 1.00 16.85 212 THR B N 1
ATOM 3915 C CA . THR B 1 212 ? 54.954 -31.898 -10.490 1.00 16.34 212 THR B CA 1
ATOM 3916 C C . THR B 1 212 ? 54.887 -32.051 -8.974 1.00 16.24 212 THR B C 1
ATOM 3917 O O . THR B 1 212 ? 53.833 -31.864 -8.369 1.00 14.00 212 THR B O 1
ATOM 3921 N N . ALA B 1 213 ? 56.020 -32.390 -8.368 1.00 16.98 213 ALA B N 1
ATOM 3922 C CA . ALA B 1 213 ? 56.083 -32.575 -6.926 1.00 16.87 213 ALA B CA 1
ATOM 3923 C C . ALA B 1 213 ? 55.011 -33.565 -6.472 1.00 18.22 213 ALA B C 1
ATOM 3924 O O . ALA B 1 213 ? 54.475 -33.456 -5.369 1.00 18.56 213 ALA B O 1
ATOM 3926 N N . GLY B 1 214 ? 54.701 -34.528 -7.337 1.00 17.74 214 GLY B N 1
ATOM 3927 C CA . GLY B 1 214 ? 53.712 -35.537 -7.010 1.00 18.61 214 GLY B CA 1
ATOM 3928 C C . GLY B 1 214 ? 52.269 -35.065 -7.016 1.00 19.56 214 GLY B C 1
ATOM 3929 O O . GLY B 1 214 ? 51.376 -35.819 -6.637 1.00 19.69 214 GLY B O 1
ATOM 3930 N N . GLN B 1 215 ? 52.042 -33.831 -7.458 1.00 20.80 215 GLN B N 1
ATOM 3931 C CA . GLN B 1 215 ? 50.701 -33.250 -7.502 1.00 22.13 215 GLN B CA 1
ATOM 3932 C C . GLN B 1 215 ? 49.866 -33.719 -8.694 1.00 20.11 215 GLN B C 1
ATOM 3933 O O . GLN B 1 215 ? 48.643 -33.832 -8.601 1.00 18.66 215 GLN B O 1
ATOM 3939 N N . GLY B 1 216 ? 50.528 -33.979 -9.816 1.00 16.89 216 GLY B N 1
ATOM 3940 C CA . GLY B 1 216 ? 49.806 -34.374 -11.013 1.00 14.97 216 GLY B CA 1
ATOM 3941 C C . GLY B 1 216 ? 49.768 -33.177 -11.950 1.00 13.61 216 GLY B C 1
ATOM 3942 O O . GLY B 1 216 ? 50.219 -32.087 -11.585 1.00 11.08 216 GLY B O 1
ATOM 3943 N N . PHE B 1 217 ? 49.231 -33.362 -13.153 1.00 12.85 217 PHE B N 1
ATOM 3944 C CA . PHE B 1 217 ? 49.171 -32.281 -14.141 1.00 14.16 217 PHE B CA 1
ATOM 3945 C C . PHE B 1 217 ? 47.795 -31.623 -14.232 1.00 12.99 217 PHE B C 1
ATOM 3946 O O . PHE B 1 217 ? 46.774 -32.294 -14.087 1.00 13.74 217 PHE B O 1
ATOM 3954 N N . ASP B 1 218 ? 47.773 -30.314 -14.489 1.00 13.65 218 ASP B N 1
ATOM 3955 C CA . ASP B 1 218 ? 46.514 -29.576 -14.608 1.00 14.19 218 ASP B CA 1
ATOM 3956 C C . ASP B 1 218 ? 45.663 -30.106 -15.753 1.00 14.47 218 ASP B C 1
ATOM 3957 O O . ASP B 1 218 ? 44.443 -30.222 -15.636 1.00 13.61 218 ASP B O 1
ATOM 3962 N N . LEU B 1 219 ? 46.324 -30.406 -16.867 1.00 14.23 219 LEU B N 1
ATOM 3963 C CA . LEU B 1 219 ? 45.649 -30.894 -18.061 1.00 13.88 219 LEU B CA 1
ATOM 3964 C C . LEU B 1 219 ? 46.430 -32.036 -18.695 1.00 12.70 219 LEU B C 1
ATOM 3965 O O . LEU B 1 219 ? 47.623 -31.901 -18.955 1.00 13.77 219 LEU B O 1
ATOM 3970 N N . VAL B 1 220 ? 45.755 -33.159 -18.924 1.00 12.80 220 VAL B N 1
ATOM 3971 C CA . VAL B 1 220 ? 46.378 -34.320 -19.555 1.00 11.57 220 VAL B CA 1
ATOM 3972 C C . VAL B 1 220 ? 45.628 -34.607 -20.854 1.00 12.71 220 VAL B C 1
ATOM 3973 O O . VAL B 1 220 ? 44.408 -34.789 -20.842 1.00 12.14 220 VAL B O 1
ATOM 3977 N N . TYR B 1 221 ? 46.350 -34.637 -21.970 1.00 12.32 221 TYR B N 1
ATOM 3978 C CA . TYR B 1 221 ? 45.725 -34.927 -23.250 1.00 12.45 221 TYR B CA 1
ATOM 3979 C C . TYR B 1 221 ? 46.138 -36.323 -23.718 1.00 12.51 221 TYR B C 1
ATOM 3980 O O . TYR B 1 221 ? 47.283 -36.545 -24.115 1.00 13.47 221 TYR B O 1
ATOM 3989 N N . ASP B 1 222 ? 45.202 -37.265 -23.656 1.00 13.66 222 ASP B N 1
ATOM 3990 C CA . ASP B 1 222 ? 45.460 -38.632 -24.102 1.00 13.90 222 ASP B CA 1
ATOM 3991 C C . ASP B 1 222 ? 45.195 -38.742 -25.598 1.00 14.23 222 ASP B C 1
ATOM 3992 O O . ASP B 1 222 ? 44.059 -38.606 -26.041 1.00 13.29 222 ASP B O 1
ATOM 3997 N N . THR B 1 223 ? 46.245 -38.988 -26.377 1.00 16.06 223 THR B N 1
ATOM 3998 C CA . THR B 1 223 ? 46.101 -39.119 -27.824 1.00 15.39 223 THR B CA 1
ATOM 3999 C C . THR B 1 223 ? 46.232 -40.577 -28.243 1.00 16.10 223 THR B C 1
ATOM 4000 O O . THR B 1 223 ? 46.200 -40.887 -29.433 1.00 16.17 223 THR B O 1
ATOM 4004 N N . LEU B 1 224 ? 46.367 -41.469 -27.263 1.00 16.04 224 LEU B N 1
ATOM 4005 C CA . LEU B 1 224 ? 46.541 -42.891 -27.537 1.00 16.15 224 LEU B CA 1
ATOM 4006 C C . LEU B 1 224 ? 45.361 -43.793 -27.160 1.00 17.31 224 LEU B C 1
ATOM 4007 O O . LEU B 1 224 ? 45.122 -44.814 -27.812 1.00 16.62 224 LEU B O 1
ATOM 4012 N N . GLY B 1 225 ? 44.639 -43.431 -26.104 1.00 17.17 225 GLY B N 1
ATOM 4013 C CA . GLY B 1 225 ? 43.492 -44.220 -25.688 1.00 16.35 225 GLY B CA 1
ATOM 4014 C C . GLY B 1 225 ? 43.846 -45.498 -24.956 1.00 18.08 225 GLY B C 1
ATOM 4015 O O . GLY B 1 225 ? 44.982 -45.679 -24.513 1.00 17.86 225 GLY B O 1
ATOM 4016 N N . GLY B 1 226 ? 42.871 -46.394 -24.834 1.00 18.53 226 GLY B N 1
ATOM 4017 C CA . GLY B 1 226 ? 43.113 -47.646 -24.143 1.00 17.82 226 GLY B CA 1
ATOM 4018 C C . GLY B 1 226 ? 43.710 -47.421 -22.765 1.00 18.20 226 GLY B C 1
ATOM 4019 O O . GLY B 1 226 ? 43.323 -46.483 -22.066 1.00 18.98 226 GLY B O 1
ATOM 4020 N N . PRO B 1 227 ? 44.663 -48.268 -22.348 1.00 18.45 227 PRO B N 1
ATOM 4021 C CA . PRO B 1 227 ? 45.334 -48.181 -21.043 1.00 18.33 227 PRO B CA 1
ATOM 4022 C C . PRO B 1 227 ? 45.962 -46.816 -20.767 1.00 18.17 227 PRO B C 1
ATOM 4023 O O . PRO B 1 227 ? 46.162 -46.442 -19.613 1.00 20.04 227 PRO B O 1
ATOM 4027 N N . VAL B 1 228 ? 46.286 -46.085 -21.830 1.00 17.39 228 VAL B N 1
ATOM 4028 C CA . VAL B 1 228 ? 46.899 -44.769 -21.693 1.00 15.93 228 VAL B CA 1
ATOM 4029 C C . VAL B 1 228 ? 45.909 -43.782 -21.092 1.00 15.50 228 VAL B C 1
ATOM 4030 O O . VAL B 1 228 ? 46.305 -42.837 -20.408 1.00 14.28 228 VAL B O 1
ATOM 4034 N N . LEU B 1 229 ? 44.622 -44.000 -21.347 1.00 13.56 229 LEU B N 1
ATOM 4035 C CA . LEU B 1 229 ? 43.611 -43.111 -20.793 1.00 13.77 229 LEU B CA 1
ATOM 4036 C C . LEU B 1 229 ? 43.558 -43.323 -19.282 1.00 12.88 229 LEU B C 1
ATOM 4037 O O . LEU B 1 229 ? 43.383 -42.368 -18.522 1.00 14.05 229 LEU B O 1
ATOM 4042 N N . ASP B 1 230 ? 43.721 -44.571 -18.848 1.00 13.53 230 ASP B N 1
ATOM 4043 C CA . ASP B 1 230 ? 43.719 -44.883 -17.416 1.00 13.76 230 ASP B CA 1
ATOM 4044 C C . ASP B 1 230 ? 44.961 -44.265 -16.789 1.00 13.24 230 ASP B C 1
ATOM 4045 O O . ASP B 1 230 ? 44.917 -43.740 -15.675 1.00 12.11 230 ASP B O 1
ATOM 4050 N N . ALA B 1 231 ? 46.076 -44.338 -17.507 1.00 12.18 231 ALA B N 1
ATOM 4051 C CA . ALA B 1 231 ? 47.314 -43.753 -17.015 1.00 13.69 231 ALA B CA 1
ATOM 4052 C C . ALA B 1 231 ? 47.099 -42.243 -16.857 1.00 14.79 231 ALA B C 1
ATOM 4053 O O . ALA B 1 231 ? 47.610 -41.626 -15.920 1.00 13.67 231 ALA B O 1
ATOM 4055 N N . SER B 1 232 ? 46.327 -41.662 -17.777 1.00 14.08 232 SER B N 1
ATOM 4056 C CA . SER B 1 232 ? 46.038 -40.231 -17.758 1.00 13.73 232 SER B CA 1
ATOM 4057 C C . SER B 1 232 ? 45.239 -39.845 -16.516 1.00 15.04 232 SER B C 1
ATOM 4058 O O . SER B 1 232 ? 45.469 -38.788 -15.934 1.00 13.63 232 SER B O 1
ATOM 4061 N N . PHE B 1 233 ? 44.299 -40.703 -16.121 1.00 15.26 233 PHE B N 1
ATOM 4062 C CA . PHE B 1 233 ? 43.484 -40.458 -14.934 1.00 14.91 233 PHE B CA 1
ATOM 4063 C C . PHE B 1 233 ? 44.395 -40.452 -13.716 1.00 16.56 233 PHE B C 1
ATOM 4064 O O . PHE B 1 233 ? 44.162 -39.732 -12.745 1.00 16.72 233 PHE B O 1
ATOM 4072 N N . SER B 1 234 ? 45.438 -41.269 -13.778 1.00 14.83 234 SER B N 1
ATOM 4073 C CA . SER B 1 234 ? 46.389 -41.369 -12.687 1.00 15.94 234 SER B CA 1
ATOM 4074 C C . SER B 1 234 ? 47.289 -40.131 -12.609 1.00 16.01 234 SER B C 1
ATOM 4075 O O . SER B 1 234 ? 47.614 -39.656 -11.522 1.00 16.95 234 SER B O 1
ATOM 4078 N N . ALA B 1 235 ? 47.670 -39.601 -13.769 1.00 16.17 235 ALA B N 1
ATOM 4079 C CA . ALA B 1 235 ? 48.558 -38.441 -13.837 1.00 14.85 235 ALA B CA 1
ATOM 4080 C C . ALA B 1 235 ? 47.905 -37.083 -13.591 1.00 14.68 235 ALA B C 1
ATOM 4081 O O . ALA B 1 235 ? 48.597 -36.114 -13.272 1.00 14.36 235 ALA B O 1
ATOM 4083 N N . VAL B 1 236 ? 46.586 -37.001 -13.731 1.00 14.70 236 VAL B N 1
ATOM 4084 C CA . VAL B 1 236 ? 45.905 -35.723 -13.550 1.00 13.85 236 VAL B CA 1
ATOM 4085 C C . VAL B 1 236 ? 45.857 -35.251 -12.098 1.00 15.20 236 VAL B C 1
ATOM 4086 O O . VAL B 1 236 ? 45.731 -36.049 -11.171 1.00 15.92 236 VAL B O 1
ATOM 4090 N N . LYS B 1 237 ? 45.973 -33.939 -11.919 1.00 15.98 237 LYS B N 1
ATOM 4091 C CA . LYS B 1 237 ? 45.945 -33.306 -10.601 1.00 16.78 237 LYS B CA 1
ATOM 4092 C C . LYS B 1 237 ? 44.511 -33.201 -10.075 1.00 15.75 237 LYS B C 1
ATOM 4093 O O . LYS B 1 237 ? 43.558 -33.293 -10.846 1.00 15.00 237 LYS B O 1
ATOM 4099 N N . ARG B 1 238 ? 44.359 -33.017 -8.764 1.00 14.95 238 ARG B N 1
ATOM 4100 C CA . ARG B 1 238 ? 43.032 -32.869 -8.175 1.00 15.52 238 ARG B CA 1
ATOM 4101 C C . ARG B 1 238 ? 42.368 -31.643 -8.807 1.00 15.68 238 ARG B C 1
ATOM 4102 O O . ARG B 1 238 ? 42.994 -30.590 -8.929 1.00 15.21 238 ARG B O 1
ATOM 4110 N N . PHE B 1 239 ? 41.109 -31.793 -9.211 1.00 15.08 239 PHE B N 1
ATOM 4111 C CA . PHE B 1 239 ? 40.347 -30.716 -9.850 1.00 15.82 239 PHE B CA 1
ATOM 4112 C C . PHE B 1 239 ? 40.829 -30.494 -11.285 1.00 16.92 239 PHE B C 1
ATOM 4113 O O . PHE B 1 239 ? 40.345 -29.598 -11.978 1.00 17.48 239 PHE B O 1
ATOM 4121 N N . GLY B 1 240 ? 41.780 -31.319 -11.719 1.00 17.39 240 GLY B N 1
ATOM 4122 C CA . GLY B 1 240 ? 42.329 -31.205 -13.060 1.00 15.28 240 GLY B CA 1
ATOM 4123 C C . GLY B 1 240 ? 41.388 -31.680 -14.155 1.00 15.31 240 GLY B C 1
ATOM 4124 O O . GLY B 1 240 ? 40.265 -32.104 -13.882 1.00 13.30 240 GLY B O 1
ATOM 4125 N N . HIS B 1 241 ? 41.858 -31.634 -15.400 1.00 14.82 241 HIS B N 1
ATOM 4126 C CA . HIS B 1 241 ? 41.036 -32.031 -16.538 1.00 14.33 241 HIS B CA 1
ATOM 4127 C C . HIS B 1 241 ? 41.797 -32.982 -17.459 1.00 15.10 241 HIS B C 1
ATOM 4128 O O . HIS B 1 241 ? 42.975 -32.773 -17.746 1.00 14.50 241 HIS B O 1
ATOM 4135 N N . VAL B 1 242 ? 41.116 -34.037 -17.900 1.00 14.25 242 VAL B N 1
ATOM 4136 C CA . VAL B 1 242 ? 41.701 -35.026 -18.800 1.00 13.34 242 VAL B CA 1
ATOM 4137 C C . VAL B 1 242 ? 40.859 -35.050 -20.071 1.00 13.48 242 VAL B C 1
ATOM 4138 O O . VAL B 1 242 ? 39.631 -35.065 -20.004 1.00 13.81 242 VAL B O 1
ATOM 4142 N N . VAL B 1 243 ? 41.514 -35.016 -21.226 1.00 14.54 243 VAL B N 1
ATOM 4143 C CA . VAL B 1 243 ? 40.798 -35.054 -22.496 1.00 14.82 243 VAL B CA 1
ATOM 4144 C C . VAL B 1 243 ? 41.404 -36.144 -23.360 1.00 15.68 243 VAL B C 1
ATOM 4145 O O . VAL B 1 243 ? 42.606 -36.403 -23.294 1.00 15.97 243 VAL B O 1
ATOM 4149 N N . SER B 1 244 ? 40.571 -36.784 -24.172 1.00 16.09 244 SER B N 1
ATOM 4150 C CA . SER B 1 244 ? 41.045 -37.850 -25.046 1.00 16.09 244 SER B CA 1
ATOM 4151 C C . SER B 1 244 ? 40.331 -37.848 -26.392 1.00 16.28 244 SER B C 1
ATOM 4152 O O . SER B 1 244 ? 39.124 -37.623 -26.462 1.00 14.28 244 SER B O 1
ATOM 4155 N N . CYS B 1 245 ? 41.086 -38.099 -27.458 1.00 16.46 245 CYS B N 1
ATOM 4156 C CA . CYS B 1 245 ? 40.508 -38.158 -28.792 1.00 18.12 245 CYS B CA 1
ATOM 4157 C C . CYS B 1 245 ? 40.348 -39.616 -29.223 1.00 18.73 245 CYS B C 1
ATOM 4158 O O . CYS B 1 245 ? 40.037 -39.896 -30.374 1.00 18.27 245 CYS B O 1
ATOM 4161 N N . LEU B 1 246 ? 40.560 -40.536 -28.282 1.00 20.85 246 LEU B N 1
ATOM 4162 C CA . LEU B 1 246 ? 40.420 -41.971 -28.534 1.00 21.42 246 LEU B CA 1
ATOM 4163 C C . LEU B 1 246 ? 39.819 -42.660 -27.309 1.00 22.75 246 LEU B C 1
ATOM 4164 O O . LEU B 1 246 ? 40.228 -43.760 -26.950 1.00 23.77 246 LEU B O 1
ATOM 4169 N N . GLY B 1 247 ? 38.849 -42.009 -26.673 1.00 22.40 247 GLY B N 1
ATOM 4170 C CA . GLY B 1 247 ? 38.232 -42.579 -25.487 1.00 23.81 247 GLY B CA 1
ATOM 4171 C C . GLY B 1 247 ? 36.976 -43.368 -25.786 1.00 24.16 247 GLY B C 1
ATOM 4172 O O . GLY B 1 247 ? 35.891 -43.032 -25.308 1.00 22.88 247 GLY B O 1
ATOM 4173 N N . TRP B 1 248 ? 37.130 -44.435 -26.562 1.00 26.14 248 TRP B N 1
ATOM 4174 C CA . TRP B 1 248 ? 36.005 -45.274 -26.953 1.00 28.94 248 TRP B CA 1
ATOM 4175 C C . TRP B 1 248 ? 35.733 -46.471 -26.053 1.00 29.24 248 TRP B C 1
ATOM 4176 O O . TRP B 1 248 ? 34.632 -47.019 -26.077 1.00 31.60 248 TRP B O 1
ATOM 4187 N N . GLY B 1 249 ? 36.725 -46.883 -25.269 1.00 28.02 249 GLY B N 1
ATOM 4188 C CA . GLY B 1 249 ? 36.539 -48.045 -24.415 1.00 25.31 249 GLY B CA 1
ATOM 4189 C C . GLY B 1 249 ? 35.897 -47.816 -23.059 1.00 24.52 249 GLY B C 1
ATOM 4190 O O . GLY B 1 249 ? 35.446 -46.717 -22.742 1.00 24.34 249 GLY B O 1
ATOM 4191 N N . THR B 1 250 ? 35.853 -48.880 -22.264 1.00 23.19 250 THR B N 1
ATOM 4192 C CA . THR B 1 250 ? 35.290 -48.837 -20.924 1.00 22.93 250 THR B CA 1
ATOM 4193 C C . THR B 1 250 ? 36.440 -48.549 -19.967 1.00 22.30 250 THR B C 1
ATOM 4194 O O . THR B 1 250 ? 37.544 -49.067 -20.137 1.00 21.67 250 THR B O 1
ATOM 4198 N N . HIS B 1 251 ? 36.186 -47.720 -18.962 1.00 19.43 251 HIS B N 1
ATOM 4199 C CA . HIS B 1 251 ? 37.227 -47.360 -18.017 1.00 20.10 251 HIS B CA 1
ATOM 4200 C C . HIS B 1 251 ? 36.718 -47.194 -16.596 1.00 20.30 251 HIS B C 1
ATOM 4201 O O . HIS B 1 251 ? 35.589 -46.762 -16.375 1.00 21.14 251 HIS B O 1
ATOM 4208 N N . LYS B 1 252 ? 37.566 -47.550 -15.637 1.00 20.85 252 LYS B N 1
ATOM 4209 C CA . LYS B 1 252 ? 37.239 -47.406 -14.223 1.00 20.49 252 LYS B CA 1
ATOM 4210 C C . LYS B 1 252 ? 37.304 -45.903 -13.961 1.00 18.27 252 LYS B C 1
ATOM 4211 O O . LYS B 1 252 ? 38.329 -45.274 -14.224 1.00 16.14 252 LYS B O 1
ATOM 4217 N N . LEU B 1 253 ? 36.220 -45.331 -13.447 1.00 16.09 253 LEU B N 1
ATOM 4218 C CA . LEU B 1 253 ? 36.170 -43.891 -13.195 1.00 17.21 253 LEU B CA 1
ATOM 4219 C C . LEU B 1 253 ? 36.552 -43.419 -11.792 1.00 17.38 253 LEU B C 1
ATOM 4220 O O . LEU B 1 253 ? 36.646 -42.213 -11.554 1.00 16.66 253 LEU B O 1
ATOM 4225 N N . ALA B 1 254 ? 36.784 -44.352 -10.873 1.00 18.61 254 ALA B N 1
ATOM 4226 C CA . ALA B 1 254 ? 37.137 -44.000 -9.494 1.00 19.34 254 ALA B CA 1
ATOM 4227 C C . ALA B 1 254 ? 38.181 -42.880 -9.366 1.00 20.57 254 ALA B C 1
ATOM 4228 O O . ALA B 1 254 ? 38.039 -41.980 -8.535 1.00 18.43 254 ALA B O 1
ATOM 4230 N N . PRO B 1 255 ? 39.253 -42.925 -10.176 1.00 22.86 255 PRO B N 1
ATOM 4231 C CA . PRO B 1 255 ? 40.270 -41.871 -10.083 1.00 23.15 255 PRO B CA 1
ATOM 4232 C C . PRO B 1 255 ? 39.721 -40.445 -10.195 1.00 25.06 255 PRO B C 1
ATOM 4233 O O . PRO B 1 255 ? 40.199 -39.535 -9.512 1.00 24.45 255 PRO B O 1
ATOM 4237 N N . LEU B 1 256 ? 38.721 -40.252 -11.052 1.00 24.40 256 LEU B N 1
ATOM 4238 C CA . LEU B 1 256 ? 38.126 -38.935 -11.243 1.00 24.18 256 LEU B CA 1
ATOM 4239 C C . LEU B 1 256 ? 37.334 -38.449 -10.034 1.00 25.90 256 LEU B C 1
ATOM 4240 O O . LEU B 1 256 ? 37.259 -37.244 -9.783 1.00 25.89 256 LEU B O 1
ATOM 4245 N N . SER B 1 257 ? 36.731 -39.375 -9.296 1.00 24.51 257 SER B N 1
ATOM 4246 C CA . SER B 1 257 ? 35.976 -39.005 -8.109 1.00 24.88 257 SER B CA 1
ATOM 4247 C C . SER B 1 257 ? 36.945 -38.704 -6.977 1.00 25.72 257 SER B C 1
ATOM 4248 O O . SER B 1 257 ? 36.870 -37.648 -6.349 1.00 24.52 257 SER B O 1
ATOM 4251 N N . PHE B 1 258 ? 37.856 -39.636 -6.716 1.00 25.19 258 PHE B N 1
ATOM 4252 C CA . PHE B 1 258 ? 38.843 -39.438 -5.664 1.00 26.33 258 PHE B CA 1
ATOM 4253 C C . PHE B 1 258 ? 39.538 -38.098 -5.843 1.00 25.03 258 PHE B C 1
ATOM 4254 O O . PHE B 1 258 ? 39.829 -37.401 -4.872 1.00 24.71 258 PHE B O 1
ATOM 4262 N N . LYS B 1 259 ? 39.798 -37.732 -7.092 1.00 21.77 259 LYS B N 1
ATOM 4263 C CA . LYS B 1 259 ? 40.477 -36.481 -7.350 1.00 19.34 259 LYS B CA 1
ATOM 4264 C C . LYS B 1 259 ? 39.576 -35.328 -7.778 1.00 18.55 259 LYS B C 1
ATOM 4265 O O . LYS B 1 259 ? 40.064 -34.272 -8.177 1.00 17.21 259 LYS B O 1
ATOM 4271 N N . GLN B 1 260 ? 38.264 -35.527 -7.668 1.00 17.97 260 GLN B N 1
ATOM 4272 C CA . GLN B 1 260 ? 37.303 -34.487 -8.028 1.00 17.91 260 GLN B CA 1
ATOM 4273 C C . GLN B 1 260 ? 37.739 -33.867 -9.351 1.00 16.15 260 GLN B C 1
ATOM 4274 O O . GLN B 1 260 ? 37.720 -32.652 -9.527 1.00 17.96 260 GLN B O 1
ATOM 4280 N N . ALA B 1 261 ? 38.128 -34.728 -10.281 1.00 14.02 261 ALA B N 1
ATOM 4281 C CA . ALA B 1 261 ? 38.619 -34.290 -11.580 1.00 13.49 261 ALA B CA 1
ATOM 4282 C C . ALA B 1 261 ? 37.574 -34.363 -12.678 1.00 13.53 261 ALA B C 1
ATOM 4283 O O . ALA B 1 261 ? 36.470 -34.876 -12.478 1.00 12.54 261 ALA B O 1
ATOM 4285 N N . THR B 1 262 ? 37.952 -33.868 -13.851 1.00 13.89 262 THR B N 1
ATOM 4286 C CA . THR B 1 262 ? 37.056 -33.817 -14.995 1.00 14.08 262 THR B CA 1
ATOM 4287 C C . THR B 1 262 ? 37.649 -34.457 -16.254 1.00 15.32 262 THR B C 1
ATOM 4288 O O . THR B 1 262 ? 38.860 -34.428 -16.464 1.00 14.56 262 THR B O 1
ATOM 4292 N N . TYR B 1 263 ? 36.776 -35.028 -17.081 1.00 13.50 263 TYR B N 1
ATOM 4293 C CA . TYR B 1 263 ? 37.169 -35.676 -18.328 1.00 13.89 263 TYR B CA 1
ATOM 4294 C C . TYR B 1 263 ? 36.244 -35.265 -19.476 1.00 13.77 263 TYR B C 1
ATOM 4295 O O . TYR B 1 263 ? 35.030 -35.196 -19.302 1.00 14.06 263 TYR B O 1
ATOM 4304 N N . SER B 1 264 ? 36.822 -35.006 -20.645 1.00 14.29 264 SER B N 1
ATOM 4305 C CA . SER B 1 264 ? 36.046 -34.620 -21.825 1.00 15.64 264 SER B CA 1
ATOM 4306 C C . SER B 1 264 ? 36.461 -35.461 -23.026 1.00 15.91 264 SER B C 1
ATOM 4307 O O . SER B 1 264 ? 37.641 -35.772 -23.198 1.00 16.32 264 SER B O 1
ATOM 4310 N N . GLY B 1 265 ? 35.492 -35.834 -23.856 1.00 15.82 265 GLY B N 1
ATOM 4311 C CA . GLY B 1 265 ? 35.805 -36.617 -25.036 1.00 12.99 265 GLY B CA 1
ATOM 4312 C C . GLY B 1 265 ? 35.948 -35.703 -26.238 1.00 13.83 265 GLY B C 1
ATOM 4313 O O . GLY B 1 265 ? 35.405 -34.602 -26.243 1.00 14.03 265 GLY B O 1
ATOM 4314 N N . VAL B 1 266 ? 36.682 -36.151 -27.252 1.00 13.04 266 VAL B N 1
ATOM 4315 C CA . VAL B 1 266 ? 36.888 -35.370 -28.466 1.00 15.33 266 VAL B CA 1
ATOM 4316 C C . VAL B 1 266 ? 36.554 -36.225 -29.683 1.00 17.25 266 VAL B C 1
ATOM 4317 O O . VAL B 1 266 ? 37.023 -37.355 -29.800 1.00 18.69 266 VAL B O 1
ATOM 4321 N N . PHE B 1 267 ? 35.736 -35.689 -30.582 1.00 16.24 267 PHE B N 1
ATOM 4322 C CA . PHE B 1 267 ? 35.354 -36.408 -31.790 1.00 18.24 267 PHE B CA 1
ATOM 4323 C C . PHE B 1 267 ? 35.193 -35.415 -32.935 1.00 17.74 267 PHE B C 1
ATOM 4324 O O . PHE B 1 267 ? 34.085 -35.039 -33.304 1.00 19.00 267 PHE B O 1
ATOM 4332 N N . THR B 1 268 ? 36.321 -35.005 -33.499 1.00 16.55 268 THR B N 1
ATOM 4333 C CA . THR B 1 268 ? 36.347 -34.030 -34.582 1.00 17.90 268 THR B CA 1
ATOM 4334 C C . THR B 1 268 ? 35.429 -34.323 -35.774 1.00 18.35 268 THR B C 1
ATOM 4335 O O . THR B 1 268 ? 34.860 -33.399 -36.357 1.00 17.69 268 THR B O 1
ATOM 4339 N N . LEU B 1 269 ? 35.276 -35.597 -36.126 1.00 17.31 269 LEU B N 1
ATOM 4340 C CA . LEU B 1 269 ? 34.460 -35.991 -37.277 1.00 19.08 269 LEU B CA 1
ATOM 4341 C C . LEU B 1 269 ? 33.000 -35.561 -37.256 1.00 18.57 269 LEU B C 1
ATOM 4342 O O . LEU B 1 269 ? 32.378 -35.423 -38.312 1.00 18.05 269 LEU B O 1
ATOM 4347 N N . HIS B 1 270 ? 32.443 -35.367 -36.065 1.00 17.15 270 HIS B N 1
ATOM 4348 C CA . HIS B 1 270 ? 31.041 -34.972 -35.960 1.00 17.11 270 HIS B CA 1
ATOM 4349 C C . HIS B 1 270 ? 30.656 -33.850 -36.915 1.00 16.27 270 HIS B C 1
ATOM 4350 O O . HIS B 1 270 ? 29.602 -33.898 -37.547 1.00 14.32 270 HIS B O 1
ATOM 4357 N N . THR B 1 271 ? 31.506 -32.832 -36.996 1.00 15.33 271 THR B N 1
ATOM 4358 C CA . THR B 1 271 ? 31.252 -31.686 -37.863 1.00 16.63 271 THR B CA 1
ATOM 4359 C C . THR B 1 271 ? 30.956 -32.080 -39.309 1.00 14.80 271 THR B C 1
ATOM 4360 O O . THR B 1 271 ? 30.016 -31.563 -39.917 1.00 13.75 271 THR B O 1
ATOM 4364 N N . LEU B 1 272 ? 31.755 -32.990 -39.859 1.00 13.16 272 LEU B N 1
ATOM 4365 C CA . LEU B 1 272 ? 31.560 -33.431 -41.236 1.00 13.46 272 LEU B CA 1
ATOM 4366 C C . LEU B 1 272 ? 30.451 -34.472 -41.368 1.00 14.81 272 LEU B C 1
ATOM 4367 O O . LEU B 1 272 ? 29.772 -34.530 -42.390 1.00 14.89 272 LEU B O 1
ATOM 4372 N N . LEU B 1 273 ? 30.266 -35.298 -40.343 1.00 13.66 273 LEU B N 1
ATOM 4373 C CA . LEU B 1 273 ? 29.223 -36.324 -40.399 1.00 15.68 273 LEU B CA 1
ATOM 4374 C C . LEU B 1 273 ? 27.813 -35.747 -40.235 1.00 17.17 273 LEU B C 1
ATOM 4375 O O . LEU B 1 273 ? 26.859 -36.254 -40.823 1.00 19.09 273 LEU B O 1
ATOM 4380 N N . ALA B 1 274 ? 27.689 -34.688 -39.440 1.00 17.83 274 ALA B N 1
ATOM 4381 C CA . ALA B 1 274 ? 26.388 -34.074 -39.168 1.00 19.59 274 ALA B CA 1
ATOM 4382 C C . ALA B 1 274 ? 26.161 -32.706 -39.803 1.00 20.24 274 ALA B C 1
ATOM 4383 O O . ALA B 1 274 ? 25.084 -32.125 -39.654 1.00 20.44 274 ALA B O 1
ATOM 4385 N N . ASN B 1 275 ? 27.166 -32.192 -40.501 1.00 20.79 275 ASN B N 1
ATOM 4386 C CA . ASN B 1 275 ? 27.066 -30.885 -41.141 1.00 23.43 275 ASN B CA 1
ATOM 4387 C C . ASN B 1 275 ? 26.703 -29.749 -40.188 1.00 25.03 275 ASN B C 1
ATOM 4388 O O . ASN B 1 275 ? 25.773 -28.982 -40.442 1.00 24.58 275 ASN B O 1
ATOM 4393 N N . GLU B 1 276 ? 27.433 -29.640 -39.087 1.00 24.77 276 GLU B N 1
ATOM 4394 C CA . GLU B 1 276 ? 27.179 -28.560 -38.148 1.00 26.36 276 GLU B CA 1
ATOM 4395 C C . GLU B 1 276 ? 28.490 -27.974 -37.633 1.00 23.57 276 GLU B C 1
ATOM 4396 O O . GLU B 1 276 ? 29.434 -28.705 -37.337 1.00 23.16 276 GLU B O 1
ATOM 4402 N N . GLY B 1 277 ? 28.546 -26.648 -37.558 1.00 22.21 277 GLY B N 1
ATOM 4403 C CA . GLY B 1 277 ? 29.745 -25.975 -37.088 1.00 21.87 277 GLY B CA 1
ATOM 4404 C C . GLY B 1 277 ? 30.885 -26.003 -38.094 1.00 20.95 277 GLY B C 1
ATOM 4405 O O . GLY B 1 277 ? 32.055 -26.033 -37.710 1.00 19.94 277 GLY B O 1
ATOM 4406 N N . LEU B 1 278 ? 30.545 -25.994 -39.380 1.00 18.46 278 LEU B N 1
ATOM 4407 C CA . LEU B 1 278 ? 31.548 -26.021 -40.443 1.00 19.71 278 LEU B CA 1
ATOM 4408 C C . LEU B 1 278 ? 32.472 -24.808 -40.420 1.00 19.69 278 LEU B C 1
ATOM 4409 O O . LEU B 1 278 ? 33.660 -24.919 -40.718 1.00 19.70 278 LEU B O 1
ATOM 4414 N N . ALA B 1 279 ? 31.921 -23.649 -40.075 1.00 19.90 279 ALA B N 1
ATOM 4415 C CA . ALA B 1 279 ? 32.706 -22.420 -40.028 1.00 19.04 279 ALA B CA 1
ATOM 4416 C C . ALA B 1 279 ? 33.853 -22.509 -39.020 1.00 17.57 279 ALA B C 1
ATOM 4417 O O . ALA B 1 279 ? 34.914 -21.926 -39.224 1.00 17.99 279 ALA B O 1
ATOM 4419 N N . HIS B 1 280 ? 33.636 -23.242 -37.936 1.00 18.12 280 HIS B N 1
ATOM 4420 C CA . HIS B 1 280 ? 34.653 -23.392 -36.901 1.00 17.34 280 HIS B CA 1
ATOM 4421 C C . HIS B 1 280 ? 35.938 -24.042 -37.430 1.00 17.52 280 HIS B C 1
ATOM 4422 O O . HIS B 1 280 ? 37.032 -23.762 -36.933 1.00 15.79 280 HIS B O 1
ATOM 4429 N N . PHE B 1 281 ? 35.810 -24.905 -38.436 1.00 15.98 281 PHE B N 1
ATOM 4430 C CA . PHE B 1 281 ? 36.982 -25.573 -39.010 1.00 14.17 281 PHE B CA 1
ATOM 4431 C C . PHE B 1 281 ? 37.918 -24.569 -39.671 1.00 14.81 281 PHE B C 1
ATOM 4432 O O . PHE B 1 281 ? 39.102 -24.508 -39.344 1.00 13.68 281 PHE B O 1
ATOM 4440 N N . GLY B 1 282 ? 37.390 -23.781 -40.601 1.00 14.92 282 GLY B N 1
ATOM 4441 C CA . GLY B 1 282 ? 38.221 -22.787 -41.255 1.00 16.61 282 GLY B CA 1
ATOM 4442 C C . GLY B 1 282 ? 38.836 -21.850 -40.231 1.00 16.93 282 GLY B C 1
ATOM 4443 O O . GLY B 1 282 ? 39.973 -21.404 -40.379 1.00 16.96 282 GLY B O 1
ATOM 4444 N N . GLU B 1 283 ? 38.081 -21.552 -39.179 1.00 19.23 283 GLU B N 1
ATOM 4445 C CA . GLU B 1 283 ? 38.567 -20.666 -38.128 1.00 20.64 283 GLU B CA 1
ATOM 4446 C C . GLU B 1 283 ? 39.772 -21.262 -37.403 1.00 20.48 283 GLU B C 1
ATOM 4447 O O . GLU B 1 283 ? 40.783 -20.578 -37.195 1.00 20.08 283 GLU B O 1
ATOM 4461 N N . LEU B 1 285 ? 41.773 -23.503 -38.520 1.00 15.88 285 LEU B N 1
ATOM 4462 C CA . LEU B 1 285 ? 42.884 -23.578 -39.459 1.00 15.66 285 LEU B CA 1
ATOM 4463 C C . LEU B 1 285 ? 43.538 -22.207 -39.605 1.00 17.42 285 LEU B C 1
ATOM 4464 O O . LEU B 1 285 ? 44.738 -22.103 -39.864 1.00 15.90 285 LEU B O 1
ATOM 4469 N N . ARG B 1 286 ? 42.743 -21.158 -39.424 1.00 14.79 286 ARG B N 1
ATOM 4470 C CA . ARG B 1 286 ? 43.244 -19.793 -39.504 1.00 18.54 286 ARG B CA 1
ATOM 4471 C C . ARG B 1 286 ? 44.147 -19.575 -38.284 1.00 16.65 286 ARG B C 1
ATOM 4472 O O . ARG B 1 286 ? 45.180 -18.911 -38.371 1.00 15.79 286 ARG B O 1
ATOM 4480 N N . GLU B 1 287 ? 43.760 -20.158 -37.152 1.00 16.36 287 GLU B N 1
ATOM 4481 C CA . GLU B 1 287 ? 44.552 -20.052 -35.926 1.00 17.16 287 GLU B CA 1
ATOM 4482 C C . GLU B 1 287 ? 45.904 -20.718 -36.163 1.00 16.33 287 GLU B C 1
ATOM 4483 O O . GLU B 1 287 ? 46.942 -20.182 -35.791 1.00 16.89 287 GLU B O 1
ATOM 4489 N N . ALA B 1 288 ? 45.878 -21.894 -36.787 1.00 15.74 288 ALA B N 1
ATOM 4490 C CA . ALA B 1 288 ? 47.098 -22.638 -37.086 1.00 16.26 288 ALA B CA 1
ATOM 4491 C C . ALA B 1 288 ? 48.017 -21.794 -37.962 1.00 17.09 288 ALA B C 1
ATOM 4492 O O . ALA B 1 288 ? 49.226 -21.743 -37.741 1.00 16.39 288 ALA B O 1
ATOM 4494 N N . ASP B 1 289 ? 47.434 -21.137 -38.959 1.00 17.96 289 ASP B N 1
ATOM 4495 C CA . ASP B 1 289 ? 48.203 -20.289 -39.861 1.00 20.58 289 ASP B CA 1
ATOM 4496 C C . ASP B 1 289 ? 48.916 -19.193 -39.068 1.00 20.64 289 ASP B C 1
ATOM 4497 O O . ASP B 1 289 ? 50.082 -18.887 -39.325 1.00 20.17 289 ASP B O 1
ATOM 4502 N N . ALA B 1 290 ? 48.217 -18.617 -38.095 1.00 20.04 290 ALA B N 1
ATOM 4503 C CA . ALA B 1 290 ? 48.792 -17.566 -37.262 1.00 20.54 290 ALA B CA 1
ATOM 4504 C C . ALA B 1 290 ? 50.000 -18.100 -36.496 1.00 20.41 290 ALA B C 1
ATOM 4505 O O . ALA B 1 290 ? 51.007 -17.404 -36.340 1.00 18.94 290 ALA B O 1
ATOM 4507 N N . LEU B 1 291 ? 49.899 -19.339 -36.022 1.00 19.79 291 LEU B N 1
ATOM 4508 C CA . LEU B 1 291 ? 50.989 -19.954 -35.275 1.00 20.48 291 LEU B CA 1
ATOM 4509 C C . LEU B 1 291 ? 52.174 -20.251 -36.187 1.00 20.97 291 LEU B C 1
ATOM 4510 O O . LEU B 1 291 ? 53.327 -20.141 -35.772 1.00 22.05 291 LEU B O 1
ATOM 4515 N N . VAL B 1 292 ? 51.891 -20.624 -37.429 1.00 20.62 292 VAL B N 1
ATOM 4516 C CA . VAL B 1 292 ? 52.955 -20.905 -38.382 1.00 23.46 292 VAL B CA 1
ATOM 4517 C C . VAL B 1 292 ? 53.706 -19.611 -38.705 1.00 24.92 292 VAL B C 1
ATOM 4518 O O . VAL B 1 292 ? 54.937 -19.585 -38.713 1.00 24.84 292 VAL B O 1
ATOM 4522 N N . GLN B 1 293 ? 52.959 -18.540 -38.955 1.00 25.62 293 GLN B N 1
ATOM 4523 C CA . GLN B 1 293 ? 53.555 -17.249 -39.284 1.00 28.75 293 GLN B CA 1
ATOM 4524 C C . GLN B 1 293 ? 54.490 -16.751 -38.193 1.00 28.27 293 GLN B C 1
ATOM 4525 O O . GLN B 1 293 ? 55.527 -16.151 -38.483 1.00 28.64 293 GLN B O 1
ATOM 4531 N N . THR B 1 294 ? 54.117 -16.990 -36.940 1.00 27.50 294 THR B N 1
ATOM 4532 C CA . THR B 1 294 ? 54.931 -16.552 -35.813 1.00 27.83 294 THR B CA 1
ATOM 4533 C C . THR B 1 294 ? 55.968 -17.600 -35.406 1.00 27.84 294 THR B C 1
ATOM 4534 O O . THR B 1 294 ? 56.609 -17.483 -34.358 1.00 29.25 294 THR B O 1
ATOM 4538 N N . GLY B 1 295 ? 56.125 -18.620 -36.246 1.00 26.18 295 GLY B N 1
ATOM 4539 C CA . GLY B 1 295 ? 57.096 -19.672 -35.993 1.00 25.78 295 GLY B CA 1
ATOM 4540 C C . GLY B 1 295 ? 56.872 -20.540 -34.768 1.00 25.40 295 GLY B C 1
ATOM 4541 O O . GLY B 1 295 ? 57.821 -21.113 -34.228 1.00 24.34 295 GLY B O 1
ATOM 4542 N N . LYS B 1 296 ? 55.624 -20.657 -34.331 1.00 23.95 296 LYS B N 1
ATOM 4543 C CA . LYS B 1 296 ? 55.314 -21.465 -33.157 1.00 24.24 296 LYS B CA 1
ATOM 4544 C C . LYS B 1 296 ? 54.682 -22.808 -33.509 1.00 21.85 296 LYS B C 1
ATOM 4545 O O . LYS B 1 296 ? 54.420 -23.628 -32.628 1.00 22.31 296 LYS B O 1
ATOM 4551 N N . LEU B 1 297 ? 54.448 -23.032 -34.798 1.00 19.79 297 LEU B N 1
ATOM 4552 C CA . LEU B 1 297 ? 53.848 -24.279 -35.256 1.00 18.55 297 LEU B CA 1
ATOM 4553 C C . LEU B 1 297 ? 54.526 -24.815 -36.510 1.00 18.80 297 LEU B C 1
ATOM 4554 O O . LEU B 1 297 ? 54.630 -24.122 -37.526 1.00 18.02 297 LEU B O 1
ATOM 4559 N N . ALA B 1 298 ? 54.983 -26.058 -36.424 1.00 17.84 298 ALA B N 1
ATOM 4560 C CA . ALA B 1 298 ? 55.643 -26.722 -37.536 1.00 18.64 298 ALA B CA 1
ATOM 4561 C C . ALA B 1 298 ? 55.154 -28.163 -37.571 1.00 18.68 298 ALA B C 1
ATOM 4562 O O . ALA B 1 298 ? 55.321 -28.913 -36.606 1.00 17.81 298 ALA B O 1
ATOM 4564 N N . PRO B 1 299 ? 54.527 -28.569 -38.683 1.00 17.96 299 PRO B N 1
ATOM 4565 C CA . PRO B 1 299 ? 54.036 -29.942 -38.769 1.00 17.46 299 PRO B CA 1
ATOM 4566 C C . PRO B 1 299 ? 55.196 -30.928 -38.816 1.00 17.17 299 PRO B C 1
ATOM 4567 O O . PRO B 1 299 ? 56.268 -30.615 -39.343 1.00 18.13 299 PRO B O 1
ATOM 4571 N N . ARG B 1 300 ? 54.998 -32.103 -38.236 1.00 15.23 300 ARG B N 1
ATOM 4572 C CA . ARG B 1 300 ? 56.032 -33.120 -38.288 1.00 15.75 300 ARG B CA 1
ATOM 4573 C C . ARG B 1 300 ? 55.692 -33.914 -39.538 1.00 14.88 300 ARG B C 1
ATOM 4574 O O . ARG B 1 300 ? 54.678 -34.611 -39.590 1.00 16.27 300 ARG B O 1
ATOM 4582 N N . LEU B 1 301 ? 56.541 -33.791 -40.547 1.00 15.11 301 LEU B N 1
ATOM 4583 C CA . LEU B 1 301 ? 56.331 -34.452 -41.824 1.00 15.44 301 LEU B CA 1
ATOM 4584 C C . LEU B 1 301 ? 57.421 -35.460 -42.150 1.00 15.56 301 LEU B C 1
ATOM 4585 O O . LEU B 1 301 ? 58.593 -35.103 -42.256 1.00 16.23 301 LEU B O 1
ATOM 4590 N N . ASP B 1 302 ? 57.033 -36.721 -42.302 1.00 15.23 302 ASP B N 1
ATOM 4591 C CA . ASP B 1 302 ? 57.994 -37.760 -42.656 1.00 15.86 302 ASP B CA 1
ATOM 4592 C C . ASP B 1 302 ? 58.537 -37.353 -44.035 1.00 16.01 302 ASP B C 1
ATOM 4593 O O . ASP B 1 302 ? 57.771 -36.946 -44.909 1.00 15.91 302 ASP B O 1
ATOM 4598 N N . PRO B 1 303 ? 59.869 -37.439 -44.233 1.00 17.23 303 PRO B N 1
ATOM 4599 C CA . PRO B 1 303 ? 60.587 -37.090 -45.470 1.00 17.07 303 PRO B CA 1
ATOM 4600 C C . PRO B 1 303 ? 60.225 -37.880 -46.722 1.00 16.60 303 PRO B C 1
ATOM 4601 O O . PRO B 1 303 ? 60.498 -37.439 -47.840 1.00 17.55 303 PRO B O 1
ATOM 4605 N N . ARG B 1 304 ? 59.629 -39.051 -46.542 1.00 16.72 304 ARG B N 1
ATOM 4606 C CA . ARG B 1 304 ? 59.260 -39.893 -47.676 1.00 17.07 304 ARG B CA 1
ATOM 4607 C C . ARG B 1 304 ? 58.143 -39.287 -48.517 1.00 17.43 304 ARG B C 1
ATOM 4608 O O . ARG B 1 304 ? 57.271 -38.591 -48.000 1.00 17.54 304 ARG B O 1
ATOM 4616 N N . THR B 1 305 ? 58.187 -39.551 -49.820 1.00 16.94 305 THR B N 1
ATOM 4617 C CA . THR B 1 305 ? 57.175 -39.057 -50.743 1.00 16.34 305 THR B CA 1
ATOM 4618 C C . THR B 1 305 ? 56.447 -40.238 -51.372 1.00 17.30 305 THR B C 1
ATOM 4619 O O . THR B 1 305 ? 57.007 -41.329 -51.509 1.00 14.90 305 THR B O 1
ATOM 4623 N N . PHE B 1 306 ? 55.193 -40.005 -51.747 1.00 17.17 306 PHE B N 1
ATOM 4624 C CA . PHE B 1 306 ? 54.355 -41.025 -52.367 1.00 15.75 306 PHE B CA 1
ATOM 4625 C C . PHE B 1 306 ? 53.461 -40.342 -53.391 1.00 15.14 306 PHE B C 1
ATOM 4626 O O . PHE B 1 306 ? 52.784 -39.366 -53.073 1.00 17.42 306 PHE B O 1
ATOM 4634 N N . SER B 1 307 ? 53.466 -40.846 -54.618 1.00 14.98 307 SER B N 1
ATOM 4635 C CA . SER B 1 307 ? 52.631 -40.286 -55.672 1.00 15.32 307 SER B CA 1
ATOM 4636 C C . SER B 1 307 ? 51.232 -40.875 -55.510 1.00 17.51 307 SER B C 1
ATOM 4637 O O . SER B 1 307 ? 51.024 -41.774 -54.696 1.00 16.62 307 SER B O 1
ATOM 4640 N N . ILE B 1 308 ? 50.278 -40.392 -56.302 1.00 18.83 308 ILE B N 1
ATOM 4641 C CA . ILE B 1 308 ? 48.918 -40.903 -56.202 1.00 20.80 308 ILE B CA 1
ATOM 4642 C C . ILE B 1 308 ? 48.873 -42.386 -56.562 1.00 19.55 308 ILE B C 1
ATOM 4643 O O . ILE B 1 308 ? 47.888 -43.069 -56.296 1.00 19.35 308 ILE B O 1
ATOM 4648 N N . ALA B 1 309 ? 49.957 -42.884 -57.149 1.00 18.44 309 ALA B N 1
ATOM 4649 C CA . ALA B 1 309 ? 50.043 -44.294 -57.537 1.00 18.42 309 ALA B CA 1
ATOM 4650 C C . ALA B 1 309 ? 50.667 -45.161 -56.446 1.00 16.95 309 ALA B C 1
ATOM 4651 O O . ALA B 1 309 ? 50.692 -46.386 -56.561 1.00 18.10 309 ALA B O 1
ATOM 4653 N N . GLU B 1 310 ? 51.157 -44.531 -55.384 1.00 16.23 310 GLU B N 1
ATOM 4654 C CA . GLU B 1 310 ? 51.808 -45.274 -54.307 1.00 16.75 310 GLU B CA 1
ATOM 4655 C C . GLU B 1 310 ? 51.096 -45.106 -52.969 1.00 18.26 310 GLU B C 1
ATOM 4656 O O . GLU B 1 310 ? 51.730 -45.154 -51.916 1.00 15.29 310 GLU B O 1
ATOM 4662 N N . ILE B 1 311 ? 49.778 -44.925 -53.011 1.00 16.67 311 ILE B N 1
ATOM 4663 C CA . ILE B 1 311 ? 49.007 -44.735 -51.790 1.00 16.88 311 ILE B CA 1
ATOM 4664 C C . ILE B 1 311 ? 49.062 -45.953 -50.870 1.00 16.93 311 ILE B C 1
ATOM 4665 O O . ILE B 1 311 ? 49.119 -45.809 -49.650 1.00 17.66 311 ILE B O 1
ATOM 4670 N N . GLY B 1 312 ? 49.057 -47.151 -51.444 1.00 16.32 312 GLY B N 1
ATOM 4671 C CA . GLY B 1 312 ? 49.136 -48.345 -50.618 1.00 15.76 312 GLY B CA 1
ATOM 4672 C C . GLY B 1 312 ? 50.409 -48.338 -49.781 1.00 15.29 312 GLY B C 1
ATOM 4673 O O . GLY B 1 312 ? 50.390 -48.674 -48.594 1.00 14.39 312 GLY B O 1
ATOM 4674 N N . SER B 1 313 ? 51.523 -47.957 -50.403 1.00 14.78 313 SER B N 1
ATOM 4675 C CA . SER B 1 313 ? 52.803 -47.886 -49.707 1.00 15.26 313 SER B CA 1
ATOM 4676 C C . SER B 1 313 ? 52.756 -46.778 -48.666 1.00 15.38 313 SER B C 1
ATOM 4677 O O . SER B 1 313 ? 53.377 -46.879 -47.604 1.00 16.72 313 SER B O 1
ATOM 4680 N N . ALA B 1 314 ? 52.024 -45.714 -48.980 1.00 13.91 314 ALA B N 1
ATOM 4681 C CA . ALA B 1 314 ? 51.885 -44.593 -48.058 1.00 15.19 314 ALA B CA 1
ATOM 4682 C C . ALA B 1 314 ? 51.338 -45.089 -46.721 1.00 14.41 314 ALA B C 1
ATOM 4683 O O . ALA B 1 314 ? 51.884 -44.774 -45.662 1.00 14.57 314 ALA B O 1
ATOM 4685 N N . TYR B 1 315 ? 50.259 -45.867 -46.766 1.00 15.01 315 TYR B N 1
ATOM 4686 C CA . TYR B 1 315 ? 49.675 -46.388 -45.536 1.00 15.71 315 TYR B CA 1
ATOM 4687 C C . TYR B 1 315 ? 50.502 -47.498 -44.897 1.00 16.00 315 TYR B C 1
ATOM 4688 O O . TYR B 1 315 ? 50.399 -47.728 -43.694 1.00 16.58 315 TYR B O 1
ATOM 4697 N N . ASP B 1 316 ? 51.326 -48.183 -45.683 1.00 16.94 316 ASP B N 1
ATOM 4698 C CA . ASP B 1 316 ? 52.181 -49.211 -45.094 1.00 17.82 316 ASP B CA 1
ATOM 4699 C C . ASP B 1 316 ? 53.133 -48.467 -44.166 1.00 18.19 316 ASP B C 1
ATOM 4700 O O . ASP B 1 316 ? 53.517 -48.972 -43.111 1.00 19.30 316 ASP B O 1
ATOM 4705 N N . ALA B 1 317 ? 53.506 -47.257 -44.577 1.00 17.72 317 ALA B N 1
ATOM 4706 C CA . ALA B 1 317 ? 54.408 -46.417 -43.801 1.00 18.05 317 ALA B CA 1
ATOM 4707 C C . ALA B 1 317 ? 53.685 -45.843 -42.585 1.00 19.06 317 ALA B C 1
ATOM 4708 O O . ALA B 1 317 ? 54.236 -45.800 -41.485 1.00 17.60 317 ALA B O 1
ATOM 4710 N N . VAL B 1 318 ? 52.445 -45.404 -42.784 1.00 19.36 318 VAL B N 1
ATOM 4711 C CA . VAL B 1 318 ? 51.664 -44.844 -41.687 1.00 19.59 318 VAL B CA 1
ATOM 4712 C C . VAL B 1 318 ? 51.509 -45.855 -40.555 1.00 20.31 318 VAL B C 1
ATOM 4713 O O . VAL B 1 318 ? 51.569 -45.494 -39.380 1.00 21.17 318 VAL B O 1
ATOM 4717 N N . LEU B 1 319 ? 51.321 -47.121 -40.914 1.00 20.10 319 LEU B N 1
ATOM 4718 C CA . LEU B 1 319 ? 51.127 -48.182 -39.930 1.00 22.04 319 LEU B CA 1
ATOM 4719 C C . LEU B 1 319 ? 52.370 -49.021 -39.670 1.00 23.10 319 LEU B C 1
ATOM 4720 O O . LEU B 1 319 ? 52.362 -49.897 -38.799 1.00 21.99 319 LEU B O 1
ATOM 4725 N N . GLY B 1 320 ? 53.428 -48.761 -40.429 1.00 22.97 320 GLY B N 1
ATOM 4726 C CA . GLY B 1 320 ? 54.648 -49.526 -40.267 1.00 23.41 320 GLY B CA 1
ATOM 4727 C C . GLY B 1 320 ? 54.395 -50.999 -40.528 1.00 25.57 320 GLY B C 1
ATOM 4728 O O . GLY B 1 320 ? 54.829 -51.856 -39.759 1.00 24.48 320 GLY B O 1
ATOM 4729 N N . ARG B 1 321 ? 53.681 -51.297 -41.610 1.00 27.86 321 ARG B N 1
ATOM 4730 C CA . ARG B 1 321 ? 53.383 -52.678 -41.969 1.00 31.46 321 ARG B CA 1
ATOM 4731 C C . ARG B 1 321 ? 54.173 -53.144 -43.185 1.00 32.51 321 ARG B C 1
ATOM 4732 O O . ARG B 1 321 ? 54.875 -52.359 -43.823 1.00 30.28 321 ARG B O 1
ATOM 4740 N N . ASN B 1 322 ? 54.038 -54.426 -43.506 1.00 34.27 322 ASN B N 1
ATOM 4741 C CA . ASN B 1 322 ? 54.750 -55.020 -44.629 1.00 36.99 322 ASN B CA 1
ATOM 4742 C C . ASN B 1 322 ? 56.230 -54.655 -44.601 1.00 37.35 322 ASN B C 1
ATOM 4743 O O . ASN B 1 322 ? 56.852 -54.429 -45.638 1.00 37.51 322 ASN B O 1
ATOM 4748 N N . ASP B 1 323 ? 56.769 -54.587 -43.386 1.00 37.18 323 ASP B N 1
ATOM 4749 C CA . ASP B 1 323 ? 58.176 -54.295 -43.132 1.00 37.25 323 ASP B CA 1
ATOM 4750 C C . ASP B 1 323 ? 58.738 -52.914 -43.458 1.00 36.31 323 ASP B C 1
ATOM 4751 O O . ASP B 1 323 ? 59.954 -52.751 -43.550 1.00 38.15 323 ASP B O 1
ATOM 4756 N N . VAL B 1 324 ? 57.877 -51.919 -43.630 1.00 33.23 324 VAL B N 1
ATOM 4757 C CA . VAL B 1 324 ? 58.363 -50.571 -43.902 1.00 30.80 324 VAL B CA 1
ATOM 4758 C C . VAL B 1 324 ? 58.391 -49.809 -42.580 1.00 27.99 324 VAL B C 1
ATOM 4759 O O . VAL B 1 324 ? 57.471 -49.926 -41.770 1.00 26.94 324 VAL B O 1
ATOM 4763 N N . PRO B 1 325 ? 59.454 -49.028 -42.337 1.00 25.30 325 PRO B N 1
ATOM 4764 C CA . PRO B 1 325 ? 59.548 -48.268 -41.088 1.00 24.65 325 PRO B CA 1
ATOM 4765 C C . PRO B 1 325 ? 58.282 -47.450 -40.846 1.00 24.20 325 PRO B C 1
ATOM 4766 O O . PRO B 1 325 ? 57.702 -46.902 -41.781 1.00 22.80 325 PRO B O 1
ATOM 4770 N N . ARG B 1 326 ? 57.853 -47.380 -39.592 1.00 23.28 326 ARG B N 1
ATOM 4771 C CA . ARG B 1 326 ? 56.663 -46.616 -39.241 1.00 23.92 326 ARG B CA 1
ATOM 4772 C C . ARG B 1 326 ? 56.908 -45.139 -39.556 1.00 22.71 326 ARG B C 1
ATOM 4773 O O . ARG B 1 326 ? 58.049 -44.675 -39.555 1.00 18.98 326 ARG B O 1
ATOM 4781 N N . GLN B 1 327 ? 55.838 -44.398 -39.826 1.00 21.18 327 GLN B N 1
ATOM 4782 C CA . GLN B 1 327 ? 55.982 -42.982 -40.120 1.00 20.51 327 GLN B CA 1
ATOM 4783 C C . GLN B 1 327 ? 56.637 -42.259 -38.952 1.00 20.47 327 GLN B C 1
ATOM 4784 O O . GLN B 1 327 ? 56.398 -42.584 -37.787 1.00 19.87 327 GLN B O 1
ATOM 4790 N N . ARG B 1 328 ? 57.475 -41.287 -39.283 1.00 20.48 328 ARG B N 1
ATOM 4791 C CA . ARG B 1 328 ? 58.170 -40.469 -38.296 1.00 22.56 328 ARG B CA 1
ATOM 4792 C C . ARG B 1 328 ? 57.634 -39.088 -38.654 1.00 21.99 328 ARG B C 1
ATOM 4793 O O . ARG B 1 328 ? 58.200 -38.361 -39.473 1.00 19.64 328 ARG B O 1
ATOM 4801 N N . GLY B 1 329 ? 56.522 -38.739 -38.023 1.00 19.41 329 GLY B N 1
ATOM 4802 C CA . GLY B 1 329 ? 55.857 -37.501 -38.350 1.00 19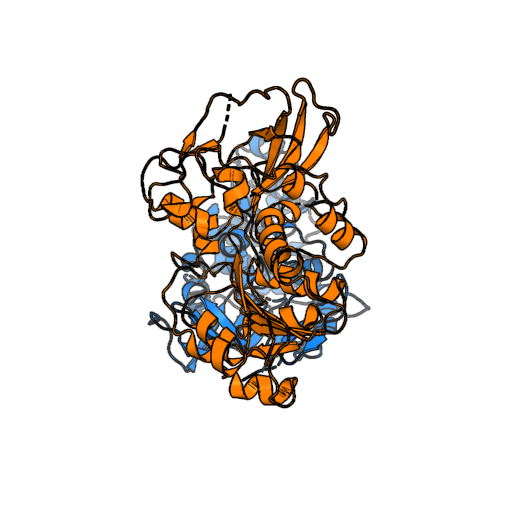.88 329 GLY B CA 1
ATOM 4803 C C . GLY B 1 329 ? 54.750 -38.054 -39.228 1.00 20.25 329 GLY B C 1
ATOM 4804 O O . GLY B 1 329 ? 54.562 -39.274 -39.261 1.00 21.53 329 GLY B O 1
ATOM 4805 N N . LYS B 1 330 ? 54.030 -37.211 -39.954 1.00 17.02 330 LYS B N 1
ATOM 4806 C CA . LYS B 1 330 ? 52.951 -37.735 -40.774 1.00 13.43 330 LYS B CA 1
ATOM 4807 C C . LYS B 1 330 ? 53.322 -37.925 -42.242 1.00 14.58 330 LYS B C 1
ATOM 4808 O O . LYS B 1 330 ? 54.286 -37.343 -42.742 1.00 13.39 330 LYS B O 1
ATOM 4814 N N . ILE B 1 331 ? 52.537 -38.759 -42.918 1.00 13.50 331 ILE B N 1
ATOM 4815 C CA . ILE B 1 331 ? 52.736 -39.091 -44.323 1.00 13.93 331 ILE B CA 1
ATOM 4816 C C . ILE B 1 331 ? 51.825 -38.289 -45.252 1.00 15.42 331 ILE B C 1
ATOM 4817 O O . ILE B 1 331 ? 50.604 -38.305 -45.087 1.00 15.45 331 ILE B O 1
ATOM 4822 N N . ALA B 1 332 ? 52.412 -37.604 -46.232 1.00 14.43 332 ALA B N 1
ATOM 4823 C CA . ALA B 1 332 ? 51.623 -36.841 -47.197 1.00 14.05 332 ALA B CA 1
ATOM 4824 C C . ALA B 1 332 ? 51.788 -37.471 -48.578 1.00 14.94 332 ALA B C 1
ATOM 4825 O O . ALA B 1 332 ? 52.873 -37.939 -48.935 1.00 14.96 332 ALA B O 1
ATOM 4827 N N . ILE B 1 333 ? 50.699 -37.499 -49.338 1.00 14.34 333 ILE B N 1
ATOM 4828 C CA . ILE B 1 333 ? 50.703 -38.054 -50.686 1.00 15.46 333 ILE B CA 1
ATOM 4829 C C . ILE B 1 333 ? 50.755 -36.903 -51.678 1.00 15.91 333 ILE B C 1
ATOM 4830 O O . ILE B 1 333 ? 49.958 -35.971 -51.588 1.00 15.20 333 ILE B O 1
ATOM 4835 N N . THR B 1 334 ? 51.699 -36.957 -52.612 1.00 14.68 334 THR B N 1
ATOM 4836 C CA . THR B 1 334 ? 51.804 -35.910 -53.614 1.00 15.59 334 THR B CA 1
ATOM 4837 C C . THR B 1 334 ? 50.920 -36.287 -54.792 1.00 17.38 334 THR B C 1
ATOM 4838 O O . THR B 1 334 ? 51.266 -37.157 -55.596 1.00 18.60 334 THR B O 1
ATOM 4842 N N . VAL B 1 335 ? 49.764 -35.637 -54.871 1.00 17.39 335 VAL B N 1
ATOM 4843 C CA . VAL B 1 335 ? 48.813 -35.883 -55.944 1.00 19.01 335 VAL B CA 1
ATOM 4844 C C . VAL B 1 335 ? 49.284 -35.176 -57.208 1.00 19.97 335 VAL B C 1
ATOM 4845 O O . VAL B 1 335 ? 49.366 -35.782 -58.273 1.00 21.55 335 VAL B O 1
ATOM 4849 N N . GLU B 1 336 ? 49.585 -33.887 -57.076 1.00 21.57 336 GLU B N 1
ATOM 4850 C CA . GLU B 1 336 ? 50.059 -33.079 -58.191 1.00 23.90 336 GLU B CA 1
ATOM 4851 C C . GLU B 1 336 ? 51.296 -32.291 -57.758 1.00 25.79 336 GLU B C 1
ATOM 4852 O O . GLU B 1 336 ? 52.360 -32.472 -58.390 1.00 27.24 336 GLU B O 1
#

B-factor: mean 20.96, std 8.16, range [3.84, 64.53]

Solvent-accessible surface area: 26860 Å² total

Secondary structure (DSSP, 8-state):
---EEEE-STT--EEEE--PPP-PPTTEEEEEEEEEE--HHHHHHHTT--GGG--PSSB----EEEEEEEE-TT--S--TT-EEEE---SSTT---SSBSEEEEEGGGEEEPPTT---TGGGSHHHHHHHHIIIIIIT---TT-EEEEETTTSHHHHHHHHHHHHTT-EEEEEE-HHHHHHHHHHTSEEEETTS-HHHHHHHHHTTS-EEEEEESS-THHHHHHHHHEEEEEEEEES---S----HHHHHTT-EEEE--TTHHHHHT-SHHHHH--HHHHHHHHTT-----B-S--EETT-HHHHHHHHHT-TTPPPPSSB-EEE--/--EEEE-STT--EEEE--PPP-PPTTEEEEEEEEEE--HHHHHHHTT--GGG--PSSB----EEEEEEEE-TT--S--TT-EEEE---SSTT---SSBSEEEEEGGG-EEPPTT---TGGGSHHHHHHHHIIIIIIT---TT-EEEEETTTSHHHHHHHHHHHHTT-EEEEEE-HHHHHHHHHHTSEEEETTS-HHHHHHHHHTTS-EEEEEESS-THHHHHHHHHEEEEEEEEES---S----HHHHHTT-EEEE--TTHHHHHT--HHHHH--HHHHHHHHTT-----B-S---BTT-HHHHHHHHHT-TTPPPPSSB-EEE--

Sequence (653 aa):
PTIAAVVEEANGPFVLRKLARPQPAPGQVLVQIEASGTNPLDAKIRAGEAPHAQQPLPAILGDLAGTVVAVGPEVDSFRVGDAVFGLTGGVGGLQGTHAQFAAVDARLLASKPAALTRQASVLPLVFITAWEGLVDRAQVQDGQTVLIQGGGGGVGHVAIQIALARGARVFATARGSDLEYVRDLGATPIDASREPEDYAAEHTAGQGFDLVYDTLGGPVLDASFSAVKRFGHVVSCLGWGTHKLAPLSFKQATYSGVFTLHTLLANEGLAHFGELREADALVQTGKLAPRLDPRTFSIAEIGSAYDAVLGRNDVPRQRGKIAITVETIAAVVEEANGPFVLRKLARPQPAPGQVLVQIEASGTNPLDAKIRAGEAPHAQQPLPAILGDLAGTVVAVGPEVDSFRVGDAVFGLTGGVGGLQGTHAQFAAVDARLLASKPAALTRQASVLPLVFITAWEGLVDRAQVQDGQTVLIQGGGGGVGHVAIQIALARGARVFATARGSDLEYVRDLGATPIDASREPEDYAAEHTAGQGFDLVYDTLGGPVLDASFSAVKRFGHVVSCLGWGTHKLAPLSFKQATYSGVFTLHTLLANEGLAHFGELREADALVQTGKLAPRLDPRTFSIAEIGSAYDAVLGRNDVPRQRGKIAITVE

Nearest PDB structures (foldseek):
  3gaz-assembly1_B  TM=1.001E+00  e=8.166E-73  Novosphingobium aromaticivorans DSM 12444
  5a4d-assembly1_A  TM=8.137E-01  e=2.850E-25  Arabidopsis thaliana
  8a3o-assembly1_A  TM=8.191E-01  e=4.816E-22  Homo sapiens
  7nd2-assembly1_D  TM=8.364E-01  e=4.099E-21  Homo sapiens
  4w9n-assembly3_D  TM=8.095E-01  e=2.992E-21  Homo sapiens

CATH classification: 3.90.180.10 (+1 more: 3.40.50.720)

InterPro domains:
  IPR011032 GroES-like superfamily [SSF50129] (4-153)
  IPR013149 Alcohol dehydrogenase-like, C-terminal [PF00107] (160-265)
  IPR013154 Alcohol dehydrogenase-like, N-terminal [PF08240] (30-118)
  IPR020843 Enoylreductase domain [SM00829] (16-331)
  IPR036291 NAD(P)-binding domain superfamily [SSF51735] (121-272)
  IPR051603 Zinc-Containing ADH Family: Quinone Oxidoreductase/CCCR [PTHR44154] (5-331)

Organism: Novosphingobium aromaticivorans (strain ATCC 700278 / DSM 12444 / CCUG 56034 / CIP 105152 / NBRC 16084 / F199) (NCBI:txid279238)

Radius of gyration: 28.06 Å; Cα contacts (8 Å, |Δi|>4): 1687; chains: 2; bounding box: 73×51×80 Å